Protein AF-0000000082456683 (afdb_homodimer)

Foldseek 3Di:
DDPPPPPPPPPPPPPPPPPPPPPPPDPPDDPPPDCPPPDPFDVVVVPCPVPDVPDPPPDPDDLVNVLVVVLVVLVVSLVVLCVRCVCLVPQPPDDPPQAWDWDDDAPDQWIWTWHDDPQKIKIKIKGAKDFPPPPPDPPPPPPPPCPVPRPFIKIWMKMWMDGPQQKIKIWTKIFGQQDIATFFIAIDHRVPPPPPPDDGDDGLVPDDPVVRVVVRVVVCVVRPGNVNRNSVNVSSVSSVSNSVSVVSVVVSVVSVD/DPPCPPDDPPPLPLPPPPPPPPPPPPCPDDDDDPDDPPDDDDVVPPPPPVPPPPDDDPDDDDLVRVLVVVLVVLVVVLVVLCVRCVCLVPQPPDDPPQAWDWDDDAPDQWIWTWHDDPQKIKIKIKGAWDFPPPPPDDPPPPDDDCPVPRVFTKIWMWMWMDGPQQKIKIWTKIFGQQDIATFFIAIDHRVPPPNSPDDRDDTLVPDDPVVRVVVRVVVVVVRPGNVNRNSVNVSSNSSVSNNVSVVSVVVSVVSVD

pLDDT: mean 71.71, std 28.27, range [19.2, 98.56]

Structure (mmCIF, N/CA/C/O backbone):
data_AF-0000000082456683-model_v1
#
loop_
_entity.id
_entity.type
_entity.pdbx_description
1 polymer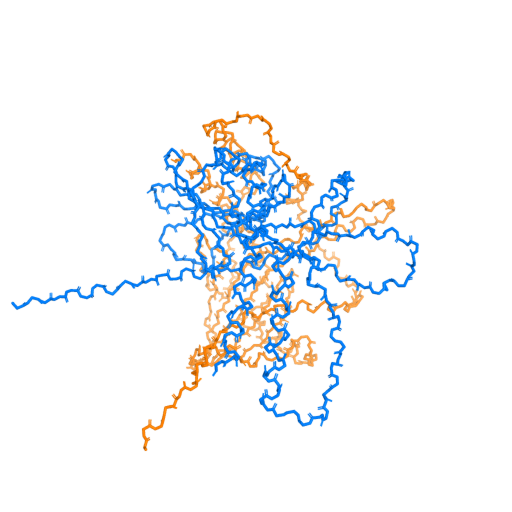 'Mitochondrial glycoprotein'
#
loop_
_atom_site.group_PDB
_atom_site.id
_atom_site.type_symbol
_atom_site.label_atom_id
_atom_site.label_alt_id
_atom_site.label_comp_id
_atom_site.label_asym_id
_atom_site.label_entity_id
_atom_site.label_seq_id
_atom_site.pdbx_PDB_ins_code
_atom_site.Cartn_x
_atom_site.Cartn_y
_atom_site.Cartn_z
_atom_site.occupancy
_atom_site.B_iso_or_equiv
_atom_site.auth_seq_id
_atom_site.auth_comp_id
_atom_site.auth_asym_id
_atom_site.auth_atom_id
_atom_site.pdbx_PDB_model_num
ATOM 1 N N . MET A 1 1 ? 13.609 -9.766 50.75 1 22.34 1 MET A N 1
ATOM 2 C CA . MET A 1 1 ? 14.609 -9.883 49.688 1 22.34 1 MET A CA 1
ATOM 3 C C . MET A 1 1 ? 13.953 -9.781 48.312 1 22.34 1 MET A C 1
ATOM 5 O O . MET A 1 1 ? 13.328 -10.727 47.844 1 22.34 1 MET A O 1
ATOM 9 N N . ALA A 1 2 ? 13.5 -8.555 47.844 1 24.88 2 ALA A N 1
ATOM 10 C CA . ALA A 1 2 ? 12.359 -8.055 47.094 1 24.88 2 ALA A CA 1
ATOM 11 C C . ALA A 1 2 ? 12.656 -8.07 45.594 1 24.88 2 ALA A C 1
ATOM 13 O O . ALA A 1 2 ? 13.539 -7.355 45.094 1 24.88 2 ALA A O 1
ATOM 14 N N . PHE A 1 3 ? 12.727 -9.305 44.875 1 25.16 3 PHE A N 1
ATOM 15 C CA . PHE A 1 3 ? 13.062 -9.688 43.5 1 25.16 3 PHE A CA 1
ATOM 16 C C . PHE A 1 3 ? 12.234 -8.898 42.5 1 25.16 3 PHE A C 1
ATOM 18 O O . PHE A 1 3 ? 11.016 -9.078 42.406 1 25.16 3 PHE A O 1
ATOM 25 N N . ASN A 1 4 ? 12.539 -7.551 42.25 1 23 4 ASN A N 1
ATOM 26 C CA . ASN A 1 4 ? 11.938 -6.508 41.406 1 23 4 ASN A CA 1
ATOM 27 C C . ASN A 1 4 ? 11.852 -6.934 39.938 1 23 4 ASN A C 1
ATOM 29 O O . ASN A 1 4 ? 12.859 -7.297 39.344 1 23 4 ASN A O 1
ATOM 33 N N . SER A 1 5 ? 10.711 -7.559 39.469 1 24.17 5 SER A N 1
ATOM 34 C CA . SER A 1 5 ? 10.211 -8.117 38.219 1 24.17 5 SER A CA 1
ATOM 35 C C . SER A 1 5 ? 10.305 -7.098 37.062 1 24.17 5 SER A C 1
ATOM 37 O O . SER A 1 5 ? 9.641 -6.055 37.125 1 24.17 5 SER A O 1
ATOM 39 N N . LEU A 1 6 ? 11.516 -6.719 36.531 1 22.33 6 LEU A N 1
ATOM 40 C CA . LEU A 1 6 ? 11.883 -5.773 35.469 1 22.33 6 LEU A CA 1
ATOM 41 C C . LEU A 1 6 ? 11.164 -6.102 34.156 1 22.33 6 LEU A C 1
ATOM 43 O O . LEU A 1 6 ? 11.445 -7.129 33.531 1 22.33 6 LEU A O 1
ATOM 47 N N . LEU A 1 7 ? 9.773 -6.043 34.094 1 21.98 7 LEU A N 1
ATOM 48 C CA . LEU A 1 7 ? 8.898 -6.348 32.969 1 21.98 7 LEU A CA 1
ATOM 49 C C . LEU A 1 7 ? 9.234 -5.465 31.766 1 21.98 7 LEU A C 1
ATOM 51 O O . LEU A 1 7 ? 9.172 -4.238 31.859 1 21.98 7 LEU A O 1
ATOM 55 N N . ARG A 1 8 ? 10.234 -5.809 30.938 1 22.23 8 ARG A N 1
ATOM 56 C CA . ARG A 1 8 ? 10.773 -5.258 29.703 1 22.23 8 ARG A CA 1
ATOM 57 C C . ARG A 1 8 ? 9.664 -5.027 28.672 1 22.23 8 ARG A C 1
ATOM 59 O O . ARG A 1 8 ? 8.961 -5.965 28.297 1 22.23 8 ARG A O 1
ATOM 66 N N . ARG A 1 9 ? 9.031 -3.805 28.531 1 23.23 9 ARG A N 1
ATOM 67 C CA . ARG A 1 9 ? 8.023 -3.229 27.641 1 23.23 9 ARG A CA 1
ATOM 68 C C . ARG A 1 9 ? 8.445 -3.355 26.172 1 23.23 9 ARG A C 1
ATOM 70 O O . ARG A 1 9 ? 9.43 -2.748 25.75 1 23.23 9 ARG A O 1
ATOM 77 N N . ALA A 1 10 ? 8.406 -4.496 25.453 1 24.02 10 ALA A N 1
ATOM 78 C CA . ALA A 1 10 ? 8.578 -4.773 24.031 1 24.02 10 ALA A CA 1
ATOM 79 C C . ALA A 1 10 ? 7.75 -3.814 23.188 1 24.02 10 ALA A C 1
ATOM 81 O O . ALA A 1 10 ? 6.516 -3.867 23.203 1 24.02 10 ALA A O 1
ATOM 82 N N . SER A 1 11 ? 8.039 -2.506 23.094 1 22.86 11 SER A N 1
ATOM 83 C CA . SER A 1 11 ? 7.402 -1.5 22.25 1 22.86 11 SER A CA 1
ATOM 84 C C . SER A 1 11 ? 7.406 -1.926 20.781 1 22.86 11 SER A C 1
ATOM 86 O O . SER A 1 11 ? 8.469 -2.164 20.203 1 22.86 11 SER A O 1
ATOM 88 N N . SER A 1 12 ? 6.469 -2.779 20.344 1 24.47 12 SER A N 1
ATOM 89 C CA . SER A 1 12 ? 6.113 -3.23 19 1 24.47 12 SER A CA 1
ATOM 90 C C . SER A 1 12 ? 5.98 -2.057 18.047 1 24.47 12 SER A C 1
ATOM 92 O O . SER A 1 12 ? 5.051 -1.258 18.156 1 24.47 12 SER A O 1
ATOM 94 N N . THR A 1 13 ? 7.105 -1.295 17.766 1 26.5 13 THR A N 1
ATOM 95 C CA . THR A 1 13 ? 7.102 -0.209 16.797 1 26.5 13 THR A CA 1
ATOM 96 C C . THR A 1 13 ? 6.59 -0.695 15.445 1 26.5 13 THR A C 1
ATOM 98 O O . THR A 1 13 ? 7.188 -1.577 14.828 1 26.5 13 THR A O 1
ATOM 101 N N . VAL A 1 14 ? 5.293 -0.804 15.234 1 27.7 14 VAL A N 1
ATOM 102 C CA . VAL A 1 14 ? 4.551 -1.049 14 1 27.7 14 VAL A CA 1
ATOM 103 C C . VAL A 1 14 ? 5.062 -0.126 12.898 1 27.7 14 VAL A C 1
ATOM 105 O O . VAL A 1 14 ? 5.023 1.099 13.031 1 27.7 14 VAL A O 1
ATOM 108 N N . LEU A 1 15 ? 6.234 -0.466 12.297 1 26.38 15 LEU A N 1
ATOM 109 C CA . LEU A 1 15 ? 6.703 0.282 11.141 1 26.38 15 LEU A CA 1
ATOM 110 C C . LEU A 1 15 ? 5.617 0.371 10.07 1 26.38 15 LEU A C 1
ATOM 112 O O . LEU A 1 15 ? 5.059 -0.649 9.664 1 26.38 15 LEU A O 1
ATOM 116 N N . PRO A 1 16 ? 4.879 1.464 9.984 1 27.16 16 PRO A N 1
ATOM 117 C CA . PRO A 1 16 ? 3.859 1.685 8.961 1 27.16 16 PRO A CA 1
ATOM 118 C C . PRO A 1 16 ? 4.383 1.439 7.547 1 27.16 16 PRO A C 1
ATOM 120 O O . PRO A 1 16 ? 5.508 1.835 7.223 1 27.16 16 PRO A O 1
ATOM 123 N N . LEU A 1 17 ? 4.246 0.228 7.066 1 26.17 17 LEU A N 1
ATOM 124 C CA . LEU A 1 17 ? 4.508 -0.107 5.672 1 26.17 17 LEU A CA 1
ATOM 125 C C . LEU A 1 17 ? 3.957 0.967 4.738 1 26.17 17 LEU A C 1
ATOM 127 O O . LEU A 1 17 ? 2.76 1.263 4.77 1 26.17 17 LEU A O 1
ATOM 131 N N . ALA A 1 18 ? 4.723 2.004 4.418 1 24.48 18 ALA A N 1
ATOM 132 C CA . ALA A 1 18 ? 4.477 3.062 3.443 1 24.48 18 ALA A CA 1
ATOM 133 C C . ALA A 1 18 ? 4.039 2.479 2.102 1 24.48 18 ALA A C 1
ATOM 135 O O . ALA A 1 18 ? 4.75 1.661 1.512 1 24.48 18 ALA A O 1
ATOM 136 N N . ILE A 1 19 ? 2.752 2.168 2 1 22.7 19 ILE A N 1
ATOM 137 C CA . ILE A 1 19 ? 2.086 1.756 0.769 1 22.7 19 ILE A CA 1
ATOM 138 C C . ILE A 1 19 ? 2.475 2.699 -0.367 1 22.7 19 ILE A C 1
ATOM 140 O O . ILE A 1 19 ? 2.291 3.914 -0.263 1 22.7 19 ILE A O 1
ATOM 144 N N . ARG A 1 20 ? 3.447 2.316 -1.194 1 25.17 20 ARG A N 1
ATOM 145 C CA . ARG A 1 20 ? 3.842 2.955 -2.447 1 25.17 20 ARG A CA 1
ATOM 146 C C . ARG A 1 20 ? 2.631 3.191 -3.344 1 25.17 20 ARG A C 1
ATOM 148 O O . ARG A 1 20 ? 1.979 2.24 -3.779 1 25.17 20 ARG A O 1
ATOM 155 N N . THR A 1 21 ? 1.828 4.219 -3.064 1 24.23 21 THR A N 1
ATOM 156 C CA . THR A 1 21 ? 0.727 4.707 -3.887 1 24.23 21 THR A CA 1
ATOM 157 C C . THR A 1 21 ? 1.187 4.938 -5.324 1 24.23 21 THR A C 1
ATOM 159 O O . THR A 1 21 ? 2.209 5.586 -5.559 1 24.23 21 THR A O 1
ATOM 162 N N . VAL A 1 22 ? 1.186 3.889 -6.109 1 25.47 22 VAL A N 1
ATOM 163 C CA . VAL A 1 22 ? 1.357 4.066 -7.547 1 25.47 22 VAL A CA 1
ATOM 164 C C . VAL A 1 22 ? 0.367 5.109 -8.062 1 25.47 22 VAL A C 1
ATOM 166 O O . VAL A 1 22 ? -0.845 4.957 -7.895 1 25.47 22 VAL A O 1
ATOM 169 N N . GLY A 1 23 ? 0.738 6.379 -8.172 1 23.23 23 GLY A N 1
ATOM 170 C CA . GLY A 1 23 ? 0.115 7.598 -8.656 1 23.23 23 GLY A CA 1
ATOM 171 C C . GLY A 1 23 ? -0.421 7.477 -10.07 1 23.23 23 GLY A C 1
ATOM 172 O O . GLY A 1 23 ? 0.35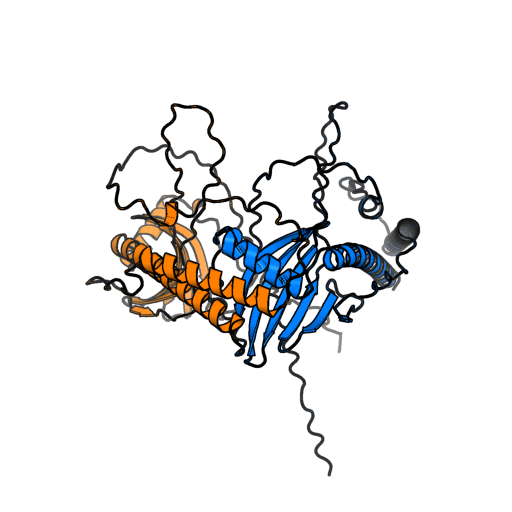 7.332 -11.023 1 23.23 23 GLY A O 1
ATOM 173 N N . SER A 1 24 ? -1.369 6.539 -10.375 1 23.77 24 SER A N 1
ATOM 174 C CA . SER A 1 24 ? -1.889 6.746 -11.727 1 23.77 24 SER A CA 1
ATOM 175 C C . SER A 1 24 ? -2.467 8.148 -11.883 1 23.77 24 SER A C 1
ATOM 177 O O . SER A 1 24 ? -3.189 8.633 -11.008 1 23.77 24 SER A O 1
ATOM 179 N N . SER A 1 25 ? -1.835 8.992 -12.648 1 22.78 25 SER A N 1
ATOM 180 C CA . SER A 1 25 ? -2.082 10.375 -13.039 1 22.78 25 SER A CA 1
ATOM 181 C C . SER A 1 25 ? -3.395 10.516 -13.797 1 22.78 25 SER A C 1
ATOM 183 O O . SER A 1 25 ? -3.6 11.484 -14.523 1 22.78 25 SER A O 1
ATOM 185 N N . LYS A 1 26 ? -4.488 9.844 -13.547 1 25.22 26 LYS A N 1
ATOM 186 C CA . LYS A 1 26 ? -5.539 10.219 -14.484 1 25.22 26 LYS A CA 1
ATOM 187 C C . LYS A 1 26 ? -5.871 11.703 -14.367 1 25.22 26 LYS A C 1
ATOM 189 O O . LYS A 1 26 ? -5.984 12.234 -13.258 1 25.22 26 LYS A O 1
ATOM 194 N N . ALA A 1 27 ? -5.789 12.43 -15.523 1 23.72 27 ALA A N 1
ATOM 195 C CA . ALA A 1 27 ? -6.09 13.82 -15.859 1 23.72 27 ALA A CA 1
ATOM 196 C C . ALA A 1 27 ? -7.566 14.133 -15.633 1 23.72 27 ALA A C 1
ATOM 198 O O . ALA A 1 27 ? -8.43 13.609 -16.344 1 23.72 27 ALA A O 1
ATOM 199 N N . PHE A 1 28 ? -8.086 13.977 -14.367 1 22.48 28 PHE A N 1
ATOM 200 C CA . PHE A 1 28 ? -9.43 14.5 -14.156 1 22.48 28 PHE A CA 1
ATOM 201 C C . PHE A 1 28 ? -9.555 15.922 -14.695 1 22.48 28 PHE A C 1
ATOM 203 O O . PHE A 1 28 ? -8.633 16.719 -14.555 1 22.48 28 PHE A O 1
ATOM 210 N N . HIS A 1 29 ? -10.367 16.016 -15.727 1 23.33 29 HIS A N 1
ATOM 211 C CA . HIS A 1 29 ? -10.812 17.281 -16.297 1 23.33 29 HIS A CA 1
ATOM 212 C C . HIS A 1 29 ? -11.383 18.203 -15.219 1 23.33 29 HIS A C 1
ATOM 214 O O . HIS A 1 29 ? -12.062 17.734 -14.297 1 23.33 29 HIS A O 1
ATOM 220 N N . GLY A 1 30 ? -10.781 19.359 -15 1 23.62 30 GLY A N 1
ATOM 221 C CA . GLY A 1 30 ? -10.75 20.516 -14.133 1 23.62 30 GLY A CA 1
ATOM 222 C C . GLY A 1 30 ? -12.078 21.25 -14.047 1 23.62 30 GLY A C 1
ATOM 223 O O . GLY A 1 30 ? -12.578 21.75 -15.055 1 23.62 30 GLY A O 1
ATOM 224 N N . VAL A 1 31 ? -13.188 20.594 -13.508 1 25.59 31 VAL A N 1
ATOM 225 C CA . VAL A 1 31 ? -14.25 21.562 -13.266 1 25.59 31 VAL A CA 1
ATOM 226 C C . VAL A 1 31 ? -13.68 22.781 -12.547 1 25.59 31 VAL A C 1
ATOM 228 O O . VAL A 1 31 ? -12.945 22.641 -11.562 1 25.59 31 VAL A O 1
ATOM 231 N N . ALA A 1 32 ? -13.867 24.016 -13.086 1 25.12 32 ALA A N 1
ATOM 232 C CA . ALA A 1 32 ? -13.422 25.359 -12.742 1 25.12 32 ALA A CA 1
ATOM 233 C C . ALA A 1 32 ? -13.961 25.797 -11.383 1 25.12 32 ALA A C 1
ATOM 235 O O . ALA A 1 32 ? -15.156 26.062 -11.234 1 25.12 32 ALA A O 1
ATOM 236 N N . VAL A 1 33 ? -13.766 25.047 -10.258 1 26.03 33 VAL A N 1
ATOM 237 C CA . VAL A 1 33 ? -14.125 25.672 -8.984 1 26.03 33 VAL A CA 1
ATOM 238 C C . VAL A 1 33 ? -13.461 27.047 -8.883 1 26.03 33 VAL A C 1
ATOM 240 O O . VAL A 1 33 ? -12.266 27.188 -9.133 1 26.03 33 VAL A O 1
ATOM 243 N N . SER A 1 34 ? -14.289 28.109 -8.82 1 27.91 34 SER A N 1
ATOM 244 C CA . SER A 1 34 ? -13.961 29.5 -8.547 1 27.91 34 SER A CA 1
ATOM 245 C C . SER A 1 34 ? -12.984 29.625 -7.379 1 27.91 34 SER A C 1
ATOM 247 O O . SER A 1 34 ? -12.914 28.75 -6.523 1 27.91 34 SER A O 1
ATOM 249 N N . THR A 1 35 ? -12.031 30.656 -7.457 1 27 35 THR A N 1
ATOM 250 C CA . THR A 1 35 ? -10.766 31.203 -6.961 1 27 35 THR A CA 1
ATOM 251 C C . THR A 1 35 ? -10.898 31.625 -5.5 1 27 35 THR A C 1
ATOM 253 O O . THR A 1 35 ? -11.5 32.656 -5.203 1 27 35 THR A O 1
ATOM 256 N N . VAL A 1 36 ? -11.602 30.922 -4.473 1 27.64 36 VAL A N 1
ATOM 257 C CA . VAL A 1 36 ? -11.297 31.609 -3.225 1 27.64 36 VAL A CA 1
ATOM 258 C C . VAL A 1 36 ? -9.781 31.734 -3.066 1 27.64 36 VAL A C 1
ATOM 260 O O . VAL A 1 36 ? -9.07 30.719 -3.008 1 27.64 36 VAL A O 1
ATOM 263 N N . GLN A 1 37 ? -9.133 32.906 -3.412 1 29.36 37 GLN A N 1
ATOM 264 C CA . GLN A 1 37 ? -7.758 33.375 -3.359 1 29.36 37 GLN A CA 1
ATOM 265 C C . GLN A 1 37 ? -7.207 33.344 -1.938 1 29.36 37 GLN A C 1
ATOM 267 O O . GLN A 1 37 ? -6.43 34.188 -1.531 1 29.36 37 GLN A O 1
ATOM 272 N N . LYS A 1 38 ? -7.809 32.75 -0.883 1 31.66 38 LYS A N 1
ATOM 273 C CA . LYS A 1 38 ? -7.129 33.188 0.33 1 31.66 38 LYS A CA 1
ATOM 274 C C . LYS A 1 38 ? -5.633 32.906 0.257 1 31.66 38 LYS A C 1
ATOM 276 O O . LYS A 1 38 ? -4.812 33.812 0.244 1 31.66 38 LYS A O 1
ATOM 281 N N . GLY A 1 39 ? -5.164 32.219 1.449 1 29.72 39 GLY A N 1
ATOM 282 C CA . GLY A 1 39 ? -3.936 32.188 2.23 1 29.72 39 GLY A CA 1
ATOM 283 C C . GLY A 1 39 ? -2.842 31.344 1.599 1 29.72 39 GLY A C 1
ATOM 284 O O . GLY A 1 39 ? -2.873 30.109 1.676 1 29.72 39 GLY A O 1
ATOM 285 N N . ASN A 1 40 ? -2.447 31.656 0.385 1 33.84 40 ASN A N 1
ATOM 286 C CA . ASN A 1 40 ? -1.339 31.156 -0.418 1 33.84 40 ASN A CA 1
ATOM 287 C C . ASN A 1 40 ? -0.02 31.219 0.347 1 33.84 40 ASN A C 1
ATOM 289 O O . ASN A 1 40 ? 1.055 31.219 -0.257 1 33.84 40 ASN A O 1
ATOM 293 N N . LEU A 1 41 ? 0.008 31.766 1.6 1 32.59 41 LEU A N 1
ATOM 294 C CA . LEU A 1 41 ? 1.223 32.406 2.076 1 32.59 41 LEU A CA 1
ATOM 295 C C . LEU A 1 41 ? 2.346 31.406 2.262 1 32.59 41 LEU A C 1
ATOM 297 O O . LEU A 1 41 ? 3.5 31.672 1.928 1 32.59 41 LEU A O 1
ATOM 301 N N . SER A 1 42 ? 2.125 30.422 3.176 1 35.22 42 SER A N 1
ATOM 302 C CA . SER A 1 42 ? 3.344 29.969 3.834 1 35.22 42 SER A CA 1
ATOM 303 C C . SER A 1 42 ? 4.207 29.141 2.889 1 35.22 42 SER A C 1
ATOM 305 O O . SER A 1 42 ? 5.355 28.828 3.205 1 35.22 42 SER A O 1
ATOM 307 N N . ARG A 1 43 ? 3.625 28.375 2.041 1 38.47 43 ARG A N 1
ATOM 308 C CA . ARG A 1 43 ? 4.488 27.5 1.243 1 38.47 43 ARG A CA 1
ATOM 309 C C . ARG A 1 43 ? 5.285 28.312 0.227 1 38.47 43 ARG A C 1
ATOM 311 O O . ARG A 1 43 ? 6.047 27.75 -0.563 1 38.47 43 ARG A O 1
ATOM 318 N N . ASP A 1 44 ? 4.883 29.516 -0.016 1 38.91 44 ASP A N 1
ATOM 319 C CA . ASP A 1 44 ? 5.672 30.469 -0.797 1 38.91 44 ASP A CA 1
ATOM 320 C C . ASP A 1 44 ? 7.07 30.641 -0.204 1 38.91 44 ASP A C 1
ATOM 322 O O . ASP A 1 44 ? 7.93 31.297 -0.797 1 38.91 44 ASP A O 1
ATOM 326 N N . LEU A 1 45 ? 7.207 30.328 1.091 1 37.38 45 LEU A N 1
ATOM 327 C CA . LEU A 1 45 ? 8.508 30.609 1.682 1 37.38 45 LEU A CA 1
ATOM 328 C C . LEU A 1 45 ? 9.586 29.703 1.086 1 37.38 45 LEU A C 1
ATOM 330 O O . LEU A 1 45 ? 10.773 29.906 1.347 1 37.38 45 LEU A O 1
ATOM 334 N N . ILE A 1 46 ? 9.211 28.438 0.833 1 39.66 46 ILE A N 1
ATOM 335 C CA . ILE A 1 46 ? 10.391 27.766 0.309 1 39.66 46 ILE A CA 1
ATOM 336 C C . ILE A 1 46 ? 10.75 28.328 -1.063 1 39.66 46 ILE A C 1
ATOM 338 O O . ILE A 1 46 ? 10.102 28.016 -2.061 1 39.66 46 ILE A O 1
ATOM 342 N N . ARG A 1 47 ? 10.781 29.625 -1.231 1 39.34 47 ARG A N 1
ATOM 343 C CA . ARG A 1 47 ? 11.492 30.234 -2.352 1 39.34 47 ARG A CA 1
ATOM 344 C C . ARG A 1 47 ? 12.664 29.359 -2.791 1 39.34 47 ARG A C 1
ATOM 346 O O . ARG A 1 47 ? 13.555 29.047 -1.993 1 39.34 47 ARG A O 1
ATOM 353 N N . ARG A 1 48 ? 12.383 28.375 -3.539 1 40.66 48 ARG A N 1
ATOM 354 C CA . ARG A 1 48 ? 13.469 27.719 -4.254 1 40.66 48 ARG A CA 1
ATOM 355 C C . ARG A 1 48 ? 14.531 28.719 -4.68 1 40.66 48 ARG A C 1
ATOM 357 O O . ARG A 1 48 ? 14.367 29.422 -5.68 1 40.66 48 ARG A O 1
ATOM 364 N N . SER A 1 49 ? 15.008 29.547 -3.859 1 43.22 49 SER A N 1
ATOM 365 C CA . SER A 1 49 ? 16.234 30.141 -4.363 1 43.22 49 SER A CA 1
ATOM 366 C C . SER A 1 49 ? 17.109 29.109 -5.062 1 43.22 49 SER A C 1
ATOM 368 O O . SER A 1 49 ? 17.438 28.062 -4.477 1 43.22 49 SER A O 1
ATOM 370 N N . PHE A 1 50 ? 16.734 28.891 -6.344 1 42.72 50 PHE A N 1
ATOM 371 C CA . PHE A 1 50 ? 17.766 28.219 -7.141 1 42.72 50 PHE A CA 1
ATOM 372 C C . PHE A 1 50 ? 19.141 28.453 -6.551 1 42.72 50 PHE A C 1
ATOM 374 O O . PHE A 1 50 ? 19.625 29.594 -6.531 1 42.72 50 PHE A O 1
ATOM 381 N N . VAL A 1 51 ? 19.5 27.781 -5.559 1 51 51 VAL A N 1
ATOM 382 C CA . VAL A 1 51 ? 20.922 27.828 -5.23 1 51 51 VAL A CA 1
ATOM 383 C C . VAL A 1 51 ? 21.75 27.516 -6.473 1 51 51 VAL A C 1
ATOM 385 O O . VAL A 1 51 ? 21.656 26.406 -7.02 1 51 51 VAL A O 1
ATOM 388 N N . PRO A 1 52 ? 22.016 28.453 -7.238 1 50.31 52 PRO A N 1
ATOM 389 C CA . PRO A 1 52 ? 22.969 28.156 -8.297 1 50.31 52 PRO A CA 1
ATOM 390 C C . PRO A 1 52 ? 24 27.109 -7.887 1 50.31 52 PRO A C 1
ATOM 392 O O . PRO A 1 52 ? 24.219 26.891 -6.691 1 50.31 52 PRO A O 1
ATOM 395 N N . PHE A 1 53 ? 24.219 26.125 -8.766 1 55.22 53 PHE A N 1
ATOM 396 C CA . PHE A 1 53 ? 25.438 25.344 -8.57 1 55.22 53 PHE A CA 1
ATOM 397 C C . PHE A 1 53 ? 26.5 26.172 -7.867 1 55.22 53 PHE A C 1
ATOM 399 O O . PHE A 1 53 ? 26.844 27.266 -8.32 1 55.22 53 PHE A O 1
ATOM 406 N N . LEU A 1 54 ? 26.359 26.172 -6.645 1 59.03 54 LEU A N 1
ATOM 407 C CA . LEU A 1 54 ? 27.375 26.891 -5.887 1 59.03 54 LEU A CA 1
ATOM 408 C C . LEU A 1 54 ? 28.781 26.453 -6.297 1 59.03 54 LEU A C 1
ATOM 410 O O . LEU A 1 54 ? 29.094 25.266 -6.297 1 59.03 54 LEU A O 1
ATOM 414 N N . ARG A 1 55 ? 29.219 27.094 -7.191 1 61.69 55 ARG A N 1
ATOM 415 C CA . ARG A 1 55 ? 30.625 26.859 -7.438 1 61.69 55 ARG A CA 1
ATOM 416 C C . ARG A 1 55 ? 31.406 26.812 -6.129 1 61.69 55 ARG A C 1
ATOM 418 O O . ARG A 1 55 ? 31.109 27.547 -5.188 1 61.69 55 ARG A O 1
ATOM 425 N N . PHE A 1 56 ? 32.031 25.656 -5.934 1 68.44 56 PHE A N 1
ATOM 426 C CA . PHE A 1 56 ? 32.938 25.547 -4.793 1 68.44 56 PHE A CA 1
ATOM 427 C C . PHE A 1 56 ? 33.781 26.812 -4.621 1 68.44 56 PHE A C 1
ATOM 429 O O . PHE A 1 56 ? 34.281 27.359 -5.598 1 68.44 56 PHE A O 1
ATOM 436 N N . SER A 1 57 ? 33.469 27.547 -3.764 1 61.5 57 SER A N 1
ATOM 437 C CA . SER A 1 57 ? 34.25 28.719 -3.469 1 61.5 57 SER A CA 1
ATOM 438 C C . SER A 1 57 ? 35.688 28.344 -3.07 1 61.5 57 SER A C 1
ATOM 440 O O . SER A 1 57 ? 35.906 27.375 -2.34 1 61.5 57 SER A O 1
ATOM 442 N N . THR A 1 58 ? 36.531 28.578 -3.828 1 63.25 58 THR A N 1
ATOM 443 C CA . THR A 1 58 ? 37.938 28.438 -3.545 1 63.25 58 THR A CA 1
ATOM 444 C C . THR A 1 58 ? 38.312 29.203 -2.283 1 63.25 58 THR A C 1
ATOM 446 O O . THR A 1 58 ? 39.5 29.172 -1.859 1 63.25 58 THR A O 1
ATOM 449 N N . GLU A 1 59 ? 37.375 29.844 -1.782 1 62.28 59 GLU A N 1
ATOM 450 C CA . GLU A 1 59 ? 37.844 30.641 -0.647 1 62.28 59 GLU A CA 1
ATOM 451 C C . GLU A 1 59 ? 38 29.781 0.602 1 62.28 59 GLU A C 1
ATOM 453 O O . GLU A 1 59 ? 37.125 28.953 0.9 1 62.28 59 GLU A O 1
ATOM 458 N N . SER A 1 60 ? 39.062 29.578 1.055 1 65.94 60 SER A N 1
ATOM 459 C CA . SER A 1 60 ? 39.438 28.875 2.271 1 65.94 60 SER A CA 1
ATOM 460 C C . SER A 1 60 ? 38.656 29.375 3.473 1 65.94 60 SER A C 1
ATOM 462 O O . SER A 1 60 ? 38.844 30.516 3.9 1 65.94 60 SER A O 1
ATOM 464 N N . SER A 1 61 ? 37.469 29 3.51 1 74.12 61 SER A N 1
ATOM 465 C CA . SER A 1 61 ? 36.75 29.391 4.715 1 74.12 61 SER A CA 1
ATOM 466 C C . SER A 1 61 ? 37.031 28.438 5.871 1 74.12 61 SER A C 1
ATOM 468 O O . SER A 1 61 ? 37.219 27.234 5.664 1 74.12 61 SER A O 1
ATOM 470 N N . SER A 1 62 ? 37.469 29.109 6.977 1 85 62 SER A N 1
ATOM 471 C CA . SER A 1 62 ? 37.688 28.312 8.188 1 85 62 SER A CA 1
ATOM 472 C C . SER A 1 62 ? 36.375 27.703 8.664 1 85 62 SER A C 1
ATOM 474 O O . SER A 1 62 ? 35.281 28.172 8.297 1 85 62 SER A O 1
ATOM 476 N N . LYS A 1 63 ? 36.5 26.609 9.305 1 88.62 63 LYS A N 1
ATOM 477 C CA . LYS A 1 63 ? 35.312 25.969 9.906 1 88.62 63 LYS A CA 1
ATOM 478 C C . LYS A 1 63 ? 34.469 26.984 10.688 1 88.62 63 LYS A C 1
ATOM 480 O O . LYS A 1 63 ? 33.25 27.016 10.555 1 88.62 63 LYS A O 1
ATOM 485 N N . ARG A 1 64 ? 35.281 27.797 11.367 1 87.38 64 ARG A N 1
ATOM 486 C CA . ARG A 1 64 ? 34.594 28.75 12.234 1 87.38 64 ARG A CA 1
ATOM 487 C C . ARG A 1 64 ? 33.812 29.766 11.406 1 87.38 64 ARG A C 1
ATOM 489 O O . ARG A 1 64 ? 32.656 30.047 11.719 1 87.38 64 ARG A O 1
ATOM 496 N N . SER A 1 65 ? 34.438 30.234 10.469 1 88.75 65 SER A N 1
ATOM 497 C CA . SER A 1 65 ? 33.781 31.234 9.633 1 88.75 65 SER A CA 1
ATOM 498 C C . SER A 1 65 ? 32.594 30.641 8.898 1 88.75 65 SER A C 1
ATOM 500 O O . SER A 1 65 ? 31.562 31.297 8.758 1 88.75 65 SER A O 1
ATOM 502 N N . ALA A 1 66 ? 32.719 29.406 8.547 1 90.31 66 ALA A N 1
ATOM 503 C CA . ALA A 1 66 ? 31.641 28.734 7.848 1 90.31 66 ALA A CA 1
ATOM 504 C C . ALA A 1 66 ? 30.453 28.484 8.773 1 90.31 66 ALA A C 1
ATOM 506 O O . ALA A 1 66 ? 29.297 28.688 8.391 1 90.31 66 ALA A O 1
ATOM 507 N N . ASP A 1 67 ? 30.781 28.094 9.93 1 93.75 67 ASP A N 1
ATOM 508 C CA . ASP A 1 67 ? 29.734 27.812 10.906 1 93.75 67 ASP A CA 1
ATOM 509 C C . ASP A 1 67 ? 28.984 29.094 11.273 1 93.75 67 ASP A C 1
ATOM 511 O O . ASP A 1 67 ? 27.75 29.094 11.383 1 93.75 67 ASP A O 1
ATOM 515 N N . GLU A 1 68 ? 29.781 30.078 11.477 1 93.69 68 GLU A N 1
ATOM 516 C CA . GLU A 1 68 ? 29.188 31.359 11.844 1 93.69 68 GLU A CA 1
ATOM 517 C C . GLU A 1 68 ? 28.234 31.875 10.758 1 93.69 68 GLU A C 1
ATOM 519 O O . GLU A 1 68 ? 27.172 32.375 11.047 1 93.69 68 GLU A O 1
ATOM 524 N N . LYS A 1 69 ? 28.656 31.703 9.656 1 93.12 69 LYS A N 1
ATOM 525 C CA . LYS A 1 69 ? 27.828 32.125 8.539 1 93.12 69 LYS A CA 1
ATOM 526 C C . LYS A 1 69 ? 26.531 31.312 8.469 1 93.12 69 LYS A C 1
ATOM 528 O O . LYS A 1 69 ? 25.453 31.859 8.219 1 93.12 69 LYS A O 1
ATOM 533 N N . LEU A 1 70 ? 26.656 30.016 8.672 1 94.81 70 LEU A N 1
ATOM 534 C CA . LEU A 1 70 ? 25.484 29.141 8.656 1 94.81 70 LEU A CA 1
ATOM 535 C C . LEU A 1 70 ? 24.5 29.547 9.742 1 94.81 70 LEU A C 1
ATOM 537 O O . LEU A 1 70 ? 23.297 29.594 9.508 1 94.81 70 LEU A O 1
ATOM 541 N N . VAL A 1 71 ? 25.062 29.766 10.828 1 96.19 71 VAL A N 1
ATOM 542 C CA . VAL A 1 71 ? 24.219 30.172 11.945 1 96.19 71 VAL A CA 1
ATOM 543 C C . VAL A 1 71 ? 23.469 31.453 11.594 1 96.19 71 VAL A C 1
ATOM 545 O O . VAL A 1 71 ? 22.266 31.578 11.875 1 96.19 71 VAL A O 1
ATOM 548 N N . GLN A 1 72 ? 24.141 32.344 11.016 1 95.94 72 GLN A N 1
ATOM 549 C CA . GLN A 1 72 ? 23.531 33.625 10.633 1 95.94 72 GLN A CA 1
ATOM 550 C C . GLN A 1 72 ? 22.391 33.406 9.641 1 95.94 72 GLN A C 1
ATOM 552 O O . GLN A 1 72 ? 21.328 34.031 9.758 1 95.94 72 GLN A O 1
ATOM 557 N N . VAL A 1 73 ? 22.641 32.562 8.766 1 95 73 VAL A N 1
ATOM 558 C CA . VAL A 1 73 ? 21.641 32.281 7.746 1 95 73 VAL A CA 1
ATOM 559 C C . VAL A 1 73 ? 20.438 31.578 8.383 1 95 73 VAL A C 1
ATOM 561 O O . VAL A 1 73 ? 19.297 31.875 8.047 1 95 73 VAL A O 1
ATOM 564 N N . LEU A 1 74 ? 20.734 30.75 9.266 1 96.44 74 LEU A N 1
ATOM 565 C CA . LEU A 1 74 ? 19.672 30.031 9.961 1 96.44 74 LEU A CA 1
ATOM 566 C C . LEU A 1 74 ? 18.828 31 10.789 1 96.44 74 LEU A C 1
ATOM 568 O O . LEU A 1 74 ? 17.594 30.875 10.836 1 96.44 74 LEU A O 1
ATOM 572 N N . GLU A 1 75 ? 19.484 31.828 11.375 1 95.75 75 GLU A N 1
ATOM 573 C CA . GLU A 1 75 ? 18.766 32.844 12.164 1 95.75 75 GLU A CA 1
ATOM 574 C C . GLU A 1 75 ? 17.859 33.688 11.281 1 95.75 75 GLU A C 1
ATOM 576 O O . GLU A 1 75 ? 16.734 34 11.664 1 95.75 75 GLU A O 1
ATOM 581 N N . SER A 1 76 ? 18.375 34 10.18 1 94.69 76 SER A N 1
ATOM 582 C CA . SER A 1 76 ? 17.578 34.781 9.227 1 94.69 76 SER A CA 1
ATOM 583 C C . SER A 1 76 ? 16.359 33.969 8.758 1 94.69 76 SER A C 1
ATOM 585 O O . SER A 1 76 ? 15.266 34.531 8.641 1 94.69 76 SER A O 1
ATOM 587 N N . GLU A 1 77 ? 16.578 32.719 8.477 1 93.5 77 GLU A N 1
ATOM 588 C CA . GLU A 1 77 ? 15.477 31.859 8.055 1 93.5 77 GLU A CA 1
ATOM 589 C C . GLU A 1 77 ? 14.422 31.734 9.156 1 93.5 77 GLU A C 1
ATOM 591 O O . GLU A 1 77 ? 13.227 31.766 8.883 1 93.5 77 GLU A O 1
ATOM 596 N N . LEU A 1 78 ? 14.859 31.594 10.328 1 93 78 LEU A N 1
ATOM 597 C CA . LEU A 1 78 ? 13.953 31.5 11.469 1 93 78 LEU A CA 1
ATOM 598 C C . LEU A 1 78 ? 13.109 32.75 11.609 1 93 78 LEU A C 1
ATOM 600 O O . LEU A 1 78 ? 11.906 32.688 11.867 1 93 78 LEU A O 1
ATOM 604 N N . GLN A 1 79 ? 13.719 33.844 11.445 1 91.69 79 GLN A N 1
ATOM 605 C CA . GLN A 1 79 ? 13.016 35.125 11.531 1 91.69 79 GLN A CA 1
ATOM 606 C C . GLN A 1 79 ? 11.969 35.25 10.43 1 91.69 79 GLN A C 1
ATOM 608 O O . GLN A 1 79 ? 10.852 35.688 10.672 1 91.69 79 GLN A O 1
ATOM 613 N N . CYS A 1 80 ? 12.344 34.875 9.344 1 87.94 80 CYS A N 1
ATOM 614 C CA . CYS A 1 80 ? 11.422 34.938 8.211 1 87.94 80 CYS A CA 1
ATOM 615 C C . CYS A 1 80 ? 10.219 34.031 8.438 1 87.94 80 CYS A C 1
ATOM 617 O O . CYS A 1 80 ? 9.086 34.406 8.172 1 87.94 80 CYS A O 1
ATOM 619 N N . ALA A 1 81 ? 10.445 32.844 8.906 1 85.25 81 ALA A N 1
ATOM 620 C CA . ALA A 1 81 ? 9.391 31.891 9.164 1 85.25 81 ALA A CA 1
ATOM 621 C C . ALA A 1 81 ? 8.438 32.375 10.242 1 85.25 81 ALA A C 1
ATOM 623 O O . ALA A 1 81 ? 7.223 32.188 10.164 1 85.25 81 ALA A O 1
ATOM 624 N N . GLU A 1 82 ? 8.969 33 11.172 1 83.81 82 GLU A N 1
ATOM 625 C CA . GLU A 1 82 ? 8.156 33.531 12.25 1 83.81 82 GLU A CA 1
ATOM 626 C C . GLU A 1 82 ? 7.258 34.656 11.75 1 83.81 82 GLU A C 1
ATOM 628 O O . GLU A 1 82 ? 6.117 34.812 12.195 1 83.81 82 GLU A O 1
ATOM 633 N N . GLU A 1 83 ? 7.781 35.406 10.828 1 81.5 83 GLU A N 1
ATOM 634 C CA . GLU A 1 83 ? 7.043 36.531 10.289 1 81.5 83 GLU A CA 1
ATOM 635 C C . GLU A 1 83 ? 5.953 36.094 9.32 1 81.5 83 GLU A C 1
ATOM 637 O O . GLU A 1 83 ? 4.902 36.719 9.219 1 81.5 83 GLU A O 1
ATOM 642 N N . THR A 1 84 ? 6.223 35.125 8.57 1 74.69 84 THR A N 1
ATOM 643 C CA . THR A 1 84 ? 5.285 34.656 7.559 1 74.69 84 THR A CA 1
ATOM 644 C C . THR A 1 84 ? 4.133 33.906 8.195 1 74.69 84 THR A C 1
ATOM 646 O O . THR A 1 84 ? 3.012 33.906 7.684 1 74.69 84 THR A O 1
ATOM 649 N N . GLU A 1 85 ? 4.359 33.25 9.164 1 67.06 85 GLU A N 1
ATOM 650 C CA . GLU A 1 85 ? 3.311 32.469 9.82 1 67.06 85 GLU A CA 1
ATOM 651 C C . GLU A 1 85 ? 3.213 32.812 11.305 1 67.06 85 GLU A C 1
ATOM 653 O O . GLU A 1 85 ? 3.527 31.969 12.156 1 67.06 85 GLU A O 1
ATOM 658 N N . PRO A 1 86 ? 2.924 34.094 11.531 1 56.81 86 PRO A N 1
ATOM 659 C CA . PRO A 1 86 ? 2.92 34.5 12.938 1 56.81 86 PRO A CA 1
ATOM 660 C C . PRO A 1 86 ? 2.084 33.562 13.82 1 56.81 86 PRO A C 1
ATOM 662 O O . PRO A 1 86 ? 2.301 33.5 15.031 1 56.81 86 PRO A O 1
ATOM 665 N N . GLY A 1 87 ? 1.053 33.156 13.359 1 53.06 87 GLY A N 1
ATOM 666 C CA . GLY A 1 87 ? 0.093 32.375 14.148 1 53.06 87 GLY A CA 1
ATOM 667 C C . GLY A 1 87 ? 0.51 30.953 14.375 1 53.06 87 GLY A C 1
ATOM 668 O O . GLY A 1 87 ? -0.336 30.078 14.594 1 53.06 87 GLY A O 1
ATOM 669 N N . HIS A 1 88 ? 1.741 30.688 14.109 1 53.84 88 HIS A N 1
ATOM 670 C CA . HIS A 1 88 ? 2.25 29.344 14.359 1 53.84 88 HIS A CA 1
ATOM 671 C C . HIS A 1 88 ? 1.835 28.844 15.734 1 53.84 88 HIS A C 1
ATOM 673 O O . HIS A 1 88 ? 1.664 27.641 15.938 1 53.84 88 HIS A O 1
ATOM 679 N N . ASP A 1 89 ? 1.862 29.812 16.641 1 50.38 89 ASP A N 1
ATOM 680 C CA . ASP A 1 89 ? 1.513 29.422 18.016 1 50.38 89 ASP A CA 1
ATOM 681 C C . ASP A 1 89 ? 0.024 29.109 18.125 1 50.38 89 ASP A C 1
ATOM 683 O O . ASP A 1 89 ? -0.443 28.672 19.188 1 50.38 89 ASP A O 1
ATOM 687 N N . GLY A 1 90 ? -0.668 29.469 17.234 1 49.16 90 GLY A N 1
ATOM 688 C CA . GLY A 1 90 ? -2.094 29.344 17.5 1 49.16 90 GLY A CA 1
ATOM 689 C C . GLY A 1 90 ? -2.65 27.984 17.109 1 49.16 90 GLY A C 1
ATOM 690 O O . GLY A 1 90 ? -2.689 27.641 15.93 1 49.16 90 GLY A O 1
ATOM 691 N N . VAL A 1 91 ? -2.357 27.047 17.953 1 53.53 91 VAL A N 1
ATOM 692 C CA . VAL A 1 91 ? -3.127 25.812 17.812 1 53.53 91 VAL A CA 1
ATOM 693 C C . VAL A 1 91 ? -4.57 26.141 17.438 1 53.53 91 VAL A C 1
ATOM 695 O O . VAL A 1 91 ? -5.219 26.953 18.094 1 53.53 91 VAL A O 1
ATOM 698 N N . GLU A 1 92 ? -4.887 26.016 16.188 1 62.62 92 GLU A N 1
ATOM 699 C CA . GLU A 1 92 ? -6.281 26.25 15.82 1 62.62 92 GLU A CA 1
ATOM 700 C C . GLU A 1 92 ? -7.23 25.656 16.859 1 62.62 92 GLU A C 1
ATOM 702 O O . GLU A 1 92 ? -6.988 24.562 17.375 1 62.62 92 GLU A O 1
ATOM 707 N N . GLU A 1 93 ? -7.953 26.469 17.484 1 77.56 93 GLU A N 1
ATOM 708 C CA . GLU A 1 93 ? -9.008 26.031 18.391 1 77.56 93 GLU A CA 1
ATOM 709 C C . GLU A 1 93 ? -9.836 24.906 17.781 1 77.56 93 GLU A C 1
ATOM 711 O O . GLU A 1 93 ? -10.258 24.984 16.625 1 77.56 93 GLU A O 1
ATOM 716 N N . ILE A 1 94 ? -9.727 23.797 18.469 1 86.5 94 ILE A N 1
ATOM 717 C CA . ILE A 1 94 ? -10.555 22.672 18.047 1 86.5 94 ILE A CA 1
ATOM 718 C C . ILE A 1 94 ? -12.016 23.109 18 1 86.5 94 ILE A C 1
ATOM 720 O O . ILE A 1 94 ? -12.555 23.609 18.984 1 86.5 94 ILE A O 1
ATOM 724 N N . PRO A 1 95 ? -12.531 23.016 16.844 1 88.56 95 PRO A N 1
ATOM 725 C CA . PRO A 1 95 ? -13.93 23.438 16.734 1 88.56 95 PRO A CA 1
ATOM 726 C C . PRO A 1 95 ? -14.844 22.688 17.703 1 88.56 95 PRO A C 1
ATOM 728 O O . PRO A 1 95 ? -14.57 21.531 18.062 1 88.56 95 PRO A O 1
ATOM 731 N N . ALA A 1 96 ? -15.883 23.422 17.984 1 86.81 96 ALA A N 1
ATOM 732 C CA . ALA A 1 96 ? -16.906 22.766 18.797 1 86.81 96 ALA A CA 1
ATOM 733 C C . ALA A 1 96 ? -17.531 21.609 18.047 1 86.81 96 ALA A C 1
ATOM 735 O O . ALA A 1 96 ? -17.812 21.703 16.859 1 86.81 96 ALA A O 1
ATOM 736 N N . GLY A 1 97 ? -17.594 20.469 18.594 1 88.56 97 GLY A N 1
ATOM 737 C CA . GLY A 1 97 ? -18.25 19.328 17.969 1 88.56 97 GLY A CA 1
ATOM 738 C C . GLY A 1 97 ? -17.297 18.406 17.25 1 88.56 97 GLY A C 1
ATOM 739 O O . GLY A 1 97 ? -17.719 17.453 16.594 1 88.56 97 GLY A O 1
ATOM 740 N N . PHE A 1 98 ? -16.078 18.844 17.266 1 93.81 98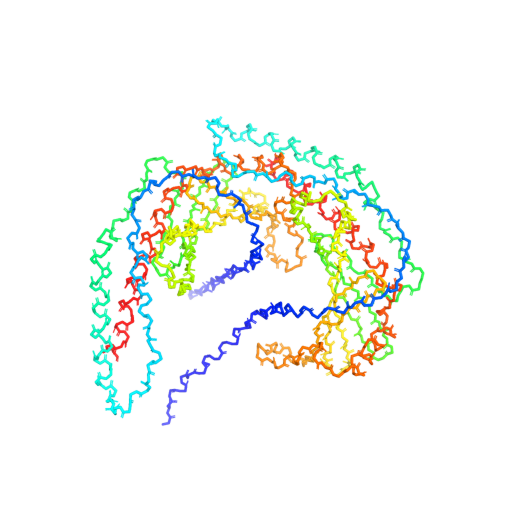 PHE A N 1
ATOM 741 C CA . PHE A 1 98 ? -15.102 17.938 16.672 1 93.81 98 PHE A CA 1
ATOM 742 C C . PHE A 1 98 ? -15.133 16.578 17.359 1 93.81 98 PHE A C 1
ATOM 744 O O . PHE A 1 98 ? -14.992 16.484 18.578 1 93.81 98 PHE A O 1
ATOM 751 N N . PRO A 1 99 ? -15.258 15.555 16.625 1 95.19 99 PRO A N 1
ATOM 752 C CA . PRO A 1 99 ? -15.633 14.281 17.234 1 95.19 99 PRO A CA 1
ATOM 753 C C . PRO A 1 99 ? -14.43 13.492 17.75 1 95.19 99 PRO A C 1
ATOM 755 O O . PRO A 1 99 ? -14.594 12.453 18.391 1 95.19 99 PRO A O 1
ATOM 758 N N . PHE A 1 100 ? -13.219 13.969 17.547 1 97.62 100 PHE A N 1
ATOM 759 C CA . PHE A 1 100 ? -12.039 13.172 17.875 1 97.62 100 PHE A CA 1
ATOM 760 C C . PHE A 1 100 ? -11.219 13.844 18.969 1 97.62 100 PHE A C 1
ATOM 762 O O . PHE A 1 100 ? -11.227 15.07 19.094 1 97.62 100 PHE A O 1
ATOM 769 N N . LYS A 1 101 ? -10.586 12.977 19.719 1 96.69 101 LYS A N 1
ATOM 770 C CA . LYS A 1 101 ? -9.477 13.43 20.547 1 96.69 101 LYS A CA 1
ATOM 771 C C . LYS A 1 101 ? -8.172 13.492 19.75 1 96.69 101 LYS A C 1
ATOM 773 O O . LYS A 1 101 ? -7.863 12.57 18.984 1 96.69 101 LYS A O 1
ATOM 778 N N . ILE A 1 102 ? -7.441 14.555 20.031 1 96.44 102 ILE A N 1
ATOM 779 C CA . ILE A 1 102 ? -6.242 14.766 19.234 1 96.44 102 ILE A CA 1
ATOM 780 C C . ILE A 1 102 ? -5 14.523 20.078 1 96.44 102 ILE A C 1
ATOM 782 O O . ILE A 1 102 ? -4.879 15.07 21.188 1 96.44 102 ILE A O 1
ATOM 786 N N . GLN A 1 103 ? -4.16 13.703 19.625 1 96.81 103 GLN A N 1
ATOM 787 C CA . GLN A 1 103 ? -2.824 13.523 20.188 1 96.81 103 GLN A CA 1
ATOM 788 C C . GLN A 1 103 ? -1.75 14.016 19.219 1 96.81 103 GLN A C 1
ATOM 790 O O . GLN A 1 103 ? -1.491 13.383 18.188 1 96.81 103 GLN A O 1
ATOM 795 N N . ASP A 1 104 ? -1.155 15.102 19.547 1 95.12 104 ASP A N 1
ATOM 796 C CA . ASP A 1 104 ? -0.133 15.742 18.734 1 95.12 104 ASP A CA 1
ATOM 797 C C . ASP A 1 104 ? 1.197 15.828 19.469 1 95.12 104 ASP A C 1
ATOM 799 O O . ASP A 1 104 ? 1.354 16.641 20.391 1 95.12 104 ASP A O 1
ATOM 803 N N . ASN A 1 105 ? 2.115 15.023 19.062 1 94.81 105 ASN A N 1
ATOM 804 C CA . ASN A 1 105 ? 3.422 15.031 19.719 1 94.81 105 ASN A CA 1
ATOM 805 C C . ASN A 1 105 ? 4.441 15.836 18.922 1 94.81 105 ASN A C 1
ATOM 807 O O . ASN A 1 105 ? 4.66 15.578 17.734 1 94.81 105 ASN A O 1
ATOM 811 N N . PRO A 1 106 ? 5.043 16.766 19.625 1 91.94 106 PRO A N 1
ATOM 812 C CA . PRO A 1 106 ? 6.086 17.516 18.922 1 91.94 106 PRO A CA 1
ATOM 813 C C . PRO A 1 106 ? 7.188 16.625 18.359 1 91.94 106 PRO A C 1
ATOM 815 O O . PRO A 1 106 ? 7.582 15.641 19 1 91.94 106 PRO A O 1
ATOM 818 N N . GLY A 1 107 ? 7.629 16.906 17.172 1 93.38 107 GLY A N 1
ATOM 819 C CA . GLY A 1 107 ? 8.695 16.141 16.547 1 93.38 107 GLY A CA 1
ATOM 820 C C . GLY A 1 107 ? 8.195 15.039 15.641 1 93.38 107 GLY A C 1
ATOM 821 O O . GLY A 1 107 ? 8.961 14.461 14.867 1 93.38 107 GLY A O 1
ATOM 822 N N . GLU A 1 108 ? 6.98 14.805 15.789 1 94.31 108 GLU A N 1
ATOM 823 C CA . GLU A 1 108 ? 6.383 13.789 14.93 1 94.31 108 GLU A CA 1
ATOM 824 C C . GLU A 1 108 ? 5.637 14.422 13.758 1 94.31 108 GLU A C 1
ATOM 826 O O . GLU A 1 108 ? 4.984 15.453 13.914 1 94.31 108 GLU A O 1
ATOM 831 N N . ARG A 1 109 ? 5.754 13.75 12.617 1 94.5 109 ARG A N 1
ATOM 832 C CA . ARG A 1 109 ? 5.109 14.281 11.414 1 94.5 109 ARG A CA 1
ATOM 833 C C . ARG A 1 109 ? 3.607 14.023 11.445 1 94.5 109 ARG A C 1
ATOM 835 O O . ARG A 1 109 ? 2.844 14.695 10.742 1 94.5 109 ARG A O 1
ATOM 842 N N . THR A 1 110 ? 3.24 13.031 12.25 1 97 110 THR A N 1
ATOM 843 C CA . THR A 1 110 ? 1.844 12.617 12.203 1 97 110 THR A CA 1
ATOM 844 C C . THR A 1 110 ? 1.121 13.008 13.492 1 97 110 THR A C 1
ATOM 846 O O . THR A 1 110 ? 1.758 13.25 14.516 1 97 110 THR A O 1
ATOM 849 N N . VAL A 1 111 ? -0.282 13.148 13.383 1 96.88 111 VAL A N 1
ATOM 850 C CA . VAL A 1 111 ? -1.181 13.305 14.516 1 96.88 111 VAL A CA 1
ATOM 851 C C . VAL A 1 111 ? -2.121 12.102 14.602 1 96.88 111 VAL A C 1
ATOM 853 O O . VAL A 1 111 ? -2.543 11.562 13.578 1 96.88 111 VAL A O 1
ATOM 856 N N . LEU A 1 112 ? -2.383 11.727 15.805 1 98.31 112 LEU A N 1
ATOM 857 C CA . LEU A 1 112 ? -3.312 10.617 16.016 1 98.31 112 LEU A CA 1
ATOM 858 C C . LEU A 1 112 ? -4.645 11.125 16.562 1 98.31 112 LEU A C 1
ATOM 860 O O . LEU A 1 112 ? -4.676 11.859 17.547 1 98.31 112 LEU A O 1
ATOM 864 N N . LEU A 1 113 ? -5.707 10.758 15.867 1 98.25 113 LEU A N 1
ATOM 865 C CA . LEU A 1 113 ? -7.062 11.023 16.328 1 98.25 113 LEU A CA 1
ATOM 866 C C . LEU A 1 113 ? -7.734 9.75 16.828 1 98.25 113 LEU A C 1
ATOM 868 O O . LEU A 1 113 ? -7.613 8.695 16.188 1 98.25 113 LEU A O 1
ATOM 872 N N . THR A 1 114 ? -8.43 9.859 17.953 1 98.12 114 THR A N 1
ATOM 873 C CA . THR A 1 114 ? -9.141 8.703 18.469 1 98.12 114 THR A CA 1
ATOM 874 C C . THR A 1 114 ? -10.586 9.07 18.812 1 98.12 114 THR A C 1
ATOM 876 O O . THR A 1 114 ? -10.852 10.164 19.312 1 98.12 114 THR A O 1
ATOM 879 N N . ARG A 1 115 ? -11.508 8.141 18.594 1 97.62 115 ARG A N 1
ATOM 880 C CA . ARG A 1 115 ? -12.922 8.32 18.875 1 97.62 115 ARG A CA 1
ATOM 881 C C . ARG A 1 115 ? -13.586 6.988 19.219 1 97.62 115 ARG A C 1
ATOM 883 O O . ARG A 1 115 ? -13.32 5.973 18.578 1 97.62 115 ARG A O 1
ATOM 890 N N . GLU A 1 116 ? -14.312 7 20.328 1 95.94 116 GLU A N 1
ATOM 891 C CA . GLU A 1 116 ? -15.227 5.895 20.609 1 95.94 116 GLU A CA 1
ATOM 892 C C . GLU A 1 116 ? -16.609 6.156 20.016 1 95.94 116 GLU A C 1
ATOM 894 O O . GLU A 1 116 ? -17.25 7.168 20.312 1 95.94 116 GLU A O 1
ATOM 899 N N . PHE A 1 117 ? -17.062 5.32 19.172 1 95 117 PHE A N 1
ATOM 900 C CA . PHE A 1 117 ? -18.328 5.465 18.469 1 95 117 PHE A CA 1
ATOM 901 C C . PHE A 1 117 ? -19.188 4.215 18.625 1 95 117 PHE A C 1
ATOM 903 O O . PHE A 1 117 ? -19.016 3.248 17.875 1 95 117 PHE A O 1
ATOM 910 N N . GLU A 1 118 ? -20.094 4.262 19.562 1 92 118 GLU A N 1
ATOM 911 C CA . GLU A 1 118 ? -20.922 3.123 19.938 1 92 118 GLU A CA 1
ATOM 912 C C . GLU A 1 118 ? -20.062 1.905 20.281 1 92 118 GLU A C 1
ATOM 914 O O . GLU A 1 118 ? -19.297 1.938 21.25 1 92 118 GLU A O 1
ATOM 919 N N . ASP A 1 119 ? -20 0.869 19.5 1 91.5 119 ASP A N 1
ATOM 920 C CA . ASP A 1 119 ? -19.266 -0.353 19.797 1 91.5 119 ASP A CA 1
ATOM 921 C C . ASP A 1 119 ? -17.922 -0.384 19.062 1 91.5 119 ASP A C 1
ATOM 923 O O . ASP A 1 119 ? -17.266 -1.42 19.016 1 91.5 119 ASP A O 1
ATOM 927 N N . GLU A 1 120 ? -17.578 0.823 18.484 1 95.31 120 GLU A N 1
ATOM 928 C CA . GLU A 1 120 ? -16.375 0.869 17.656 1 95.31 120 GLU A CA 1
ATOM 929 C C . GLU A 1 120 ? -15.352 1.853 18.234 1 95.31 120 GLU A C 1
ATOM 931 O O . GLU A 1 120 ? -15.719 2.826 18.891 1 95.31 120 GLU A O 1
ATOM 936 N N . THR A 1 121 ? -14.109 1.476 18.031 1 95.75 121 THR A N 1
ATOM 937 C CA . THR A 1 121 ? -13.008 2.414 18.25 1 95.75 121 THR A CA 1
ATOM 938 C C . THR A 1 121 ? -12.406 2.861 16.922 1 95.75 121 THR A C 1
ATOM 940 O O . THR A 1 121 ? -11.977 2.033 16.109 1 95.75 121 THR A O 1
ATOM 943 N N . ILE A 1 122 ? -12.398 4.156 16.719 1 97.62 122 ILE A N 1
ATOM 944 C CA . ILE A 1 122 ? -11.906 4.711 15.469 1 97.62 122 ILE A CA 1
ATOM 945 C C . ILE A 1 122 ? -10.586 5.445 15.719 1 97.62 122 ILE A C 1
ATOM 947 O O . ILE A 1 122 ? -10.508 6.312 16.594 1 97.62 122 ILE A O 1
ATOM 951 N N . LYS A 1 123 ? -9.562 5.078 15.016 1 97.56 123 LYS A N 1
ATOM 952 C CA . LYS A 1 123 ? -8.266 5.742 15.047 1 97.56 123 LYS A CA 1
ATOM 953 C C . LYS A 1 123 ? -7.91 6.32 13.672 1 97.56 123 LYS A C 1
ATOM 955 O O . LYS A 1 123 ? -8.039 5.637 12.656 1 97.56 123 LYS A O 1
ATOM 960 N N . VAL A 1 124 ? -7.5 7.551 13.648 1 98.56 124 VAL A N 1
ATOM 961 C CA . VAL A 1 124 ? -7.105 8.203 12.406 1 98.56 124 VAL A CA 1
ATOM 962 C C . VAL A 1 124 ? -5.688 8.75 12.539 1 98.56 124 VAL A C 1
ATOM 964 O O . VAL A 1 124 ? -5.414 9.578 13.406 1 98.56 124 VAL A O 1
ATOM 967 N N . GLU A 1 125 ? -4.859 8.273 11.688 1 98.44 125 GLU A N 1
ATOM 968 C CA . GLU A 1 125 ? -3.523 8.852 11.578 1 98.44 125 GLU A CA 1
ATOM 969 C C . GLU A 1 125 ? -3.443 9.844 10.422 1 98.44 125 GLU A C 1
ATOM 971 O O . GLU A 1 125 ? -3.707 9.484 9.266 1 98.44 125 GLU A O 1
ATOM 976 N N . VAL A 1 126 ? -3.094 11 10.734 1 97.75 126 VAL A N 1
ATOM 977 C CA . VAL A 1 126 ? -3.031 12.055 9.727 1 97.75 126 VAL A CA 1
ATOM 978 C C . VAL A 1 126 ? -1.581 12.477 9.508 1 97.75 126 VAL A C 1
ATOM 980 O O . VAL A 1 126 ? -0.855 12.75 10.469 1 97.75 126 VAL A O 1
ATOM 983 N N . ASP A 1 127 ? -1.191 12.547 8.242 1 96.31 127 ASP A N 1
ATOM 984 C CA . ASP A 1 127 ? 0.183 12.914 7.914 1 96.31 127 ASP A CA 1
ATOM 985 C C . ASP A 1 127 ? 0.258 14.344 7.391 1 96.31 127 ASP A C 1
ATOM 987 O O . ASP A 1 127 ? -0.765 14.938 7.043 1 96.31 127 ASP A O 1
ATOM 991 N N . ILE A 1 128 ? 1.394 14.867 7.352 1 91.62 128 ILE A N 1
ATOM 992 C CA . ILE A 1 128 ? 1.604 16.234 6.887 1 91.62 128 ILE A CA 1
ATOM 993 C C . ILE A 1 128 ? 1.215 16.344 5.414 1 91.62 128 ILE A C 1
ATOM 995 O O . ILE A 1 128 ? 1.271 15.359 4.676 1 91.62 128 ILE A O 1
ATOM 999 N N . PRO A 1 129 ? 0.882 17.5 4.969 1 86.44 129 PRO A N 1
ATOM 1000 C CA . PRO A 1 129 ? 0.423 17.703 3.592 1 86.44 129 PRO A CA 1
ATOM 1001 C C . PRO A 1 129 ? 1.53 17.484 2.562 1 86.44 129 PRO A C 1
ATOM 1003 O O . PRO A 1 129 ? 2.705 17.719 2.852 1 86.44 129 PRO A O 1
ATOM 1006 N N . HIS A 1 130 ? 1.097 16.844 1.401 1 74.88 130 HIS A N 1
ATOM 1007 C CA . HIS A 1 130 ? 1.958 16.781 0.226 1 74.88 130 HIS A CA 1
ATOM 1008 C C . HIS A 1 130 ? 1.829 18.031 -0.63 1 74.88 130 HIS A C 1
ATOM 1010 O O . HIS A 1 130 ? 0.719 18.438 -0.984 1 74.88 130 HIS A O 1
ATOM 1016 N N . VAL A 1 131 ? 2.889 18.812 -0.64 1 61.28 131 VAL A N 1
ATOM 1017 C CA . VAL A 1 131 ? 2.867 20.016 -1.465 1 61.28 131 VAL A CA 1
ATOM 1018 C C . VAL A 1 131 ? 3.4 19.703 -2.859 1 61.28 131 VAL A C 1
ATOM 1020 O O . VAL A 1 131 ? 4.461 19.094 -3.002 1 61.28 131 VAL A O 1
ATOM 1023 N N . SER A 1 132 ? 2.58 19.5 -3.875 1 51.75 132 SER A N 1
ATOM 1024 C CA . SER A 1 132 ? 3.074 19.312 -5.234 1 51.75 132 SER A CA 1
ATOM 1025 C C . SER A 1 132 ? 3.92 20.5 -5.676 1 51.75 132 SER A C 1
ATOM 1027 O O . SER A 1 132 ? 3.514 21.656 -5.512 1 51.75 132 SER A O 1
ATOM 1029 N N . MET A 1 133 ? 5.188 20.453 -5.547 1 42.25 133 MET A N 1
ATOM 1030 C CA . MET A 1 133 ? 5.996 21.5 -6.156 1 42.25 133 MET A CA 1
ATOM 1031 C C . MET A 1 133 ? 5.793 21.547 -7.668 1 42.25 133 MET A C 1
ATOM 1033 O O . MET A 1 133 ? 5.82 20.5 -8.328 1 42.25 133 MET A O 1
ATOM 1037 N N . ASP A 1 134 ? 4.949 22.359 -8.156 1 40.78 134 ASP A N 1
ATOM 1038 C CA . ASP A 1 134 ? 5 22.609 -9.594 1 40.78 134 ASP A CA 1
ATOM 1039 C C . ASP A 1 134 ? 6.441 22.781 -10.07 1 40.78 134 ASP A C 1
ATOM 1041 O O . ASP A 1 134 ? 7.211 23.531 -9.484 1 40.78 134 ASP A O 1
ATOM 1045 N N . ASP A 1 135 ? 7.004 21.797 -10.539 1 38.75 135 ASP A N 1
ATOM 1046 C CA . ASP A 1 135 ? 8.188 22.141 -11.32 1 38.75 135 ASP A CA 1
ATOM 1047 C C . ASP A 1 135 ? 7.938 23.391 -12.164 1 38.75 135 ASP A C 1
ATOM 1049 O O . ASP A 1 135 ? 7.074 23.391 -13.047 1 38.75 135 ASP A O 1
ATOM 1053 N N . GLU A 1 136 ? 8.07 24.594 -11.664 1 37.25 136 GLU A N 1
ATOM 1054 C CA . GLU A 1 136 ? 8.227 25.766 -12.547 1 37.25 136 GLU A CA 1
ATOM 1055 C C . GLU A 1 136 ? 9.141 25.438 -13.727 1 37.25 136 GLU A C 1
ATOM 1057 O O . GLU A 1 136 ? 10.359 25.391 -13.57 1 37.25 136 GLU A O 1
ATOM 1062 N N . GLU A 1 137 ? 8.914 24.578 -14.555 1 36.38 137 GLU A N 1
ATOM 1063 C CA . GLU A 1 137 ? 9.625 24.781 -15.812 1 36.38 137 GLU A CA 1
ATOM 1064 C C . GLU A 1 137 ? 9.578 26.25 -16.25 1 36.38 137 GLU A C 1
ATOM 1066 O O . GLU A 1 137 ? 8.633 26.953 -15.914 1 36.38 137 GLU A O 1
ATOM 1071 N N . ASP A 1 138 ? 10.766 26.781 -16.656 1 34.47 138 ASP A N 1
ATOM 1072 C CA . ASP A 1 138 ? 11.109 28.031 -17.344 1 34.47 138 ASP A CA 1
ATOM 1073 C C . ASP A 1 138 ? 10.086 28.359 -18.422 1 34.47 138 ASP A C 1
ATOM 1075 O O . ASP A 1 138 ? 10.18 27.859 -19.547 1 34.47 138 ASP A O 1
ATOM 1079 N N . ASP A 1 139 ? 8.859 28.297 -18.406 1 34.41 139 ASP A N 1
ATOM 1080 C CA . ASP A 1 139 ? 8.188 28.922 -19.531 1 34.41 139 ASP A CA 1
ATOM 1081 C C . ASP A 1 139 ? 8.508 30.422 -19.594 1 34.41 139 ASP A C 1
ATOM 1083 O O . ASP A 1 139 ? 8.234 31.156 -18.656 1 34.41 139 ASP A O 1
ATOM 1087 N N . ASN A 1 140 ? 9.547 30.891 -20.375 1 33.97 140 ASN A N 1
ATOM 1088 C CA . ASN A 1 140 ? 9.664 32.188 -21 1 33.97 140 ASN A CA 1
ATOM 1089 C C . ASN A 1 140 ? 8.289 32.781 -21.359 1 33.97 140 ASN A C 1
ATOM 1091 O O . ASN A 1 140 ? 8.188 33.938 -21.766 1 33.97 140 ASN A O 1
ATOM 1095 N N . ASP A 1 141 ? 7.488 32.188 -22.281 1 35.12 141 ASP A N 1
ATOM 1096 C CA . ASP A 1 141 ? 6.523 33.094 -22.906 1 35.12 141 ASP A CA 1
ATOM 1097 C C . ASP A 1 141 ? 5.555 33.656 -21.859 1 35.12 141 ASP A C 1
ATOM 1099 O O . ASP A 1 141 ? 5.008 32.938 -21.047 1 35.12 141 ASP A O 1
ATOM 1103 N N . ALA A 1 142 ? 5.516 35 -21.578 1 34.28 142 ALA A N 1
ATOM 1104 C CA . ALA A 1 142 ? 4.816 36.031 -20.797 1 34.28 142 ALA A CA 1
ATOM 1105 C C . ALA A 1 142 ? 3.326 35.719 -20.688 1 34.28 142 ALA A C 1
ATOM 1107 O O . ALA A 1 142 ? 2.65 36.156 -19.766 1 34.28 142 ALA A O 1
ATOM 1108 N N . ASN A 1 143 ? 2.66 35.625 -21.844 1 33.75 143 ASN A N 1
ATOM 1109 C CA . ASN A 1 143 ? 1.222 35.875 -21.781 1 33.75 143 ASN A CA 1
ATOM 1110 C C . ASN A 1 143 ? 0.512 34.781 -20.969 1 33.75 143 ASN A C 1
ATOM 1112 O O . ASN A 1 143 ? -0.708 34.625 -21.047 1 33.75 143 ASN A O 1
ATOM 1116 N N . ASP A 1 144 ? 1.064 33.562 -21 1 35.25 144 ASP A N 1
ATOM 1117 C CA . ASP A 1 144 ? 0.138 32.5 -20.625 1 35.25 144 ASP A CA 1
ATOM 1118 C C . ASP A 1 144 ? -0.269 32.625 -19.156 1 35.25 144 ASP A C 1
ATOM 1120 O O . ASP A 1 144 ? 0.546 33.031 -18.312 1 35.25 144 ASP A O 1
ATOM 1124 N N . GLU A 1 145 ? -1.566 32.781 -18.875 1 35.81 145 GLU A N 1
ATOM 1125 C CA . GLU A 1 145 ? -2.328 32.688 -17.641 1 35.81 145 GLU A CA 1
ATOM 1126 C C . GLU A 1 145 ? -1.712 31.641 -16.703 1 35.81 145 GLU A C 1
ATOM 1128 O O . GLU A 1 145 ? -1.58 30.469 -17.062 1 35.81 145 GLU A O 1
ATOM 1133 N N . ASN A 1 146 ? -0.604 31.969 -16.031 1 36.28 146 ASN A N 1
ATOM 1134 C CA . ASN A 1 146 ? -0.007 31.266 -14.898 1 36.28 146 ASN A CA 1
ATOM 1135 C C . ASN A 1 146 ? -1.06 30.516 -14.078 1 36.28 146 ASN A C 1
ATOM 1137 O O . ASN A 1 146 ? -1.658 31.094 -13.164 1 36.28 146 ASN A O 1
ATOM 1141 N N . GLU A 1 147 ? -2.051 30 -14.773 1 36.88 147 GLU A N 1
ATOM 1142 C CA . GLU A 1 147 ? -2.785 29.016 -13.984 1 36.88 147 GLU A CA 1
ATOM 1143 C C . GLU A 1 147 ? -1.844 28.203 -13.109 1 36.88 147 GLU A C 1
ATOM 1145 O O . GLU A 1 147 ? -1.078 27.375 -13.609 1 36.88 147 GLU A O 1
ATOM 1150 N N . SER A 1 148 ? -1.093 28.812 -12.219 1 39.78 148 SER A N 1
ATOM 1151 C CA . SER A 1 148 ? -0.435 28.094 -11.133 1 39.78 148 SER A CA 1
ATOM 1152 C C . SER A 1 148 ? -1.097 26.75 -10.883 1 39.78 148 SER A C 1
ATOM 1154 O O . SER A 1 148 ? -2.277 26.688 -10.531 1 39.78 148 SER A O 1
ATOM 1156 N N . ASN A 1 149 ? -1.087 25.844 -11.734 1 42.72 149 ASN A N 1
ATOM 1157 C CA . ASN A 1 149 ? -1.518 24.469 -11.508 1 42.72 149 ASN A CA 1
ATOM 1158 C C . ASN A 1 149 ? -1.263 24.031 -10.062 1 42.72 149 ASN A C 1
ATOM 1160 O O . ASN A 1 149 ? -0.214 23.469 -9.758 1 42.72 149 ASN A O 1
ATOM 1164 N N . ASP A 1 150 ? -1.499 24.844 -9.047 1 46.44 150 ASP A N 1
ATOM 1165 C CA . ASP A 1 150 ? -1.469 24.547 -7.621 1 46.44 150 ASP A CA 1
ATOM 1166 C C . ASP A 1 150 ? -2.119 23.188 -7.332 1 46.44 150 ASP A C 1
ATOM 1168 O O . ASP A 1 150 ? -3.33 23.031 -7.496 1 46.44 150 ASP A O 1
ATOM 1172 N N . GLU A 1 151 ? -1.432 22.141 -7.645 1 57.09 151 GLU A N 1
ATOM 1173 C CA . GLU A 1 151 ? -2.008 20.891 -7.152 1 57.09 151 GLU A CA 1
ATOM 1174 C C . GLU A 1 151 ? -2.57 21.062 -5.742 1 57.09 151 GLU A C 1
ATOM 1176 O O . GLU A 1 151 ? -1.933 21.672 -4.883 1 57.09 151 GLU A O 1
ATOM 1181 N N . PRO A 1 152 ? -3.895 20.828 -5.57 1 64.06 152 PRO A N 1
ATOM 1182 C CA . PRO A 1 152 ? -4.535 21.031 -4.27 1 64.06 152 PRO A CA 1
ATOM 1183 C C . PRO A 1 152 ? -3.807 20.312 -3.137 1 64.06 152 PRO A C 1
ATOM 1185 O O . PRO A 1 152 ? -3.242 19.234 -3.35 1 64.06 152 PRO A O 1
ATOM 1188 N N . ASN A 1 153 ? -3.502 21.047 -2.152 1 81.88 153 ASN A N 1
ATOM 1189 C CA . ASN A 1 153 ? -2.955 20.484 -0.924 1 81.88 153 ASN A CA 1
ATOM 1190 C C . ASN A 1 153 ? -3.789 19.312 -0.427 1 81.88 153 ASN A C 1
ATOM 1192 O O . ASN A 1 153 ? -5.02 19.344 -0.476 1 81.88 153 ASN A O 1
ATOM 1196 N N . SER A 1 154 ? -3.152 18.219 -0.32 1 92.94 154 SER A N 1
ATOM 1197 C CA . SER A 1 154 ? -3.848 17.047 0.202 1 92.94 154 SER A CA 1
ATOM 1198 C C . SER A 1 154 ? -3.158 16.5 1.45 1 92.94 154 SER A C 1
ATOM 1200 O O . SER A 1 154 ? -1.968 16.75 1.662 1 92.94 154 SER A O 1
ATOM 1202 N N . ILE A 1 155 ? -3.963 15.906 2.279 1 94.88 155 ILE A N 1
ATOM 1203 C CA . ILE A 1 155 ? -3.432 15.273 3.482 1 94.88 155 ILE A CA 1
ATOM 1204 C C . ILE A 1 155 ? -3.764 13.789 3.469 1 94.88 155 ILE A C 1
ATOM 1206 O O . ILE A 1 155 ? -4.918 13.398 3.262 1 94.88 155 ILE A O 1
ATOM 1210 N N . PRO A 1 156 ? -2.783 12.984 3.623 1 96.69 156 PRO A N 1
ATOM 1211 C CA . PRO A 1 156 ? -3.033 11.539 3.729 1 96.69 156 PRO A CA 1
ATOM 1212 C C . PRO A 1 156 ? -3.549 11.133 5.105 1 96.69 156 PRO A C 1
ATOM 1214 O O . PRO A 1 156 ? -3.049 11.617 6.125 1 96.69 156 PRO A O 1
ATOM 1217 N N . LEU A 1 157 ? -4.52 10.289 5.117 1 97.94 157 LEU A N 1
ATOM 1218 C CA . LEU A 1 157 ? -5.07 9.727 6.348 1 97.94 157 LEU A CA 1
ATOM 1219 C C . LEU A 1 157 ? -5.09 8.203 6.289 1 97.94 157 LEU A C 1
ATOM 1221 O O . LEU A 1 157 ? -5.328 7.621 5.23 1 97.94 157 LEU A O 1
ATOM 1225 N N . VAL A 1 158 ? -4.863 7.605 7.387 1 98 158 VAL A N 1
ATOM 1226 C CA . VAL A 1 158 ? -5.164 6.191 7.586 1 98 158 VAL A CA 1
ATOM 1227 C C . VAL A 1 158 ? -6.223 6.035 8.672 1 98 158 VAL A C 1
ATOM 1229 O O . VAL A 1 158 ? -6.004 6.426 9.82 1 98 158 VAL A O 1
ATOM 1232 N N . VAL A 1 159 ? -7.34 5.48 8.328 1 98.38 159 VAL A N 1
ATOM 1233 C CA . VAL A 1 159 ? -8.461 5.324 9.25 1 98.38 159 VAL A CA 1
ATOM 1234 C C . VAL A 1 159 ? -8.609 3.854 9.641 1 98.38 159 VAL A C 1
ATOM 1236 O O . VAL A 1 159 ? -8.789 2.992 8.773 1 98.38 159 VAL A O 1
ATOM 1239 N N . SER A 1 160 ? -8.57 3.59 10.867 1 96.69 160 SER A N 1
ATOM 1240 C CA . SER A 1 160 ? -8.719 2.232 11.383 1 96.69 160 SER A CA 1
ATOM 1241 C C . SER A 1 160 ? -9.945 2.115 12.289 1 96.69 160 SER A C 1
ATOM 1243 O O . SER A 1 160 ? -10.086 2.871 13.25 1 96.69 160 SER A O 1
ATOM 1245 N N . ILE A 1 161 ? -10.773 1.187 11.953 1 96.62 161 ILE A N 1
ATOM 1246 C CA . ILE A 1 161 ? -11.977 0.944 12.742 1 96.62 161 ILE A CA 1
ATOM 1247 C C . ILE A 1 161 ? -11.922 -0.456 13.352 1 96.62 161 ILE A C 1
ATOM 1249 O O . ILE A 1 161 ? -11.773 -1.445 12.633 1 96.62 161 ILE A O 1
ATOM 1253 N N . SER A 1 162 ? -11.992 -0.529 14.562 1 93.88 162 SER A N 1
ATOM 1254 C CA . SER A 1 162 ? -11.961 -1.817 15.25 1 93.88 162 SER A CA 1
ATOM 1255 C C . SER A 1 162 ? -13.219 -2.031 16.078 1 93.88 162 SER A C 1
ATOM 1257 O O . SER A 1 162 ? -13.828 -1.07 16.562 1 93.88 162 SER A O 1
ATOM 1259 N N . LYS A 1 163 ? -13.523 -3.342 16.062 1 88.88 163 LYS A N 1
ATOM 1260 C CA . LYS A 1 163 ? -14.609 -3.777 16.922 1 88.88 163 LYS A CA 1
ATOM 1261 C C . LYS A 1 163 ? -14.109 -4.715 18.016 1 88.88 163 LYS A C 1
ATOM 1263 O O . LYS A 1 163 ? -12.938 -5.105 18.016 1 88.88 163 LYS A O 1
ATOM 1268 N N . GLY A 1 164 ? -14.625 -4.992 19.062 1 78.94 164 GLY A N 1
ATOM 1269 C CA . GLY A 1 164 ? -14.234 -5.844 20.172 1 78.94 164 GLY A CA 1
ATOM 1270 C C . GLY A 1 164 ? -13.711 -7.199 19.734 1 78.94 164 GLY A C 1
ATOM 1271 O O . GLY A 1 164 ? -12.992 -7.863 20.484 1 78.94 164 GLY A O 1
ATOM 1272 N N . SER A 1 165 ? -13.922 -7.723 18.516 1 72.06 165 SER A N 1
ATOM 1273 C CA . SER A 1 165 ? -13.523 -9.031 18.016 1 72.06 165 SER A CA 1
ATOM 1274 C C . SER A 1 165 ? -12.047 -9.062 17.641 1 72.06 165 SER A C 1
ATOM 1276 O O . SER A 1 165 ? -11.477 -10.133 17.406 1 72.06 165 SER A O 1
ATOM 1278 N N . GLY A 1 166 ? -11.398 -7.953 17.625 1 77.62 166 GLY A N 1
ATOM 1279 C CA . GLY A 1 166 ? -9.992 -7.898 17.25 1 77.62 166 GLY A CA 1
ATOM 1280 C C . GLY A 1 166 ? -9.766 -7.633 15.773 1 77.62 166 GLY A C 1
ATOM 1281 O O . GLY A 1 166 ? -8.648 -7.324 15.359 1 77.62 166 GLY A O 1
ATOM 1282 N N . GLN A 1 167 ? -10.805 -7.738 14.914 1 84.25 167 GLN A N 1
ATOM 1283 C CA . GLN A 1 167 ? -10.664 -7.43 13.492 1 84.25 167 GLN A CA 1
ATOM 1284 C C . GLN A 1 167 ? -10.602 -5.922 13.266 1 84.25 167 GLN A C 1
ATOM 1286 O O . GLN A 1 167 ? -11.258 -5.152 13.969 1 84.25 167 GLN A O 1
ATOM 1291 N N . LEU A 1 168 ? -9.758 -5.617 12.336 1 90.88 168 LEU A N 1
ATOM 1292 C CA . LEU A 1 168 ? -9.555 -4.203 12.039 1 90.88 168 LEU A CA 1
ATOM 1293 C C . LEU A 1 168 ? -9.82 -3.916 10.562 1 90.88 168 LEU A C 1
ATOM 1295 O O . LEU A 1 168 ? -9.328 -4.637 9.688 1 90.88 168 LEU A O 1
ATOM 1299 N N . MET A 1 169 ? -10.695 -2.943 10.328 1 94.06 169 MET A N 1
ATOM 1300 C CA . MET A 1 169 ? -10.867 -2.416 8.977 1 94.06 169 MET A CA 1
ATOM 1301 C C . MET A 1 169 ? -10.07 -1.131 8.781 1 94.06 169 MET A C 1
ATOM 1303 O O . MET A 1 169 ? -10.211 -0.187 9.562 1 94.06 169 MET A O 1
ATOM 1307 N N . GLU A 1 170 ? -9.312 -1.114 7.738 1 95.31 170 GLU A N 1
ATOM 1308 C CA . GLU A 1 170 ? -8.414 0.023 7.562 1 95.31 170 GLU A CA 1
ATOM 1309 C C . GLU A 1 170 ? -8.602 0.663 6.188 1 95.31 170 GLU A C 1
ATOM 1311 O O . GLU A 1 170 ? -8.617 -0.033 5.172 1 95.31 170 GLU A O 1
ATOM 1316 N N . PHE A 1 171 ? -8.688 1.991 6.176 1 97.44 171 PHE A N 1
ATOM 1317 C CA . PHE A 1 171 ? -8.836 2.781 4.961 1 97.44 171 PHE A CA 1
ATOM 1318 C C . PHE A 1 171 ? -7.617 3.664 4.73 1 97.44 171 PHE A C 1
ATOM 1320 O O . PHE A 1 171 ? -7.148 4.336 5.648 1 97.44 171 PHE A O 1
ATOM 1327 N N . GLY A 1 172 ? -7.062 3.654 3.496 1 96.69 172 GLY A N 1
ATOM 1328 C CA . GLY A 1 172 ? -6.223 4.742 3.021 1 96.69 172 GLY A CA 1
ATOM 1329 C C . GLY A 1 172 ? -7.012 5.863 2.371 1 96.69 172 GLY A C 1
ATOM 1330 O O . GLY A 1 172 ? -7.773 5.629 1.429 1 96.69 172 GLY A O 1
ATOM 1331 N N . VAL A 1 173 ? -6.758 7.055 2.887 1 97.06 173 VAL A N 1
ATOM 1332 C CA . VAL A 1 173 ? -7.598 8.164 2.453 1 97.06 173 VAL A CA 1
ATOM 1333 C C . VAL A 1 173 ? -6.727 9.359 2.086 1 97.06 173 VAL A C 1
ATOM 1335 O O . VAL A 1 173 ? -5.738 9.648 2.764 1 97.06 173 VAL A O 1
ATOM 1338 N N . THR A 1 174 ? -7.121 10.055 1.026 1 95.5 174 THR A N 1
ATOM 1339 C CA . THR A 1 174 ? -6.547 11.352 0.682 1 95.5 174 THR A CA 1
ATOM 1340 C C . THR A 1 174 ? -7.594 12.453 0.807 1 95.5 174 THR A C 1
ATOM 1342 O O . THR A 1 174 ? -8.609 12.438 0.105 1 95.5 174 THR A O 1
ATOM 1345 N N . ALA A 1 175 ? -7.258 13.352 1.676 1 95.25 175 ALA A N 1
ATOM 1346 C CA . ALA A 1 175 ? -8.219 14.422 1.937 1 95.25 175 ALA A CA 1
ATOM 1347 C C . ALA A 1 175 ? -7.816 15.711 1.226 1 95.25 175 ALA A C 1
ATOM 1349 O O . ALA A 1 175 ? -6.652 16.109 1.279 1 95.25 175 ALA A O 1
ATOM 1350 N N . PHE A 1 176 ? -8.828 16.281 0.6 1 92.31 176 PHE A N 1
ATOM 1351 C CA . PHE A 1 176 ? -8.711 17.594 -0.037 1 92.31 176 PHE A CA 1
ATOM 1352 C C . PHE A 1 176 ? -9.633 18.609 0.637 1 92.31 176 PHE A C 1
ATOM 1354 O O . PHE A 1 176 ? -10.25 18.297 1.658 1 92.31 176 PHE A O 1
ATOM 1361 N N . ALA A 1 177 ? -9.531 19.781 0.056 1 86.94 177 ALA A N 1
ATOM 1362 C CA . ALA A 1 177 ? -10.492 20.75 0.572 1 86.94 177 ALA A CA 1
ATOM 1363 C C . ALA A 1 177 ? -11.922 20.297 0.302 1 86.94 177 ALA A C 1
ATOM 1365 O O . ALA A 1 177 ? -12.281 19.984 -0.838 1 86.94 177 ALA A O 1
ATOM 1366 N N . ASP A 1 178 ? -12.68 20.047 1.225 1 91.81 178 ASP A N 1
ATOM 1367 C CA . ASP A 1 178 ? -14.117 19.797 1.226 1 91.81 178 ASP A CA 1
ATOM 1368 C C . ASP A 1 178 ? -14.445 18.391 0.762 1 91.81 178 ASP A C 1
ATOM 1370 O O . ASP A 1 178 ? -15.609 18.016 0.629 1 91.81 178 ASP A O 1
ATOM 1374 N N . GLU A 1 179 ? -13.383 17.703 0.448 1 92.62 179 GLU A N 1
ATOM 1375 C CA . GLU A 1 179 ? -13.68 16.359 -0.031 1 92.62 179 GLU A CA 1
ATOM 1376 C C . GLU A 1 179 ? -12.539 15.391 0.292 1 92.62 179 GLU A C 1
ATOM 1378 O O . GLU A 1 179 ? -11.445 15.82 0.672 1 92.62 179 GLU A O 1
ATOM 1383 N N . PHE A 1 180 ? -12.891 14.125 0.231 1 95.31 180 PHE A N 1
ATOM 1384 C CA . PHE A 1 180 ? -11.844 13.117 0.395 1 95.31 180 PHE A CA 1
ATOM 1385 C C . PHE A 1 180 ? -12.07 11.945 -0.551 1 95.31 180 PHE A C 1
ATOM 1387 O O . PHE A 1 180 ? -13.18 11.734 -1.039 1 95.31 180 PHE A O 1
ATOM 1394 N N . THR A 1 181 ? -10.977 11.266 -0.834 1 94.88 181 THR A N 1
ATOM 1395 C CA . THR A 1 181 ? -11.008 10.039 -1.63 1 94.88 181 THR A CA 1
ATOM 1396 C C . THR A 1 181 ? -10.492 8.852 -0.817 1 94.88 181 THR A C 1
ATOM 1398 O O . THR A 1 181 ? -9.609 9.008 0.025 1 94.88 181 THR A O 1
ATOM 1401 N N . ILE A 1 182 ? -11.148 7.723 -1.081 1 97 182 ILE A N 1
ATOM 1402 C CA . ILE A 1 182 ? -10.656 6.488 -0.48 1 97 182 ILE A CA 1
ATOM 1403 C C . ILE A 1 182 ? -9.719 5.777 -1.452 1 97 182 ILE A C 1
ATOM 1405 O O . ILE A 1 182 ? -10.102 5.469 -2.584 1 97 182 ILE A O 1
ATOM 1409 N N . ASP A 1 183 ? -8.547 5.547 -0.994 1 93.81 183 ASP A N 1
ATOM 1410 C CA . ASP A 1 183 ? -7.512 4.98 -1.854 1 93.81 183 ASP A CA 1
ATOM 1411 C C . ASP A 1 183 ? -7.43 3.463 -1.688 1 93.81 183 ASP A C 1
ATOM 1413 O O . ASP A 1 183 ? -7.148 2.744 -2.648 1 93.81 183 ASP A O 1
ATOM 1417 N N . SER A 1 184 ? -7.645 3.027 -0.513 1 93.62 184 SER A N 1
ATOM 1418 C CA . SER A 1 184 ? -7.488 1.604 -0.231 1 93.62 184 SER A CA 1
ATOM 1419 C C . SER A 1 184 ? -8.375 1.171 0.93 1 93.62 184 SER A C 1
ATOM 1421 O O . SER A 1 184 ? -8.805 2 1.737 1 93.62 184 SER A O 1
ATOM 1423 N N . LEU A 1 185 ? -8.711 -0.085 0.919 1 95.81 185 LEU A N 1
ATOM 1424 C CA . LEU A 1 185 ? -9.516 -0.721 1.957 1 95.81 185 LEU A CA 1
ATOM 1425 C C . LEU A 1 185 ? -9.016 -2.133 2.244 1 95.81 185 LEU A C 1
ATOM 1427 O O . LEU A 1 185 ? -8.797 -2.918 1.318 1 95.81 185 LEU A O 1
ATOM 1431 N N . SER A 1 186 ? -8.773 -2.395 3.498 1 91.06 186 SER A N 1
ATOM 1432 C CA . SER A 1 186 ? -8.305 -3.729 3.863 1 91.06 186 SER A CA 1
ATOM 1433 C C . SER A 1 186 ? -8.883 -4.168 5.207 1 91.06 186 SER A C 1
ATOM 1435 O O . SER A 1 186 ? -9.305 -3.334 6.008 1 91.06 186 SER A O 1
ATOM 1437 N N . ILE A 1 187 ? -8.922 -5.438 5.379 1 88 187 ILE A N 1
ATOM 1438 C CA . ILE A 1 187 ? -9.312 -6.031 6.652 1 88 187 ILE A CA 1
ATOM 1439 C C . ILE A 1 187 ? -8.125 -6.785 7.254 1 88 187 ILE A C 1
ATOM 1441 O O . ILE A 1 187 ? -7.461 -7.562 6.566 1 88 187 ILE A O 1
ATOM 1445 N N . LYS A 1 188 ? -7.84 -6.465 8.406 1 82.81 188 LYS A N 1
ATOM 1446 C CA . LYS A 1 188 ? -6.73 -7.121 9.094 1 82.81 188 LYS A CA 1
ATOM 1447 C C . LYS A 1 188 ? -7.227 -7.93 10.289 1 82.81 188 LYS A C 1
ATOM 1449 O O . LYS A 1 188 ? -8.148 -7.508 10.992 1 82.81 188 LYS A O 1
ATOM 1454 N N . GLN A 1 189 ? -6.648 -9.078 10.367 1 76 189 GLN A N 1
ATOM 1455 C CA . GLN A 1 189 ? -6.973 -9.914 11.508 1 76 189 GLN A CA 1
ATOM 1456 C C . GLN A 1 189 ? -6.074 -9.594 12.703 1 76 189 GLN A C 1
ATOM 1458 O O . GLN A 1 189 ? -4.98 -9.055 12.531 1 76 189 GLN A O 1
ATOM 1463 N N . PRO A 1 190 ? -6.617 -9.805 13.969 1 67.31 190 PRO A N 1
ATOM 1464 C CA . PRO A 1 190 ? -5.891 -9.445 15.188 1 67.31 190 PRO A CA 1
ATOM 1465 C C . PRO A 1 190 ? -4.496 -10.062 15.25 1 67.31 190 PRO A C 1
ATOM 1467 O O . PRO A 1 190 ? -3.586 -9.484 15.852 1 67.31 190 PRO A O 1
ATOM 1470 N N . ASP A 1 191 ? -4.383 -11.227 14.945 1 60.09 191 ASP A N 1
ATOM 1471 C CA . ASP A 1 191 ? -3.139 -11.93 15.25 1 60.09 191 ASP A CA 1
ATOM 1472 C C . ASP A 1 191 ? -1.961 -11.305 14.5 1 60.09 191 ASP A C 1
ATOM 1474 O O . ASP A 1 191 ? -0.807 -11.664 14.75 1 60.09 191 ASP A O 1
ATOM 1478 N N . GLY A 1 192 ? -2.047 -9.992 14.156 1 54.19 192 GLY A N 1
ATOM 1479 C CA . GLY A 1 192 ? -0.971 -9.062 13.852 1 54.19 192 GLY A CA 1
ATOM 1480 C C . GLY A 1 192 ? -0.192 -9.445 12.602 1 54.19 192 GLY A C 1
ATOM 1481 O O . GLY A 1 192 ? 0.782 -8.773 12.25 1 54.19 192 GLY A O 1
ATOM 1482 N N . THR A 1 193 ? -0.087 -10.742 12.289 1 52.62 193 THR A N 1
ATOM 1483 C CA . THR A 1 193 ? 1.079 -10.945 11.438 1 52.62 193 THR A CA 1
ATOM 1484 C C . THR A 1 193 ? 0.907 -10.227 10.102 1 52.62 193 THR A C 1
ATOM 1486 O O . THR A 1 193 ? -0.035 -10.508 9.359 1 52.62 193 THR A O 1
ATOM 1489 N N . GLU A 1 194 ? 1.144 -8.984 10.258 1 55.34 194 GLU A N 1
ATOM 1490 C CA . GLU A 1 194 ? 1.233 -8.297 8.969 1 55.34 194 GLU A CA 1
ATOM 1491 C C . GLU A 1 194 ? 1.783 -9.227 7.891 1 55.34 194 GLU A C 1
ATOM 1493 O O . GLU A 1 194 ? 2.982 -9.516 7.867 1 55.34 194 GLU A O 1
ATOM 1498 N N . GLU A 1 195 ? 0.868 -10.023 7.441 1 61.03 195 GLU A N 1
ATOM 1499 C CA . GLU A 1 195 ? 1.35 -11 6.461 1 61.03 195 GLU A CA 1
ATOM 1500 C C . GLU A 1 195 ? 1.618 -10.336 5.113 1 61.03 195 GLU A C 1
ATOM 1502 O O . GLU A 1 195 ? 0.714 -9.75 4.512 1 61.03 195 GLU A O 1
ATOM 1507 N N . GLN A 1 196 ? 2.902 -9.992 4.836 1 63.72 196 GLN A N 1
ATOM 1508 C CA . GLN A 1 196 ? 3.41 -9.391 3.607 1 63.72 196 GLN A CA 1
ATOM 1509 C C . GLN A 1 196 ? 2.709 -9.969 2.383 1 63.72 196 GLN A C 1
ATOM 1511 O O . GLN A 1 196 ? 2.637 -9.32 1.337 1 63.72 196 GLN A O 1
ATOM 1516 N N . LEU A 1 197 ? 1.986 -11.055 2.594 1 78.31 197 LEU A N 1
ATOM 1517 C CA . LEU A 1 197 ? 1.423 -11.719 1.423 1 78.31 197 LEU A CA 1
ATOM 1518 C C . LEU A 1 197 ? -0.101 -11.703 1.471 1 78.31 197 LEU A C 1
ATOM 1520 O O . LEU A 1 197 ? -0.758 -12.344 0.648 1 78.31 197 LEU A O 1
ATOM 1524 N N . ALA A 1 198 ? -0.589 -10.805 2.324 1 83.31 198 ALA A N 1
ATOM 1525 C CA . ALA A 1 198 ? -2.039 -10.812 2.5 1 83.31 198 ALA A CA 1
ATOM 1526 C C . ALA A 1 198 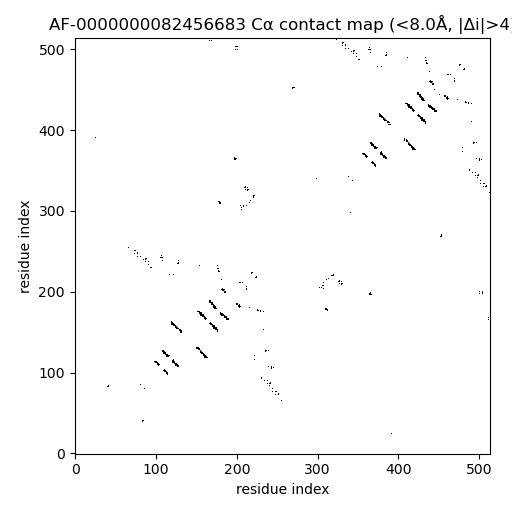? -2.742 -10.211 1.284 1 83.31 198 ALA A C 1
ATOM 1528 O O . ALA A 1 198 ? -2.229 -9.281 0.66 1 83.31 198 ALA A O 1
ATOM 1529 N N . TYR A 1 199 ? -3.85 -10.82 0.978 1 89.19 199 TYR A N 1
ATOM 1530 C CA . TYR A 1 199 ? -4.723 -10.211 -0.015 1 89.19 199 TYR A CA 1
ATOM 1531 C C . TYR A 1 199 ? -5.398 -8.961 0.548 1 89.19 199 TYR A C 1
ATOM 1533 O O . TYR A 1 199 ? -6.215 -9.055 1.469 1 89.19 199 TYR A O 1
ATOM 1541 N N . GLU A 1 200 ? -5.125 -7.852 -0.048 1 86.06 200 GLU A N 1
ATOM 1542 C CA . GLU A 1 200 ? -5.59 -6.586 0.51 1 86.06 200 GLU A CA 1
ATOM 1543 C C . GLU A 1 200 ? -6.836 -6.086 -0.212 1 86.06 200 GLU A C 1
ATOM 1545 O O . GLU A 1 200 ? -7.426 -5.074 0.179 1 86.06 200 GLU A O 1
ATOM 1550 N N . GLY A 1 201 ? -7.324 -6.781 -1.104 1 87.31 201 GLY A N 1
ATOM 1551 C CA . GLY A 1 201 ? -8.453 -6.332 -1.904 1 87.31 201 GLY A CA 1
ATOM 1552 C C . GLY A 1 201 ? -8.039 -5.598 -3.164 1 87.31 201 GLY A C 1
ATOM 1553 O O . GLY A 1 201 ? -6.852 -5.336 -3.373 1 87.31 201 GLY A O 1
ATOM 1554 N N . PRO A 1 202 ? -9 -5.324 -4.004 1 87.25 202 PRO A N 1
ATOM 1555 C CA . PRO A 1 202 ? -8.727 -4.562 -5.227 1 87.25 202 PRO A CA 1
ATOM 1556 C C . PRO A 1 202 ? -8.492 -3.078 -4.953 1 87.25 202 PRO A C 1
ATOM 1558 O O . PRO A 1 202 ? -8.633 -2.623 -3.816 1 87.25 202 PRO A O 1
ATOM 1561 N N . ASP A 1 203 ? -8.031 -2.459 -6.074 1 87.12 203 ASP A N 1
ATOM 1562 C CA . ASP A 1 203 ? -8.031 -1.003 -5.977 1 87.12 203 ASP A CA 1
ATOM 1563 C C . ASP A 1 203 ? -9.43 -0.474 -5.664 1 87.12 203 ASP A C 1
ATOM 1565 O O . ASP A 1 203 ? -10.414 -0.912 -6.266 1 87.12 203 ASP A O 1
ATOM 1569 N N . PHE A 1 204 ? -9.453 0.428 -4.824 1 94.19 204 PHE A N 1
ATOM 1570 C CA . PHE A 1 204 ? -10.758 0.922 -4.391 1 94.19 204 PHE A CA 1
ATOM 1571 C C . PHE A 1 204 ? -11.547 1.483 -5.566 1 94.19 204 PHE A C 1
ATOM 1573 O O . PHE A 1 204 ? -12.758 1.306 -5.648 1 94.19 204 PHE A O 1
ATOM 1580 N N . SER A 1 205 ? -10.844 2.139 -6.445 1 89 205 SER A N 1
ATOM 1581 C CA . SER A 1 205 ? -11.484 2.777 -7.594 1 89 205 SER A CA 1
ATOM 1582 C C . SER A 1 205 ? -12.07 1.743 -8.547 1 89 205 SER A C 1
ATOM 1584 O O . SER A 1 205 ? -12.883 2.078 -9.414 1 89 205 SER A O 1
ATOM 1586 N N . ASP A 1 206 ? -11.688 0.519 -8.391 1 86.69 206 ASP A N 1
ATOM 1587 C CA . ASP A 1 206 ? -12.172 -0.544 -9.266 1 86.69 206 ASP A CA 1
ATOM 1588 C C . ASP A 1 206 ? -13.469 -1.146 -8.734 1 86.69 206 ASP A C 1
ATOM 1590 O O . ASP A 1 206 ? -14.148 -1.894 -9.438 1 86.69 206 ASP A O 1
ATOM 1594 N N . LEU A 1 207 ? -13.742 -0.798 -7.527 1 92.38 207 LEU A N 1
ATOM 1595 C CA . LEU A 1 207 ? -14.969 -1.318 -6.93 1 92.38 207 LEU A CA 1
ATOM 1596 C C . LEU A 1 207 ? -16.203 -0.693 -7.582 1 92.38 207 LEU A C 1
ATOM 1598 O O . LEU A 1 207 ? -16.109 0.383 -8.18 1 92.38 207 LEU A O 1
ATOM 1602 N N . ASP A 1 208 ? -17.281 -1.365 -7.496 1 92.69 208 ASP A N 1
ATOM 1603 C CA . ASP A 1 208 ? -18.562 -0.844 -7.961 1 92.69 208 ASP A CA 1
ATOM 1604 C C . ASP A 1 208 ? -18.859 0.523 -7.344 1 92.69 208 ASP A C 1
ATOM 1606 O O . ASP A 1 208 ? -18.594 0.746 -6.16 1 92.69 208 ASP A O 1
ATOM 1610 N N . GLU A 1 209 ? -19.469 1.333 -8.133 1 93.62 209 GLU A N 1
ATOM 1611 C CA . GLU A 1 209 ? -19.734 2.707 -7.715 1 93.62 209 GLU A CA 1
ATOM 1612 C C . GLU A 1 209 ? -20.609 2.75 -6.465 1 93.62 209 GLU A C 1
ATOM 1614 O O . GLU A 1 209 ? -20.406 3.594 -5.59 1 93.62 209 GLU A O 1
ATOM 1619 N N . ASN A 1 210 ? -21.594 1.922 -6.449 1 94.88 210 ASN A N 1
ATOM 1620 C CA . ASN A 1 210 ? -22.469 1.913 -5.285 1 94.88 210 ASN A CA 1
ATOM 1621 C C . ASN A 1 210 ? -21.719 1.512 -4.02 1 94.88 210 ASN A C 1
ATOM 1623 O O . ASN A 1 210 ? -22 2.031 -2.936 1 94.88 210 ASN A O 1
ATOM 1627 N N . LEU A 1 211 ? -20.844 0.614 -4.184 1 95.38 211 LEU A N 1
ATOM 1628 C CA . LEU A 1 211 ? -20.016 0.205 -3.059 1 95.38 211 LEU A CA 1
ATOM 1629 C C . LEU A 1 211 ? -19.094 1.342 -2.615 1 95.38 211 LEU A C 1
ATOM 1631 O O . LEU A 1 211 ? -18.953 1.596 -1.417 1 95.38 211 LEU A O 1
ATOM 1635 N N . GLN A 1 212 ? -18.5 2.078 -3.537 1 95.62 212 GLN A N 1
ATOM 1636 C CA . GLN A 1 212 ? -17.656 3.229 -3.227 1 95.62 212 GLN A CA 1
ATOM 1637 C C . GLN A 1 212 ? -18.438 4.289 -2.455 1 95.62 212 GLN A C 1
ATOM 1639 O O . GLN A 1 212 ? -17.984 4.762 -1.41 1 95.62 212 GLN A O 1
ATOM 1644 N N . LYS A 1 213 ? -19.609 4.578 -2.92 1 95.56 213 LYS A N 1
ATOM 1645 C CA . LYS A 1 213 ? -20.469 5.582 -2.289 1 95.56 213 LYS A CA 1
ATOM 1646 C C . LYS A 1 213 ? -20.859 5.16 -0.877 1 95.56 213 LYS A C 1
ATOM 1648 O O . LYS A 1 213 ? -20.875 5.984 0.041 1 95.56 213 LYS A O 1
ATOM 1653 N N . ALA A 1 214 ? -21.188 3.938 -0.768 1 96.19 214 ALA A N 1
ATOM 1654 C CA . ALA A 1 214 ? -21.594 3.432 0.54 1 96.19 214 ALA A CA 1
ATOM 1655 C C . ALA A 1 214 ? -20.453 3.547 1.553 1 96.19 214 ALA A C 1
ATOM 1657 O O . ALA A 1 214 ? -20.688 3.9 2.713 1 96.19 214 ALA A O 1
ATOM 1658 N N . PHE A 1 215 ? -19.25 3.277 1.105 1 97.25 215 PHE A N 1
ATOM 1659 C CA . PHE A 1 215 ? -18.125 3.379 2.01 1 97.25 215 PHE A CA 1
ATOM 1660 C C . PHE A 1 215 ? -17.812 4.836 2.338 1 97.25 215 PHE A C 1
ATOM 1662 O O . PHE A 1 215 ? -17.375 5.152 3.447 1 97.25 215 PHE A O 1
ATOM 1669 N N . HIS A 1 216 ? -18 5.711 1.396 1 96.5 216 HIS A N 1
ATOM 1670 C CA . HIS A 1 216 ? -17.844 7.133 1.685 1 96.5 216 HIS A CA 1
ATOM 1671 C C . HIS A 1 216 ? -18.797 7.57 2.799 1 96.5 216 HIS A C 1
ATOM 1673 O O . HIS A 1 216 ? -18.375 8.227 3.756 1 96.5 216 HIS A O 1
ATOM 1679 N N . LYS A 1 217 ? -20.016 7.168 2.629 1 96.44 217 LYS A N 1
ATOM 1680 C CA . LYS A 1 217 ? -21.016 7.496 3.641 1 96.44 217 LYS A CA 1
ATOM 1681 C C . LYS A 1 217 ? -20.672 6.852 4.98 1 96.44 217 LYS A C 1
ATOM 1683 O O . LYS A 1 217 ? -20.875 7.457 6.035 1 96.44 217 LYS A O 1
ATOM 1688 N N . TYR A 1 218 ? -20.203 5.668 4.926 1 96.88 218 TYR A N 1
ATOM 1689 C CA . TYR A 1 218 ? -19.766 4.93 6.105 1 96.88 218 TYR A CA 1
ATOM 1690 C C . TYR A 1 218 ? -18.75 5.723 6.902 1 96.88 218 TYR A C 1
ATOM 1692 O O . TYR A 1 218 ? -18.859 5.848 8.125 1 96.88 218 TYR A O 1
ATOM 1700 N N . LEU A 1 219 ? -17.766 6.328 6.25 1 97.44 219 LEU A N 1
ATOM 1701 C CA . LEU A 1 219 ? -16.719 7.105 6.902 1 97.44 219 LEU A CA 1
ATOM 1702 C C . LEU A 1 219 ? -17.266 8.453 7.379 1 97.44 219 LEU A C 1
ATOM 1704 O O . LEU A 1 219 ? -16.906 8.914 8.461 1 97.44 219 LEU A O 1
ATOM 1708 N N . GLU A 1 220 ? -18.141 9.023 6.652 1 96.31 220 GLU A N 1
ATOM 1709 C CA . GLU A 1 220 ? -18.719 10.312 7.023 1 96.31 220 GLU A CA 1
ATOM 1710 C C . GLU A 1 220 ? -19.438 10.234 8.359 1 96.31 220 GLU A C 1
ATOM 1712 O O . GLU A 1 220 ? -19.266 11.094 9.227 1 96.31 220 GLU A O 1
ATOM 1717 N N . VAL A 1 221 ? -20.234 9.234 8.469 1 96 221 VAL A N 1
ATOM 1718 C CA . VAL A 1 221 ? -21.047 9.039 9.672 1 96 221 VAL A CA 1
ATOM 1719 C C . VAL A 1 221 ? -20.125 8.82 10.875 1 96 221 VAL A C 1
ATOM 1721 O O . VAL A 1 221 ? -20.469 9.18 12 1 96 221 VAL A O 1
ATOM 1724 N N . ARG A 1 222 ? -18.938 8.367 10.602 1 96.5 222 ARG A N 1
ATOM 1725 C CA . ARG A 1 222 ? -18.016 8.031 11.688 1 96.5 222 ARG A CA 1
ATOM 1726 C C . ARG A 1 222 ? -17.047 9.188 11.969 1 96.5 222 ARG A C 1
ATOM 1728 O O . ARG A 1 222 ? -16.125 9.055 12.766 1 96.5 222 ARG A O 1
ATOM 1735 N N . GLY A 1 223 ? -17.25 10.281 11.336 1 96.06 223 GLY A N 1
ATOM 1736 C CA . GLY A 1 223 ? -16.562 11.5 11.734 1 96.06 223 GLY A CA 1
ATOM 1737 C C . GLY A 1 223 ? -15.641 12.039 10.656 1 96.06 223 GLY A C 1
ATOM 1738 O O . GLY A 1 223 ? -15.086 13.133 10.805 1 96.06 223 GLY A O 1
ATOM 1739 N N . ILE A 1 224 ? -15.461 11.234 9.609 1 96.88 224 ILE A N 1
ATOM 1740 C CA . ILE A 1 224 ? -14.664 11.734 8.5 1 96.88 224 ILE A CA 1
ATOM 1741 C C . ILE A 1 224 ? -15.555 12.516 7.531 1 96.88 224 ILE A C 1
ATOM 1743 O O . ILE A 1 224 ? -15.883 12.023 6.453 1 96.88 224 ILE A O 1
ATOM 1747 N N . ASN A 1 225 ? -15.945 13.664 7.945 1 94.06 225 ASN A N 1
ATOM 1748 C CA . ASN A 1 225 ? -16.844 14.508 7.156 1 94.06 225 ASN A CA 1
ATOM 1749 C C . ASN A 1 225 ? -16.172 15.805 6.723 1 94.06 225 ASN A C 1
ATOM 1751 O O . ASN A 1 225 ? -14.984 16.016 7.016 1 94.06 225 ASN A O 1
ATOM 1755 N N . ARG A 1 226 ? -16.891 16.641 6.098 1 92.88 226 ARG A N 1
ATOM 1756 C CA . ARG A 1 226 ? -16.359 17.859 5.496 1 92.88 226 ARG A CA 1
ATOM 1757 C C . ARG A 1 226 ? -15.742 18.766 6.555 1 92.88 226 ARG A C 1
ATOM 1759 O O . ARG A 1 226 ? -14.633 19.266 6.375 1 92.88 226 ARG A O 1
ATOM 1766 N N . SER A 1 227 ? -16.438 18.969 7.645 1 93.25 227 SER A N 1
ATOM 1767 C CA . SER A 1 227 ? -15.961 19.844 8.711 1 93.25 227 SER A CA 1
ATOM 1768 C C . SER A 1 227 ? -14.664 19.328 9.312 1 93.25 227 SER A C 1
ATOM 1770 O O . SER A 1 227 ? -13.711 20.078 9.516 1 93.25 227 SER A O 1
ATOM 1772 N N . THR A 1 228 ? -14.664 18.047 9.539 1 95.25 228 THR A N 1
ATOM 1773 C CA . THR A 1 228 ? -13.477 17.438 10.117 1 95.25 228 THR A CA 1
ATOM 1774 C C . THR A 1 228 ? -12.281 17.578 9.18 1 95.25 228 THR A C 1
ATOM 1776 O O . THR A 1 228 ? -11.188 17.969 9.602 1 95.25 228 THR A O 1
ATOM 1779 N N . ILE A 1 229 ? -12.469 17.312 7.914 1 94.5 229 ILE A N 1
ATOM 1780 C CA . ILE A 1 229 ? -11.391 17.328 6.926 1 94.5 229 ILE A CA 1
ATOM 1781 C C . ILE A 1 229 ? -10.852 18.75 6.793 1 94.5 229 ILE A C 1
ATOM 1783 O O . ILE A 1 229 ? -9.633 18.953 6.754 1 94.5 229 ILE A O 1
ATOM 1787 N N . ASN A 1 230 ? -11.688 19.688 6.773 1 92.12 230 ASN A N 1
ATOM 1788 C CA . ASN A 1 230 ? -11.266 21.078 6.641 1 92.12 230 ASN A CA 1
ATOM 1789 C C . ASN A 1 230 ? -10.484 21.547 7.863 1 92.12 230 ASN A C 1
ATOM 1791 O O . ASN A 1 230 ? -9.469 22.234 7.73 1 92.12 230 ASN A O 1
ATOM 1795 N N . PHE A 1 231 ? -11.008 21.203 8.984 1 93.94 231 PHE A N 1
ATOM 1796 C CA . PHE A 1 231 ? -10.281 21.531 10.203 1 93.94 231 PHE A CA 1
ATOM 1797 C C . PHE A 1 231 ? -8.883 20.922 10.18 1 93.94 231 PHE A C 1
ATOM 1799 O O . PHE A 1 231 ? -7.898 21.578 10.5 1 93.94 231 PHE A O 1
ATOM 1806 N N . LEU A 1 232 ? -8.836 19.625 9.789 1 94.56 232 LEU A N 1
ATOM 1807 C CA . LEU A 1 232 ? -7.566 18.906 9.789 1 94.56 232 LEU A CA 1
ATOM 1808 C C . LEU A 1 232 ? -6.598 19.531 8.789 1 94.56 232 LEU A C 1
ATOM 1810 O O . LEU A 1 232 ? -5.387 19.547 9.023 1 94.56 232 LEU A O 1
ATOM 1814 N N . GLN A 1 233 ? -7.078 19.969 7.688 1 91.12 233 GLN A N 1
ATOM 1815 C CA . GLN A 1 233 ? -6.23 20.625 6.703 1 91.12 233 GLN A CA 1
ATOM 1816 C C . GLN A 1 233 ? -5.492 21.812 7.32 1 91.12 233 GLN A C 1
ATOM 1818 O O . GLN A 1 233 ? -4.27 21.922 7.199 1 91.12 233 GLN A O 1
ATOM 1823 N N . GLU A 1 234 ? -6.234 22.594 7.969 1 88.88 234 GLU A N 1
ATOM 1824 C CA . GLU A 1 234 ? -5.652 23.766 8.602 1 88.88 234 GLU A CA 1
ATOM 1825 C C . GLU A 1 234 ? -4.707 23.375 9.734 1 88.88 234 GLU A C 1
ATOM 1827 O O . GLU A 1 234 ? -3.615 23.938 9.859 1 88.88 234 GLU A O 1
ATOM 1832 N N . TYR A 1 235 ? -5.203 22.484 10.484 1 92.56 235 TYR A N 1
ATOM 1833 C CA . TYR A 1 235 ? -4.422 22.031 11.625 1 92.56 235 TYR A CA 1
ATOM 1834 C C . TYR A 1 235 ? -3.066 21.5 11.18 1 92.56 235 TYR A C 1
ATOM 1836 O O . TYR A 1 235 ? -2.039 21.812 11.789 1 92.56 235 TYR A O 1
ATOM 1844 N N . MET A 1 236 ? -3.078 20.766 10.133 1 92.56 236 MET A N 1
ATOM 1845 C CA . MET A 1 236 ? -1.849 20.094 9.703 1 92.56 236 MET A CA 1
ATOM 1846 C C . MET A 1 236 ? -0.912 21.094 9.016 1 92.56 236 MET A C 1
ATOM 1848 O O . MET A 1 236 ? 0.309 20.922 9.055 1 92.56 236 MET A O 1
ATOM 1852 N N . ILE A 1 237 ? -1.457 22.031 8.391 1 88 237 ILE A N 1
ATOM 1853 C CA . ILE A 1 237 ? -0.626 23.094 7.832 1 88 237 ILE A CA 1
ATOM 1854 C C . ILE A 1 237 ? 0.124 23.812 8.953 1 88 237 ILE A C 1
ATOM 1856 O O . ILE A 1 237 ? 1.33 24.047 8.852 1 88 237 ILE A O 1
ATOM 1860 N N . ALA A 1 238 ? -0.629 24.156 9.953 1 88.06 238 ALA A N 1
ATOM 1861 C CA . ALA A 1 238 ? -0.028 24.812 11.109 1 88.06 238 ALA A CA 1
ATOM 1862 C C . ALA A 1 238 ? 1.04 23.938 11.75 1 88.06 238 ALA A C 1
ATOM 1864 O O . ALA A 1 238 ? 2.115 24.422 12.109 1 88.06 238 ALA A O 1
ATOM 1865 N N . LYS A 1 239 ? 0.694 22.672 11.891 1 91.88 239 LYS A N 1
ATOM 1866 C CA . LYS A 1 239 ? 1.666 21.766 12.484 1 91.88 239 LYS A CA 1
ATOM 1867 C C . LYS A 1 239 ? 2.938 21.688 11.648 1 91.88 239 LYS A C 1
ATOM 1869 O O . LYS A 1 239 ? 4.047 21.688 12.188 1 91.88 239 LYS A O 1
ATOM 1874 N N . ASP A 1 240 ? 2.742 21.547 10.375 1 90.56 240 ASP A N 1
ATOM 1875 C CA . ASP A 1 240 ? 3.891 21.484 9.477 1 90.56 240 ASP A CA 1
ATOM 1876 C C . ASP A 1 240 ? 4.805 22.703 9.672 1 90.56 240 ASP A C 1
ATOM 1878 O O . ASP A 1 240 ? 6.023 22.547 9.758 1 90.56 240 ASP A O 1
ATOM 1882 N N . SER A 1 241 ? 4.254 23.812 9.758 1 87.75 241 SER A N 1
ATOM 1883 C CA . SER A 1 241 ? 5.008 25.047 9.969 1 87.75 241 SER A CA 1
ATOM 1884 C C . SER A 1 241 ? 5.734 25.031 11.312 1 87.75 241 SER A C 1
ATOM 1886 O O . SER A 1 241 ? 6.906 25.406 11.391 1 87.75 241 SER A O 1
ATOM 1888 N N . LYS A 1 242 ? 5.023 24.625 12.258 1 89.94 242 LYS A N 1
ATOM 1889 C CA . LYS A 1 242 ? 5.609 24.547 13.594 1 89.94 242 LYS A CA 1
ATOM 1890 C C . LYS A 1 242 ? 6.789 23.578 13.625 1 89.94 242 LYS A C 1
ATOM 1892 O O . LYS A 1 242 ? 7.832 23.891 14.211 1 89.94 242 LYS A O 1
ATOM 1897 N N . GLU A 1 243 ? 6.57 22.469 13.016 1 92.69 243 GLU A N 1
ATOM 1898 C CA . GLU A 1 243 ? 7.641 21.469 12.977 1 92.69 243 GLU A CA 1
ATOM 1899 C C . GLU A 1 243 ? 8.836 21.984 12.172 1 92.69 243 GLU A C 1
ATOM 1901 O O . GLU A 1 243 ? 9.984 21.672 12.5 1 92.69 243 GLU A O 1
ATOM 1906 N N . TYR A 1 244 ? 8.547 22.75 11.148 1 91.62 244 TYR A N 1
ATOM 1907 C CA . TYR A 1 244 ? 9.617 23.359 10.375 1 91.62 244 TYR A CA 1
ATOM 1908 C C . TYR A 1 244 ? 10.453 24.297 11.234 1 91.62 244 TYR A C 1
ATOM 1910 O O . TYR A 1 244 ? 11.688 24.234 11.234 1 91.62 244 TYR A O 1
ATOM 1918 N N . MET A 1 245 ? 9.82 25.062 11.969 1 92 245 MET A N 1
ATOM 1919 C CA . MET A 1 245 ? 10.516 25.984 12.859 1 92 245 MET A CA 1
ATOM 1920 C C . MET A 1 245 ? 11.344 25.219 13.891 1 92 245 MET A C 1
ATOM 1922 O O . MET A 1 245 ? 12.5 25.578 14.148 1 92 245 MET A O 1
ATOM 1926 N N . ASN A 1 246 ? 10.703 24.219 14.422 1 93.5 246 ASN A N 1
ATOM 1927 C CA . ASN A 1 246 ? 11.43 23.406 15.391 1 93.5 246 ASN A CA 1
ATOM 1928 C C . ASN A 1 246 ? 12.656 22.75 14.766 1 93.5 246 ASN A C 1
ATOM 1930 O O . ASN A 1 246 ? 13.703 22.641 15.406 1 93.5 246 ASN A O 1
ATOM 1934 N N . TRP A 1 247 ? 12.484 22.375 13.586 1 94.81 247 TRP A N 1
ATOM 1935 C CA . TRP A 1 247 ? 13.586 21.75 12.852 1 94.81 247 TRP A CA 1
ATOM 1936 C C . TRP A 1 247 ? 14.734 22.734 12.656 1 94.81 247 TRP A C 1
ATOM 1938 O O . TRP A 1 247 ? 15.891 22.422 12.914 1 94.81 247 TRP A O 1
ATOM 1948 N N . LEU A 1 248 ? 14.445 23.969 12.312 1 95.06 248 LEU A N 1
ATOM 1949 C CA . LEU A 1 248 ? 15.438 25.016 12.133 1 95.06 248 LEU A CA 1
ATOM 1950 C C . LEU A 1 248 ? 16.141 25.328 13.453 1 95.06 248 LEU A C 1
ATOM 1952 O O . LEU A 1 248 ? 17.375 25.5 13.477 1 95.06 248 LEU A O 1
ATOM 1956 N N . LYS A 1 249 ? 15.43 25.391 14.438 1 95.12 249 LYS A N 1
ATOM 1957 C CA . LYS A 1 249 ? 15.992 25.672 15.758 1 95.12 249 LYS A CA 1
ATOM 1958 C C . LYS A 1 249 ? 16.969 24.562 16.172 1 95.12 249 LYS A C 1
ATOM 1960 O O . LYS A 1 249 ? 18.031 24.859 16.719 1 95.12 249 LYS A O 1
ATOM 1965 N N . ASN A 1 250 ? 16.562 23.375 15.938 1 95.69 250 ASN A N 1
ATOM 1966 C CA . ASN A 1 250 ? 17.422 22.25 16.266 1 95.69 250 ASN A CA 1
ATOM 1967 C C . ASN A 1 250 ? 18.703 22.25 15.453 1 95.69 250 ASN A C 1
ATOM 1969 O O . ASN A 1 250 ? 19.781 21.953 15.977 1 95.69 250 ASN A O 1
ATOM 1973 N N . LEU A 1 251 ? 18.594 22.656 14.234 1 96.25 251 LEU A N 1
ATOM 1974 C CA . LEU A 1 251 ? 19.781 22.781 13.383 1 96.25 251 LEU A CA 1
ATOM 1975 C C . LEU A 1 251 ? 20.719 23.844 13.922 1 96.25 251 LEU A C 1
ATOM 1977 O O . LEU A 1 251 ? 21.938 23.625 14.008 1 96.25 251 LEU A O 1
ATOM 1981 N N . LYS A 1 252 ? 20.203 24.938 14.188 1 96.38 252 LYS A N 1
ATOM 1982 C CA . LYS A 1 252 ? 21 26.031 14.719 1 96.38 252 LYS A CA 1
ATOM 1983 C C . LYS A 1 252 ? 21.719 25.609 16 1 96.38 252 LYS A C 1
ATOM 1985 O O . LYS A 1 252 ? 22.922 25.859 16.156 1 96.38 252 LYS A O 1
ATOM 1990 N N . LYS A 1 253 ? 21.016 24.984 16.828 1 96.19 253 LYS A N 1
ATOM 1991 C CA . LYS A 1 253 ? 21.594 24.531 18.094 1 96.19 253 LYS A CA 1
ATOM 1992 C C . LYS A 1 253 ? 22.734 23.562 17.859 1 96.19 253 LYS A C 1
ATOM 1994 O O . LYS A 1 253 ? 23.75 23.609 18.547 1 96.19 253 LYS A O 1
ATOM 1999 N N . PHE A 1 254 ? 22.562 22.719 16.953 1 96.69 254 PHE A N 1
ATOM 2000 C CA . PHE A 1 254 ? 23.594 21.75 16.625 1 96.69 254 PHE A CA 1
ATOM 2001 C C . PHE A 1 254 ? 24.859 22.422 16.141 1 96.69 254 PHE A C 1
ATOM 2003 O O . PHE A 1 254 ? 25.953 22.078 16.578 1 96.69 254 PHE A O 1
ATOM 2010 N N . VAL A 1 255 ? 24.703 23.406 15.234 1 95.81 255 VAL A N 1
ATOM 2011 C CA . VAL A 1 255 ? 25.844 24.078 14.625 1 95.81 255 VAL A CA 1
ATOM 2012 C C . VAL A 1 255 ? 26.531 24.969 15.664 1 95.81 255 VAL A C 1
ATOM 2014 O O . VAL A 1 255 ? 27.766 25.094 15.648 1 95.81 255 VAL A O 1
ATOM 2017 N N . GLU A 1 256 ? 25.859 25.484 16.453 1 93 256 GLU A N 1
ATOM 2018 C CA . GLU A 1 256 ? 26.406 26.375 17.469 1 93 256 GLU A CA 1
ATOM 2019 C C . GLU A 1 256 ? 27.219 25.609 18.516 1 93 256 GLU A C 1
ATOM 2021 O O . GLU A 1 256 ? 28.078 26.188 19.188 1 93 256 GLU A O 1
ATOM 2026 N N . HIS A 1 257 ? 26.906 24.328 18.656 1 86 257 HIS A N 1
ATOM 2027 C CA . HIS A 1 257 ? 27.625 23.547 19.641 1 86 257 HIS A CA 1
ATOM 2028 C C . HIS A 1 257 ? 28.641 22.609 18.984 1 86 257 HIS A C 1
ATOM 2030 O O . HIS A 1 257 ? 29.672 22.281 19.578 1 86 257 HIS A O 1
ATOM 2036 N N . MET B 1 1 ? 44.312 4.77 25.984 1 20.06 1 MET B N 1
ATOM 2037 C CA . MET B 1 1 ? 43.844 3.443 25.609 1 20.06 1 MET B CA 1
ATOM 2038 C C . MET B 1 1 ? 42.375 3.492 25.188 1 20.06 1 MET B C 1
ATOM 2040 O O . MET B 1 1 ? 41.969 2.805 24.25 1 20.06 1 MET B O 1
ATOM 2044 N N . ALA B 1 2 ? 41.5 3.98 26.062 1 21.78 2 ALA B N 1
ATOM 2045 C CA . ALA B 1 2 ? 40.094 3.646 26.062 1 21.78 2 ALA B CA 1
ATOM 2046 C C . ALA B 1 2 ? 39.344 4.363 24.938 1 21.78 2 ALA B C 1
ATOM 2048 O O . ALA B 1 2 ? 38.125 4.527 24.984 1 21.78 2 ALA B O 1
ATOM 2049 N N . PHE B 1 3 ? 40 4.82 23.859 1 24.2 3 PHE B N 1
ATOM 2050 C CA . PHE B 1 3 ? 39.438 5.785 22.906 1 24.2 3 PHE B CA 1
ATOM 2051 C C . PHE B 1 3 ? 38.156 5.254 22.281 1 24.2 3 PHE B C 1
ATOM 2053 O O . PHE B 1 3 ? 38.062 4.059 22.016 1 24.2 3 PHE B O 1
ATOM 2060 N N . ASN B 1 4 ? 37 6.027 22.391 1 22.05 4 ASN B N 1
ATOM 2061 C CA . ASN B 1 4 ? 35.562 6.09 22.141 1 22.05 4 ASN B CA 1
ATOM 2062 C C . ASN B 1 4 ? 35.219 5.746 20.688 1 22.05 4 ASN B C 1
ATOM 2064 O O . ASN B 1 4 ? 35.594 6.484 19.781 1 22.05 4 ASN B O 1
ATOM 2068 N N . SER B 1 5 ? 35.281 4.402 20.297 1 24.47 5 SER B N 1
ATOM 2069 C CA . SER B 1 5 ? 35 3.785 19.016 1 24.47 5 SER B CA 1
ATOM 2070 C C . SER B 1 5 ? 33.562 4.055 18.594 1 24.47 5 SER B C 1
ATOM 2072 O O . SER B 1 5 ? 32.625 3.447 19.125 1 24.47 5 SER B O 1
ATOM 2074 N N . LEU B 1 6 ? 33.094 5.32 18.547 1 20.89 6 LEU B N 1
ATOM 2075 C CA . LEU B 1 6 ? 31.734 5.84 18.391 1 20.89 6 LEU B CA 1
ATOM 2076 C C . LEU B 1 6 ? 31.062 5.227 17.172 1 20.89 6 LEU B C 1
ATOM 2078 O O . LEU B 1 6 ? 29.875 4.855 17.219 1 20.89 6 LEU B O 1
ATOM 2082 N N . LEU B 1 7 ? 31.531 5.355 15.898 1 22.03 7 LEU B N 1
ATOM 2083 C CA . LEU B 1 7 ? 30.734 5.891 14.789 1 22.03 7 LEU B CA 1
ATOM 2084 C C . LEU B 1 7 ? 29.906 4.797 14.141 1 22.03 7 LEU B C 1
ATOM 2086 O O . LEU B 1 7 ? 29.062 5.078 13.289 1 22.03 7 LEU B O 1
ATOM 2090 N N . ARG B 1 8 ? 30.047 3.463 14.367 1 23.19 8 ARG B N 1
ATOM 2091 C CA . ARG B 1 8 ? 29.75 2.699 13.156 1 23.19 8 ARG B CA 1
ATOM 2092 C C . ARG B 1 8 ? 28.25 2.514 12.984 1 23.19 8 ARG B C 1
ATOM 2094 O O . ARG B 1 8 ? 27.656 1.6 13.562 1 23.19 8 ARG B O 1
ATOM 2101 N N . ARG B 1 9 ? 27.344 3.408 13.312 1 23.91 9 ARG B N 1
ATOM 2102 C CA . ARG B 1 9 ? 25.922 3.062 13.281 1 23.91 9 ARG B CA 1
ATOM 2103 C C . ARG B 1 9 ? 25.5 2.625 11.883 1 23.91 9 ARG B C 1
ATOM 2105 O O . ARG B 1 9 ? 25.234 3.461 11.016 1 23.91 9 ARG B O 1
ATOM 2112 N N . ALA B 1 10 ? 26.062 1.678 11.148 1 22.84 10 ALA B N 1
ATOM 2113 C CA . ALA B 1 10 ? 25.766 1.259 9.781 1 22.84 10 ALA B CA 1
ATOM 2114 C C . ALA B 1 10 ? 24.344 0.7 9.664 1 22.84 10 ALA B C 1
ATOM 2116 O O . ALA B 1 10 ? 24.109 -0.47 9.977 1 22.84 10 ALA B O 1
ATOM 2117 N N . SER B 1 11 ? 23.344 1.312 10.352 1 22 11 SER B N 1
ATOM 2118 C CA . SER B 1 11 ? 22.031 0.686 10.211 1 22 11 SER B CA 1
ATOM 2119 C C . SER B 1 11 ? 21.656 0.529 8.742 1 22 11 SER B C 1
ATOM 2121 O O . SER B 1 11 ? 21.766 1.478 7.961 1 22 11 SER B O 1
ATOM 2123 N N . SER B 1 12 ? 21.859 -0.646 8.164 1 23.09 12 SER B N 1
ATOM 2124 C CA . SER B 1 12 ? 21.609 -1.19 6.832 1 23.09 12 SER B CA 1
ATOM 2125 C C . SER B 1 12 ? 20.156 -1.009 6.426 1 23.09 12 SER B C 1
ATOM 2127 O O . SER B 1 12 ? 19.266 -1.698 6.941 1 23.09 12 SER B O 1
ATOM 2129 N N . THR B 1 13 ? 19.594 0.239 6.602 1 24.47 13 THR B N 1
ATOM 2130 C CA . THR B 1 13 ? 18.219 0.45 6.141 1 24.47 13 THR B CA 1
ATOM 2131 C C . THR B 1 13 ? 18.062 -0.024 4.699 1 24.47 13 THR B C 1
ATOM 2133 O O . THR B 1 13 ? 18.781 0.436 3.803 1 24.47 13 THR B O 1
ATOM 2136 N N . VAL B 1 14 ? 17.625 -1.297 4.48 1 26.17 14 VAL B N 1
ATOM 2137 C CA . VAL B 1 14 ? 17.266 -1.957 3.229 1 26.17 14 VAL B CA 1
ATOM 2138 C C . VAL B 1 14 ? 16.344 -1.057 2.414 1 26.17 14 VAL B C 1
ATOM 2140 O O . VAL B 1 14 ? 15.273 -0.659 2.891 1 26.17 14 VAL B O 1
ATOM 2143 N N . LEU B 1 15 ? 16.938 -0.042 1.786 1 24.62 15 LEU B N 1
ATOM 2144 C CA . LEU B 1 15 ? 16.203 0.843 0.89 1 24.62 15 LEU B CA 1
ATOM 2145 C C . LEU B 1 15 ? 15.352 0.04 -0.095 1 24.62 15 LEU B C 1
ATOM 2147 O O . LEU B 1 15 ? 15.828 -0.935 -0.678 1 24.62 15 LEU B O 1
ATOM 2151 N N . PRO B 1 16 ? 14 0.018 0.059 1 24.27 16 PRO B N 1
ATOM 2152 C CA . PRO B 1 16 ? 13.117 -0.601 -0.931 1 24.27 16 PRO B CA 1
ATOM 2153 C C . PRO B 1 16 ? 13.484 -0.232 -2.365 1 24.27 16 PRO B C 1
ATOM 2155 O O . PRO B 1 16 ? 13.992 0.864 -2.613 1 24.27 16 PRO B O 1
ATOM 2158 N N . LEU B 1 17 ? 14.016 -1.209 -3.053 1 24.25 17 LEU B N 1
ATOM 2159 C CA . LEU B 1 17 ? 14.336 -1.23 -4.477 1 24.25 17 LEU B CA 1
ATOM 2160 C C . LEU B 1 17 ? 13.273 -0.501 -5.285 1 24.25 17 LEU B C 1
ATOM 2162 O O . LEU B 1 17 ? 12.094 -0.854 -5.23 1 24.25 17 LEU B O 1
ATOM 2166 N N . ALA B 1 18 ? 13.305 0.788 -5.289 1 22.66 18 ALA B N 1
ATOM 2167 C CA . ALA B 1 18 ? 12.531 1.583 -6.234 1 22.66 18 ALA B CA 1
ATOM 2168 C C . ALA B 1 18 ? 12.602 0.989 -7.641 1 22.66 18 ALA B C 1
ATOM 2170 O O . ALA B 1 18 ? 13.695 0.761 -8.164 1 22.66 18 ALA B O 1
ATOM 2171 N N . ILE B 1 19 ? 11.586 0.149 -7.953 1 20.27 19 ILE B N 1
ATOM 2172 C CA . ILE B 1 19 ? 11.336 -0.401 -9.281 1 20.27 19 ILE B CA 1
ATOM 2173 C C . ILE B 1 19 ? 11.375 0.718 -10.32 1 20.27 19 ILE B C 1
ATOM 2175 O O . ILE B 1 19 ? 10.562 1.642 -10.281 1 20.27 19 ILE B O 1
ATOM 2179 N N . ARG B 1 20 ? 12.57 1.173 -10.555 1 24.22 20 ARG B N 1
ATOM 2180 C CA . ARG B 1 20 ? 12.773 2.078 -11.68 1 24.22 20 ARG B CA 1
ATOM 2181 C C . ARG B 1 20 ? 12.086 1.561 -12.93 1 24.22 20 ARG B C 1
ATOM 2183 O O . ARG B 1 20 ? 12.383 0.464 -13.406 1 24.22 20 ARG B O 1
ATOM 2190 N N . THR B 1 21 ? 10.82 1.904 -13.164 1 21.67 21 THR B N 1
ATOM 2191 C CA . THR B 1 21 ? 10.086 1.669 -14.398 1 21.67 21 THR B CA 1
ATOM 2192 C C . THR B 1 21 ? 10.836 2.236 -15.594 1 21.67 21 THR B C 1
ATOM 2194 O O . THR B 1 21 ? 11.078 3.443 -15.672 1 21.67 21 THR B O 1
ATOM 2197 N N . VAL B 1 22 ? 11.969 1.714 -15.883 1 24.69 22 VAL B N 1
ATOM 2198 C CA . VAL B 1 22 ? 12.625 2.088 -17.141 1 24.69 22 VAL B CA 1
ATOM 2199 C C . VAL B 1 22 ? 11.648 1.911 -18.297 1 24.69 22 VAL B C 1
ATOM 2201 O O . VAL B 1 22 ? 11.18 0.801 -18.562 1 24.69 22 VAL B O 1
ATOM 2204 N N . GLY B 1 23 ? 10.867 2.908 -18.609 1 21.61 23 GLY B N 1
ATOM 2205 C CA . GLY B 1 23 ? 10.016 3.01 -19.781 1 21.61 23 GLY B CA 1
ATOM 2206 C C . GLY B 1 23 ? 10.781 2.859 -21.078 1 21.61 23 GLY B C 1
ATOM 2207 O O . GLY B 1 23 ? 11.469 3.785 -21.516 1 21.61 23 GLY B O 1
ATOM 2208 N N . SER B 1 24 ? 11.703 1.931 -21.203 1 22.19 24 SER B N 1
ATOM 2209 C CA . SER B 1 24 ? 12.25 1.884 -22.547 1 22.19 24 SER B CA 1
ATOM 2210 C C . SER B 1 24 ? 11.164 1.608 -23.578 1 22.19 24 SER B C 1
ATOM 2212 O O . SER B 1 24 ? 10.359 0.691 -23.406 1 22.19 24 SER B O 1
ATOM 2214 N N . SER B 1 25 ? 10.789 2.623 -24.375 1 22.56 25 SER B N 1
ATOM 2215 C CA . SER B 1 25 ? 9.875 2.602 -25.516 1 22.56 25 SER B CA 1
ATOM 2216 C C . SER B 1 25 ? 10.406 1.71 -26.641 1 22.56 25 SER B C 1
ATOM 2218 O O . SER B 1 25 ? 9.945 1.794 -27.781 1 22.56 25 SER B O 1
ATOM 2220 N N . LYS B 1 26 ? 11.234 0.79 -26.484 1 22.47 26 LYS B N 1
ATOM 2221 C CA . LYS B 1 26 ? 11.641 0.236 -27.766 1 22.47 26 LYS B CA 1
ATOM 2222 C C . LYS B 1 26 ? 10.422 -0.199 -28.578 1 22.47 26 LYS B C 1
ATOM 2224 O O . LYS B 1 26 ? 9.539 -0.887 -28.078 1 22.47 26 LYS B O 1
ATOM 2229 N N . ALA B 1 27 ? 10.203 0.363 -29.844 1 23.39 27 ALA B N 1
ATOM 2230 C CA . ALA B 1 27 ? 9.203 0.158 -30.875 1 23.39 27 ALA B CA 1
ATOM 2231 C C . ALA B 1 27 ? 9.289 -1.252 -31.453 1 23.39 27 ALA B C 1
ATOM 2233 O O . ALA B 1 27 ? 8.57 -1.592 -32.406 1 23.39 27 ALA B O 1
ATOM 2234 N N . PHE B 1 28 ? 9.625 -2.381 -30.719 1 19.2 28 PHE B N 1
ATOM 2235 C CA . PHE B 1 28 ? 9.75 -3.543 -31.594 1 19.2 28 PHE B CA 1
ATOM 2236 C C . PHE B 1 28 ? 8.43 -3.852 -32.281 1 19.2 28 PHE B C 1
ATOM 2238 O O . PHE B 1 28 ? 7.383 -3.916 -31.625 1 19.2 28 PHE B O 1
ATOM 2245 N N . HIS B 1 29 ? 8.359 -3.734 -33.688 1 23.19 29 HIS B N 1
ATOM 2246 C CA . HIS B 1 29 ? 7.285 -3.848 -34.688 1 23.19 29 HIS B CA 1
ATOM 2247 C C . HIS B 1 29 ? 6.754 -5.273 -34.75 1 23.19 29 HIS B C 1
ATOM 2249 O O . HIS B 1 29 ? 5.664 -5.512 -35.281 1 23.19 29 HIS B O 1
ATOM 2255 N N . GLY B 1 30 ? 7.551 -6.383 -34.5 1 20.8 30 GLY B N 1
ATOM 2256 C CA . GLY B 1 30 ? 7.254 -7.484 -35.406 1 20.8 30 GLY B CA 1
ATOM 2257 C C . GLY B 1 30 ? 5.809 -7.941 -35.312 1 20.8 30 GLY B C 1
ATOM 2258 O O . GLY B 1 30 ? 5.09 -7.594 -34.375 1 20.8 30 GLY B O 1
ATOM 2259 N N . VAL B 1 31 ? 5.391 -8.969 -36.344 1 23.83 31 VAL B N 1
ATOM 2260 C CA . VAL B 1 31 ? 4.273 -9.414 -37.188 1 23.83 31 VAL B CA 1
ATOM 2261 C C . VAL B 1 31 ? 3.371 -10.344 -36.375 1 23.83 31 VAL B C 1
ATOM 2263 O O . VAL B 1 31 ? 2.145 -10.289 -36.5 1 23.83 31 VAL B O 1
ATOM 2266 N N . ALA B 1 32 ? 3.902 -11.484 -35.688 1 23.62 32 ALA B N 1
ATOM 2267 C CA . ALA B 1 32 ? 3.287 -12.75 -36.062 1 23.62 32 ALA B CA 1
ATOM 2268 C C . ALA B 1 32 ? 1.83 -12.812 -35.625 1 23.62 32 ALA B C 1
ATOM 2270 O O . ALA B 1 32 ? 0.937 -13.102 -36.406 1 23.62 32 ALA B O 1
ATOM 2271 N N . VAL B 1 33 ? 1.617 -13.656 -34.469 1 23.34 33 VAL B N 1
ATOM 2272 C CA . VAL B 1 33 ? 0.775 -14.828 -34.25 1 23.34 33 VAL B CA 1
ATOM 2273 C C . VAL B 1 33 ? -0.645 -14.391 -33.906 1 23.34 33 VAL B C 1
ATOM 2275 O O . VAL B 1 33 ? -0.855 -13.688 -32.906 1 23.34 33 VAL B O 1
ATOM 2278 N N . SER B 1 34 ? -1.576 -14.539 -34.875 1 28.11 34 SER B N 1
ATOM 2279 C CA . SER B 1 34 ? -2.99 -14.195 -34.812 1 28.11 34 SER B CA 1
ATOM 2280 C C . SER B 1 34 ? -3.723 -15.102 -33.812 1 28.11 34 SER B C 1
ATOM 2282 O O . SER B 1 34 ? -4.953 -15.172 -33.812 1 28.11 34 SER B O 1
ATOM 2284 N N . THR B 1 35 ? -2.975 -15.984 -33.031 1 23.75 35 THR B N 1
ATOM 2285 C CA . THR B 1 35 ? -3.826 -17.047 -32.5 1 23.75 35 THR B CA 1
ATOM 2286 C C . THR B 1 35 ? -5.137 -16.484 -31.969 1 23.75 35 THR B C 1
ATOM 2288 O O . THR B 1 35 ? -5.246 -15.289 -31.719 1 23.75 35 THR B O 1
ATOM 2291 N N . VAL B 1 36 ? -5.871 -17.516 -31.297 1 27.39 36 VAL B N 1
ATOM 2292 C CA . VAL B 1 36 ? -7.215 -17.875 -30.875 1 27.39 36 VAL B CA 1
ATOM 2293 C C . VAL B 1 36 ? -7.738 -16.859 -29.859 1 27.39 36 VAL B C 1
ATOM 2295 O O . VAL B 1 36 ? -7.066 -16.562 -28.875 1 27.39 36 VAL B O 1
ATOM 2298 N N . GLN B 1 37 ? -8.789 -16.25 -30.25 1 28.02 37 GLN B N 1
ATOM 2299 C CA . GLN B 1 37 ? -9.695 -15.219 -29.75 1 28.02 37 GLN B CA 1
ATOM 2300 C C . GLN B 1 37 ? -10.312 -15.625 -28.422 1 28.02 37 GLN B C 1
ATOM 2302 O O . GLN B 1 37 ? -11.477 -16.031 -28.375 1 28.02 37 GLN B O 1
ATOM 2307 N N . LYS B 1 38 ? -9.781 -16.656 -27.656 1 28.45 38 LYS B N 1
ATOM 2308 C CA . LYS B 1 38 ? -10.781 -17.078 -26.672 1 28.45 38 LYS B CA 1
ATOM 2309 C C . LYS B 1 38 ? -11.469 -15.875 -26.047 1 28.45 38 LYS B C 1
ATOM 2311 O O . LYS B 1 38 ? -10.953 -14.758 -26.094 1 28.45 38 LYS B O 1
ATOM 2316 N N . GLY B 1 39 ? -12.211 -16.281 -24.844 1 26.84 39 GLY B N 1
ATOM 2317 C CA . GLY B 1 39 ? -13.328 -15.789 -24.047 1 26.84 39 GLY B CA 1
ATOM 2318 C C . GLY B 1 39 ? -13.039 -14.461 -23.375 1 26.84 39 GLY B C 1
ATOM 2319 O O . GLY B 1 39 ? -12 -14.289 -22.75 1 26.84 39 GLY B O 1
ATOM 2320 N N . ASN B 1 40 ? -13.648 -13.438 -23.969 1 27.19 40 ASN B N 1
ATOM 2321 C CA . ASN B 1 40 ? -13.711 -11.977 -23.891 1 27.19 40 ASN B CA 1
ATOM 2322 C C . ASN B 1 40 ? -13.781 -11.5 -22.438 1 27.19 40 ASN B C 1
ATOM 2324 O O . ASN B 1 40 ? -13.234 -10.445 -22.109 1 27.19 40 ASN B O 1
ATOM 2328 N N . LEU B 1 41 ? -14.906 -11.898 -21.719 1 28.69 41 LEU B N 1
ATOM 2329 C CA . LEU B 1 41 ? -16.047 -11.086 -21.328 1 28.69 41 LEU B CA 1
ATOM 2330 C C . LEU B 1 41 ? -15.758 -10.336 -20.031 1 28.69 41 LEU B C 1
ATOM 2332 O O . LEU B 1 41 ? -16.094 -9.156 -19.906 1 28.69 41 LEU B O 1
ATOM 2336 N N . SER B 1 42 ? -15.836 -11.125 -18.844 1 29.25 42 SER B N 1
ATOM 2337 C CA . SER B 1 42 ? -16.656 -10.531 -17.797 1 29.25 42 SER B CA 1
ATOM 2338 C C . SER B 1 42 ? -15.953 -9.359 -17.125 1 29.25 42 SER B C 1
ATOM 2340 O O . SER B 1 42 ? -16.516 -8.695 -16.25 1 29.25 42 SER B O 1
ATOM 2342 N N . ARG B 1 43 ? -14.695 -9.461 -17.062 1 35.28 43 ARG B N 1
ATOM 2343 C CA . ARG B 1 43 ? -14.242 -8.305 -16.297 1 35.28 43 ARG B CA 1
ATOM 2344 C C . ARG B 1 43 ? -14.414 -7.02 -17.094 1 35.28 43 ARG B C 1
ATOM 2346 O O . ARG B 1 43 ? -13.828 -5.984 -16.766 1 35.28 43 ARG B O 1
ATOM 2353 N N . ASP B 1 44 ? -14.758 -7.137 -18.5 1 37.25 44 ASP B N 1
ATOM 2354 C CA . ASP B 1 44 ? -15.125 -5.98 -19.297 1 37.25 44 ASP B CA 1
ATOM 2355 C C . ASP B 1 44 ? -16.156 -5.113 -18.594 1 37.25 44 ASP B C 1
ATOM 2357 O O . ASP B 1 44 ? -16.547 -4.055 -19.094 1 37.25 44 ASP B O 1
ATOM 2361 N N . LEU B 1 45 ? -17.094 -5.797 -17.844 1 31.88 45 LEU B N 1
ATOM 2362 C CA . LEU B 1 45 ? -18.297 -5.059 -17.453 1 31.88 45 LEU B CA 1
ATOM 2363 C C . LEU B 1 45 ? -17.938 -3.879 -16.547 1 31.88 45 LEU B C 1
ATOM 2365 O O . LEU B 1 45 ? -18.812 -3.121 -16.141 1 31.88 45 LEU B O 1
ATOM 2369 N N . ILE B 1 46 ? -17.094 -4.109 -15.633 1 34.41 46 ILE B N 1
ATOM 2370 C CA . ILE B 1 46 ? -17.328 -3.084 -14.625 1 34.41 46 ILE B CA 1
ATOM 2371 C C . ILE B 1 46 ? -16.922 -1.717 -15.164 1 34.41 46 ILE B C 1
ATOM 2373 O O . ILE B 1 46 ? -15.75 -1.486 -15.469 1 34.41 46 ILE B O 1
ATOM 2377 N N . ARG B 1 47 ? -17.891 -1.074 -15.883 1 33.66 47 ARG B N 1
ATOM 2378 C CA . ARG B 1 47 ? -18.016 0.33 -16.266 1 33.66 47 ARG B CA 1
ATOM 2379 C C . ARG B 1 47 ? -17.312 1.232 -15.25 1 33.66 47 ARG B C 1
ATOM 2381 O O . ARG B 1 47 ? -17.578 1.15 -14.047 1 33.66 47 ARG B O 1
ATOM 2388 N N . ARG B 1 48 ? -16.172 1.604 -15.602 1 36.56 48 ARG B N 1
ATOM 2389 C CA . ARG B 1 48 ? -15.453 2.684 -14.945 1 36.56 48 ARG B CA 1
ATOM 2390 C C . ARG B 1 48 ? -16.359 3.885 -14.695 1 36.56 48 ARG B C 1
ATOM 2392 O O . ARG B 1 48 ? -16.547 4.715 -15.594 1 36.56 48 ARG B O 1
ATOM 2399 N N . SER B 1 49 ? -17.5 3.672 -14.117 1 34.72 49 SER B N 1
ATOM 2400 C CA . SER B 1 49 ? -18.047 4.984 -13.789 1 34.72 49 SER B CA 1
ATOM 2401 C C . SER B 1 49 ? -17.078 5.789 -12.93 1 34.72 49 SER B C 1
ATOM 2403 O O . SER B 1 49 ? -16.625 5.312 -11.883 1 34.72 49 SER B O 1
ATOM 2405 N N . PHE B 1 50 ? -16.203 6.559 -13.555 1 35.59 50 PHE B N 1
ATOM 2406 C CA . PHE B 1 50 ? -15.539 7.613 -12.805 1 35.59 50 PHE B CA 1
ATOM 2407 C C . PHE B 1 50 ? -16.422 8.109 -11.664 1 35.59 50 PHE B C 1
ATOM 2409 O O . PHE B 1 50 ? -17.484 8.688 -11.898 1 35.59 50 PHE B O 1
ATOM 2416 N N . VAL B 1 51 ? -16.438 7.445 -10.578 1 41.12 51 VAL B N 1
ATOM 2417 C CA . VAL B 1 51 ? -17.141 8.07 -9.461 1 41.12 51 VAL B CA 1
ATOM 2418 C C . VAL B 1 51 ? -16.562 9.461 -9.203 1 41.12 51 VAL B C 1
ATOM 2420 O O . VAL B 1 51 ? -15.359 9.602 -8.945 1 41.12 51 VAL B O 1
ATOM 2423 N N . PRO B 1 52 ? -17.188 10.516 -9.625 1 44.03 52 PRO B N 1
ATOM 2424 C CA . PRO B 1 52 ? -16.891 11.883 -9.203 1 44.03 52 PRO B CA 1
ATOM 2425 C C . PRO B 1 52 ? -16.516 11.969 -7.723 1 44.03 52 PRO B C 1
ATOM 2427 O O . PRO B 1 52 ? -16.844 11.07 -6.945 1 44.03 52 PRO B O 1
ATOM 2430 N N . PHE B 1 53 ? -15.617 12.93 -7.301 1 49.81 53 PHE B N 1
ATOM 2431 C CA . PHE B 1 53 ? -15.5 13.484 -5.957 1 49.81 53 PHE B CA 1
ATOM 2432 C C . PHE B 1 53 ? -16.828 13.43 -5.227 1 49.81 53 PHE B C 1
ATOM 2434 O O . PHE B 1 53 ? -17.812 14.062 -5.645 1 49.81 53 PHE B O 1
ATOM 2441 N N . LEU B 1 54 ? -17.094 12.234 -4.695 1 52.88 54 LEU B N 1
ATOM 2442 C CA . LEU B 1 54 ? -18.359 12.195 -3.969 1 52.88 54 LEU B CA 1
ATOM 2443 C C . LEU B 1 54 ? -18.406 13.289 -2.912 1 52.88 54 LEU B C 1
ATOM 2445 O O . LEU B 1 54 ? -17.547 13.352 -2.025 1 52.88 54 LEU B O 1
ATOM 2449 N N . ARG B 1 55 ? -19.016 14.398 -3.301 1 58.66 55 ARG B N 1
ATOM 2450 C CA . ARG B 1 55 ? -19.328 15.477 -2.375 1 58.66 55 ARG B CA 1
ATOM 2451 C C . ARG B 1 55 ? -20.078 14.953 -1.149 1 58.66 55 ARG B C 1
ATOM 2453 O O . ARG B 1 55 ? -20.75 13.93 -1.221 1 58.66 55 ARG B O 1
ATOM 2460 N N . PHE B 1 56 ? -19.625 15.383 -0.034 1 65.06 56 PHE B N 1
ATOM 2461 C CA . PHE B 1 56 ? -20.25 15.07 1.244 1 65.06 56 PHE B CA 1
ATOM 2462 C C . PHE B 1 56 ? -21.766 15.094 1.12 1 65.06 56 PHE B C 1
ATOM 2464 O O . PHE B 1 56 ? -22.328 15.992 0.483 1 65.06 56 PHE B O 1
ATOM 2471 N N . SER B 1 57 ? -22.422 13.992 1.239 1 59.25 57 SER B N 1
ATOM 2472 C CA . SER B 1 57 ? -23.875 13.938 1.246 1 59.25 57 SER B CA 1
ATOM 2473 C C . SER B 1 57 ? -24.453 14.727 2.414 1 59.25 57 SER B C 1
ATOM 2475 O O . SER B 1 57 ? -23.922 14.695 3.521 1 59.25 57 SER B O 1
ATOM 2477 N N . THR B 1 58 ? -25.156 15.781 2.186 1 56.62 58 THR B N 1
ATOM 2478 C CA . THR B 1 58 ? -25.828 16.625 3.16 1 56.62 58 THR B CA 1
ATOM 2479 C C . THR B 1 58 ? -26.797 15.805 4.004 1 56.62 58 THR B C 1
ATOM 2481 O O . THR B 1 58 ? -27.406 16.312 4.945 1 56.62 58 THR B O 1
ATOM 2484 N N . GLU B 1 59 ? -27 14.547 3.746 1 54.53 59 GLU B N 1
ATOM 2485 C CA . GLU B 1 59 ? -28.047 13.859 4.492 1 54.53 59 GLU B CA 1
ATOM 2486 C C . GLU B 1 59 ? -27.5 13.242 5.777 1 54.53 59 GLU B C 1
ATOM 2488 O O . GLU B 1 59 ? -26.438 12.602 5.758 1 54.53 59 GLU B O 1
ATOM 2493 N N . SER B 1 60 ? -27.953 13.641 6.926 1 64.31 60 SER B N 1
ATOM 2494 C CA . SER B 1 60 ? -27.656 13.086 8.242 1 64.31 60 SER B CA 1
ATOM 2495 C C . SER B 1 60 ? -27.969 11.594 8.297 1 64.31 60 SER B C 1
ATOM 2497 O O . SER B 1 60 ? -29.094 11.172 8.055 1 64.31 60 SER B O 1
ATOM 2499 N N . SER B 1 61 ? -27.062 10.734 8.055 1 76.75 61 SER B N 1
ATOM 2500 C CA . SER B 1 61 ? -27.281 9.297 8.18 1 76.75 61 SER B CA 1
ATOM 2501 C C . SER B 1 61 ? -26.75 8.766 9.5 1 76.75 61 SER B C 1
ATOM 2503 O O . SER B 1 61 ? -25.734 9.242 10.008 1 76.75 61 SER B O 1
ATOM 2505 N N . SER B 1 62 ? -27.672 7.984 10.203 1 88.06 62 SER B N 1
ATOM 2506 C CA . SER B 1 62 ? -27.266 7.293 11.422 1 88.06 62 SER B CA 1
ATOM 2507 C C . SER B 1 62 ? -26.312 6.137 11.109 1 88.06 62 SER B C 1
ATOM 2509 O O . SER B 1 62 ? -26.203 5.707 9.961 1 88.06 62 SER B O 1
ATOM 2511 N N . LYS B 1 63 ? -25.594 5.77 12.07 1 91.38 63 LYS B N 1
ATOM 2512 C CA . LYS B 1 63 ? -24.719 4.617 11.93 1 91.38 63 LYS B CA 1
ATOM 2513 C C . LYS B 1 63 ? -25.469 3.406 11.391 1 91.38 63 LYS B C 1
ATOM 2515 O O . LYS B 1 63 ? -25 2.754 10.445 1 91.38 63 LYS B O 1
ATOM 2520 N N . ARG B 1 64 ? -26.641 3.189 11.945 1 91.06 64 ARG B N 1
ATOM 2521 C CA . ARG B 1 64 ? -27.422 2.008 11.578 1 91.06 64 ARG B CA 1
ATOM 2522 C C . ARG B 1 64 ? -27.828 2.057 10.109 1 91.06 64 ARG B C 1
ATOM 2524 O O . ARG B 1 64 ? -27.703 1.061 9.391 1 91.06 64 ARG B O 1
ATOM 2531 N N . SER B 1 65 ? -28.312 3.213 9.711 1 92.88 65 SER B N 1
ATOM 2532 C CA . SER B 1 65 ? -28.766 3.35 8.328 1 92.88 65 SER B CA 1
ATOM 2533 C C . SER B 1 65 ? -27.625 3.186 7.348 1 92.88 65 SER B C 1
ATOM 2535 O O . SER B 1 65 ? -27.766 2.529 6.312 1 92.88 65 SER B O 1
ATOM 2537 N N . ALA B 1 66 ? -26.531 3.799 7.672 1 93.62 66 ALA B N 1
ATOM 2538 C CA . ALA B 1 66 ? -25.359 3.707 6.801 1 93.62 66 ALA B CA 1
ATOM 2539 C C . ALA B 1 66 ? -24.844 2.273 6.727 1 93.62 66 ALA B C 1
ATOM 2541 O O . ALA B 1 66 ? -24.5 1.785 5.648 1 93.62 66 ALA B O 1
ATOM 2542 N N . ASP B 1 67 ? -24.828 1.594 7.84 1 95.62 67 ASP B N 1
ATOM 2543 C CA . ASP B 1 67 ? -24.344 0.216 7.887 1 95.62 67 ASP B CA 1
ATOM 2544 C C . ASP B 1 67 ? -25.266 -0.713 7.098 1 95.62 67 ASP B C 1
ATOM 2546 O O . ASP B 1 67 ? -24.797 -1.596 6.379 1 95.62 67 ASP B O 1
ATOM 2550 N N . GLU B 1 68 ? -26.547 -0.511 7.289 1 95.81 68 GLU B N 1
ATOM 2551 C CA . GLU B 1 68 ? -27.516 -1.343 6.586 1 95.81 68 GLU B CA 1
ATOM 2552 C C . GLU B 1 68 ? -27.391 -1.182 5.074 1 95.81 68 GLU B C 1
ATOM 2554 O O . GLU B 1 68 ? -27.453 -2.164 4.328 1 95.81 68 GLU B O 1
ATOM 2559 N N . LYS B 1 69 ? -27.219 0.02 4.695 1 95.69 69 LYS B N 1
ATOM 2560 C CA . LYS B 1 69 ? -27.047 0.275 3.268 1 95.69 69 LYS B CA 1
ATOM 2561 C C . LYS B 1 69 ? -25.781 -0.392 2.744 1 95.69 69 LYS B C 1
ATOM 2563 O O . LYS B 1 69 ? -25.781 -0.977 1.658 1 95.69 69 LYS B O 1
ATOM 2568 N N . LEU B 1 70 ? -24.75 -0.292 3.475 1 97.06 70 LEU B N 1
ATOM 2569 C CA . LEU B 1 70 ? -23.469 -0.884 3.066 1 97.06 70 LEU B CA 1
ATOM 2570 C C . LEU B 1 70 ? -23.594 -2.402 2.963 1 97.06 70 LEU B C 1
ATOM 2572 O O . LEU B 1 70 ? -23.094 -3.002 2.006 1 97.06 70 LEU B O 1
ATOM 2576 N N . VAL B 1 71 ? -24.266 -2.984 3.891 1 97.44 71 VAL B N 1
ATOM 2577 C CA . VAL B 1 71 ? -24.453 -4.43 3.871 1 97.44 71 VAL B CA 1
ATOM 2578 C C . VAL B 1 71 ? -25.25 -4.828 2.627 1 97.44 71 VAL B C 1
ATOM 2580 O O . VAL B 1 71 ? -24.922 -5.812 1.961 1 97.44 71 VAL B O 1
ATOM 2583 N N . GLN B 1 72 ? -26.234 -4.055 2.352 1 97.19 72 GLN B N 1
ATOM 2584 C CA . GLN B 1 72 ? -27.062 -4.344 1.184 1 97.19 72 GLN B CA 1
ATOM 2585 C C . GLN B 1 72 ? -26.234 -4.289 -0.099 1 97.19 72 GLN B C 1
ATOM 2587 O O . GLN B 1 72 ? -26.359 -5.16 -0.962 1 97.19 72 GLN B O 1
ATOM 2592 N N . VAL B 1 73 ? -25.453 -3.318 -0.2 1 97.12 73 VAL B N 1
ATOM 2593 C CA . VAL B 1 73 ? -24.625 -3.148 -1.393 1 97.12 73 VAL B CA 1
ATOM 2594 C C . VAL B 1 73 ? -23.594 -4.273 -1.474 1 97.12 73 VAL B C 1
ATOM 2596 O O . VAL B 1 73 ? -23.328 -4.797 -2.557 1 97.12 73 VAL B O 1
ATOM 2599 N N . LEU B 1 74 ? -23.078 -4.645 -0.351 1 97 74 LEU B N 1
ATOM 2600 C CA . LEU B 1 74 ? -22.109 -5.73 -0.303 1 97 74 LEU B CA 1
ATOM 2601 C C . LEU B 1 74 ? -22.75 -7.051 -0.729 1 97 74 LEU B C 1
ATOM 2603 O O . LEU B 1 74 ? -22.141 -7.84 -1.448 1 97 74 LEU B O 1
ATOM 2607 N N . GLU B 1 75 ? -23.953 -7.242 -0.273 1 96.81 75 GLU B N 1
ATOM 2608 C CA . GLU B 1 75 ? -24.672 -8.445 -0.661 1 96.81 75 GLU B CA 1
ATOM 2609 C C . GLU B 1 75 ? -24.922 -8.484 -2.166 1 96.81 75 GLU B C 1
ATOM 2611 O O . GLU B 1 75 ? -24.797 -9.531 -2.799 1 96.81 75 GLU B O 1
ATOM 2616 N N . SER B 1 76 ? -25.25 -7.355 -2.668 1 95.5 76 SER B N 1
ATOM 2617 C CA . SER B 1 76 ? -25.469 -7.258 -4.109 1 95.5 76 SER B CA 1
ATOM 2618 C C . SER B 1 76 ? -24.172 -7.559 -4.875 1 95.5 76 SER B C 1
ATOM 2620 O O . SER B 1 76 ? -24.203 -8.25 -5.898 1 95.5 76 SER B O 1
ATOM 2622 N N . GLU B 1 77 ? -23.094 -6.988 -4.426 1 93.94 77 GLU B N 1
ATOM 2623 C CA . GLU B 1 77 ? -21.797 -7.223 -5.066 1 93.94 77 GLU B CA 1
ATOM 2624 C C . GLU B 1 77 ? -21.406 -8.695 -4.996 1 93.94 77 GLU B C 1
ATOM 2626 O O . GLU B 1 77 ? -20.906 -9.258 -5.965 1 93.94 77 GLU B O 1
ATOM 2631 N N . LEU B 1 78 ? -21.641 -9.359 -3.885 1 94.31 78 LEU B N 1
ATOM 2632 C CA . LEU B 1 78 ? -21.344 -10.773 -3.709 1 94.31 78 LEU B CA 1
ATOM 2633 C C . LEU B 1 78 ? -22.156 -11.625 -4.68 1 94.31 78 LEU B C 1
ATOM 2635 O O . LEU B 1 78 ? -21.625 -12.562 -5.277 1 94.31 78 LEU B O 1
ATOM 2639 N N . GLN B 1 79 ? -23.375 -11.273 -4.812 1 93.06 79 GLN B N 1
ATOM 2640 C CA . GLN B 1 79 ? -24.234 -11.992 -5.742 1 93.06 79 GLN B CA 1
ATOM 2641 C C . GLN B 1 79 ? -23.75 -11.836 -7.18 1 93.06 79 GLN B C 1
ATOM 2643 O O . GLN B 1 79 ? -23.719 -12.805 -7.938 1 93.06 79 GLN B O 1
ATOM 2648 N N . CYS B 1 80 ? -23.391 -10.672 -7.504 1 89.75 80 CYS B N 1
ATOM 2649 C CA . CYS B 1 80 ? -22.891 -10.398 -8.844 1 89.75 80 CYS B CA 1
ATOM 2650 C C . CYS B 1 80 ? -21.609 -11.18 -9.117 1 89.75 80 CYS B C 1
ATOM 2652 O O . CYS B 1 80 ? -21.453 -11.758 -10.195 1 89.75 80 CYS B O 1
ATOM 2654 N N . ALA B 1 81 ? -20.719 -11.18 -8.172 1 86.44 81 ALA B N 1
ATOM 2655 C CA . ALA B 1 81 ? -19.453 -11.883 -8.32 1 86.44 81 ALA B CA 1
ATOM 2656 C C . ALA B 1 81 ? -19.656 -13.383 -8.453 1 86.44 81 ALA B C 1
ATOM 2658 O O . ALA B 1 81 ? -18.953 -14.055 -9.211 1 86.44 81 ALA B O 1
ATOM 2659 N N . GLU B 1 82 ? -20.562 -13.906 -7.734 1 86.69 82 GLU B N 1
ATOM 2660 C CA . GLU B 1 82 ? -20.875 -15.328 -7.797 1 86.69 82 GLU B CA 1
ATOM 2661 C C . GLU B 1 82 ? -21.438 -15.711 -9.164 1 86.69 82 GLU B C 1
ATOM 2663 O O . GLU B 1 82 ? -21.156 -16.797 -9.68 1 86.69 82 GLU B O 1
ATOM 2668 N N . GLU B 1 83 ? -22.203 -14.82 -9.711 1 84.44 83 GLU B N 1
ATOM 2669 C CA . GLU B 1 83 ? -22.828 -15.078 -11 1 84.44 83 GLU B CA 1
ATOM 2670 C C . GLU B 1 83 ? -21.828 -14.969 -12.141 1 84.44 83 GLU B C 1
ATOM 2672 O O . GLU B 1 83 ? -21.953 -15.648 -13.156 1 84.44 83 GLU B O 1
ATOM 2677 N N . THR B 1 84 ? -20.938 -14.023 -12.109 1 77.81 84 THR B N 1
ATOM 2678 C CA . THR B 1 84 ? -19.969 -13.773 -13.18 1 77.81 84 THR B CA 1
ATOM 2679 C C . THR B 1 84 ? -18.906 -14.859 -13.203 1 77.81 84 THR B C 1
ATOM 2681 O O . THR B 1 84 ? -18.359 -15.18 -14.266 1 77.81 84 THR B O 1
ATOM 2684 N N . GLU B 1 85 ? -18.516 -15.336 -12.117 1 70.38 85 GLU B N 1
ATOM 2685 C CA . GLU B 1 85 ? -17.5 -16.391 -12.07 1 70.38 85 GLU B CA 1
ATOM 2686 C C . GLU B 1 85 ? -18.016 -17.609 -11.305 1 70.38 85 GLU B C 1
ATOM 2688 O O . GLU B 1 85 ? -17.5 -17.906 -10.219 1 70.38 85 GLU B O 1
ATOM 2693 N N . PRO B 1 86 ? -19.031 -18.219 -11.836 1 57.62 86 PRO B N 1
ATOM 2694 C CA . PRO B 1 86 ? -19.625 -19.344 -11.109 1 57.62 86 PRO B CA 1
ATOM 2695 C C . PRO B 1 86 ? -18.594 -20.391 -10.695 1 57.62 86 PRO B C 1
ATOM 2697 O O . PRO B 1 86 ? -18.812 -21.109 -9.727 1 57.62 86 PRO B O 1
ATOM 2700 N N . GLY B 1 87 ? -17.672 -20.578 -11.461 1 54.59 87 GLY B N 1
ATOM 2701 C CA . GLY B 1 87 ? -16.719 -21.656 -11.242 1 54.59 87 GLY B CA 1
ATOM 2702 C C . GLY B 1 87 ? -15.633 -21.312 -10.25 1 54.59 87 GLY B C 1
ATOM 2703 O O . GLY B 1 87 ? -14.555 -21.922 -10.273 1 54.59 87 GLY B O 1
ATOM 2704 N N . HIS B 1 88 ? -15.812 -20.266 -9.477 1 55 88 HIS B N 1
ATOM 2705 C CA . HIS B 1 88 ? -14.836 -19.859 -8.477 1 55 88 HIS B CA 1
ATOM 2706 C C . HIS B 1 88 ? -14.391 -21.047 -7.625 1 55 88 HIS B C 1
ATOM 2708 O O . HIS B 1 88 ? -13.266 -21.078 -7.133 1 55 88 HIS B O 1
ATOM 2714 N N . ASP B 1 89 ? -15.352 -21.906 -7.453 1 52.53 89 ASP B N 1
ATOM 2715 C CA . ASP B 1 89 ? -15.039 -23.062 -6.617 1 52.53 89 ASP B CA 1
ATOM 2716 C C . ASP B 1 89 ? -14.109 -24.031 -7.348 1 52.53 89 ASP B C 1
ATOM 2718 O O . ASP B 1 89 ? -13.656 -25.031 -6.77 1 52.53 89 ASP B O 1
ATOM 2722 N N . GLY B 1 90 ? -13.961 -23.859 -8.523 1 51 90 GLY B N 1
ATOM 2723 C CA . GLY B 1 90 ? -13.289 -24.969 -9.188 1 51 90 GLY B CA 1
ATOM 2724 C C . GLY B 1 90 ? -11.781 -24.781 -9.266 1 51 90 GLY B C 1
ATOM 2725 O O . GLY B 1 90 ? -11.297 -23.828 -9.875 1 51 90 GLY B O 1
ATOM 2726 N N . VAL B 1 91 ? -11.133 -25.141 -8.18 1 54.59 91 VAL B N 1
ATOM 2727 C CA . VAL B 1 91 ? -9.688 -25.312 -8.289 1 54.59 91 VAL B CA 1
ATOM 2728 C C . VAL B 1 91 ? -9.352 -25.953 -9.633 1 54.59 91 VAL B C 1
ATOM 2730 O O . VAL B 1 91 ? -9.914 -27 -9.992 1 54.59 91 VAL B O 1
ATOM 2733 N N . GLU B 1 92 ? -8.852 -25.125 -10.555 1 64 92 GLU B N 1
ATOM 2734 C CA . GLU B 1 92 ? -8.414 -25.734 -11.805 1 64 92 GLU B CA 1
ATOM 2735 C C . GLU B 1 92 ? -7.633 -27.016 -11.547 1 64 92 GLU B C 1
ATOM 2737 O O . GLU B 1 92 ? -6.82 -27.078 -10.625 1 64 92 GLU B O 1
ATOM 2742 N N . GLU B 1 93 ? -8.109 -28.078 -12 1 79 93 GLU B N 1
ATOM 2743 C CA . GLU B 1 93 ? -7.387 -29.344 -11.961 1 79 93 GLU B CA 1
ATOM 2744 C C . GLU B 1 93 ? -5.941 -29.172 -12.422 1 79 93 GLU B C 1
ATOM 2746 O O . GLU B 1 93 ? -5.684 -28.562 -13.461 1 79 93 GLU B O 1
ATOM 2751 N N . ILE B 1 94 ? -5.121 -29.484 -11.484 1 87.62 94 ILE B N 1
ATOM 2752 C CA . ILE B 1 94 ? -3.707 -29.453 -11.836 1 87.62 94 ILE B CA 1
ATOM 2753 C C . ILE B 1 94 ? -3.439 -30.406 -12.992 1 87.62 94 ILE B C 1
ATOM 2755 O O . ILE B 1 94 ? -3.779 -31.594 -12.922 1 87.62 94 ILE B O 1
ATOM 2759 N N . PRO B 1 95 ? -2.967 -29.891 -14.023 1 89.12 95 PRO B N 1
ATOM 2760 C CA . PRO B 1 95 ? -2.705 -30.766 -15.172 1 89.12 95 PRO B CA 1
ATOM 2761 C C . PRO B 1 95 ? -1.744 -31.906 -14.844 1 89.12 95 PRO B C 1
ATOM 2763 O O . PRO B 1 95 ? -0.884 -31.75 -13.969 1 89.12 95 PRO B O 1
ATOM 2766 N N . ALA B 1 96 ? -1.94 -32.875 -15.664 1 87.44 96 ALA B N 1
ATOM 2767 C CA . ALA B 1 96 ? -0.998 -34 -15.539 1 87.44 96 ALA B CA 1
ATOM 2768 C C . ALA B 1 96 ? 0.409 -33.562 -15.945 1 87.44 96 ALA B C 1
ATOM 2770 O O . ALA B 1 96 ? 0.585 -32.875 -16.938 1 87.44 96 ALA B O 1
ATOM 2771 N N . GLY B 1 97 ? 1.37 -33.812 -15.172 1 89.38 97 GLY B N 1
ATOM 2772 C CA . GLY B 1 97 ? 2.748 -33.531 -15.531 1 89.38 97 GLY B CA 1
ATOM 2773 C C . GLY B 1 97 ? 3.236 -32.188 -14.992 1 89.38 97 GLY B C 1
ATOM 2774 O O . GLY B 1 97 ? 4.352 -31.766 -15.289 1 89.38 97 GLY B O 1
ATOM 2775 N N . PHE B 1 98 ? 2.334 -31.562 -14.375 1 94.25 98 PHE B N 1
ATOM 2776 C CA . PHE B 1 98 ? 2.766 -30.328 -13.75 1 94.25 98 PHE B CA 1
ATOM 2777 C C . PHE B 1 98 ? 3.912 -30.578 -12.773 1 94.25 98 PHE B C 1
ATOM 2779 O O . PHE B 1 98 ? 3.789 -31.391 -11.867 1 94.25 98 PHE B O 1
ATOM 2786 N N . PRO B 1 99 ? 4.957 -29.891 -12.93 1 95.69 99 PRO B N 1
ATOM 2787 C CA . PRO B 1 99 ? 6.188 -30.328 -12.266 1 95.69 99 PRO B CA 1
ATOM 2788 C C . PRO B 1 99 ? 6.301 -29.797 -10.828 1 95.69 99 PRO B C 1
ATOM 2790 O O . PRO B 1 99 ? 7.223 -30.188 -10.102 1 95.69 99 PRO B O 1
ATOM 2793 N N . PHE B 1 100 ? 5.402 -28.984 -10.398 1 97.6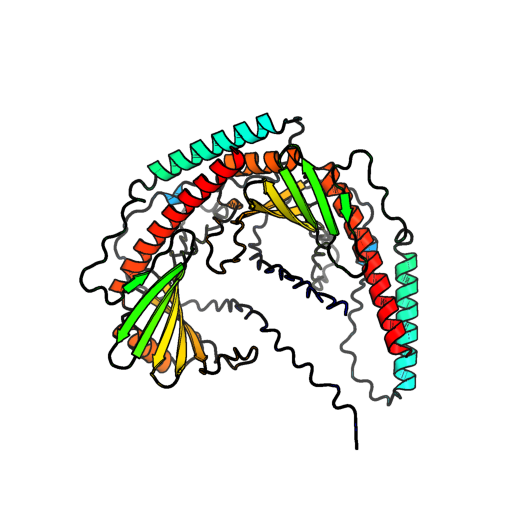9 100 PHE B N 1
ATOM 2794 C CA . PHE B 1 100 ? 5.551 -28.344 -9.094 1 97.69 100 PHE B CA 1
ATOM 2795 C C . PHE B 1 100 ? 4.469 -28.828 -8.133 1 97.69 100 PHE B C 1
ATOM 2797 O O . PHE B 1 100 ? 3.363 -29.172 -8.555 1 97.69 100 PHE B O 1
ATOM 2804 N N . LYS B 1 101 ? 4.859 -28.797 -6.852 1 96.5 101 LYS B N 1
ATOM 2805 C CA . LYS B 1 101 ? 3.867 -28.828 -5.781 1 96.5 101 LYS B CA 1
ATOM 2806 C C . LYS B 1 101 ? 3.33 -27.438 -5.477 1 96.5 101 LYS B C 1
ATOM 2808 O O . LYS B 1 101 ? 4.098 -26.469 -5.383 1 96.5 101 LYS B O 1
ATOM 2813 N N . ILE B 1 102 ? 2.02 -27.422 -5.27 1 96.19 102 ILE B N 1
ATOM 2814 C CA . ILE B 1 102 ? 1.393 -26.125 -5.094 1 96.19 102 ILE B CA 1
ATOM 2815 C C . ILE B 1 102 ? 0.948 -25.953 -3.643 1 96.19 102 ILE B C 1
ATOM 2817 O O . ILE B 1 102 ? 0.257 -26.812 -3.096 1 96.19 102 ILE B O 1
ATOM 2821 N N . GLN B 1 103 ? 1.367 -24.891 -3.049 1 95.75 103 GLN B N 1
ATOM 2822 C CA . GLN B 1 103 ? 0.858 -24.438 -1.754 1 95.75 103 GLN B CA 1
ATOM 2823 C C . GLN B 1 103 ? 0.061 -23.156 -1.887 1 95.75 103 GLN B C 1
ATOM 2825 O O . GLN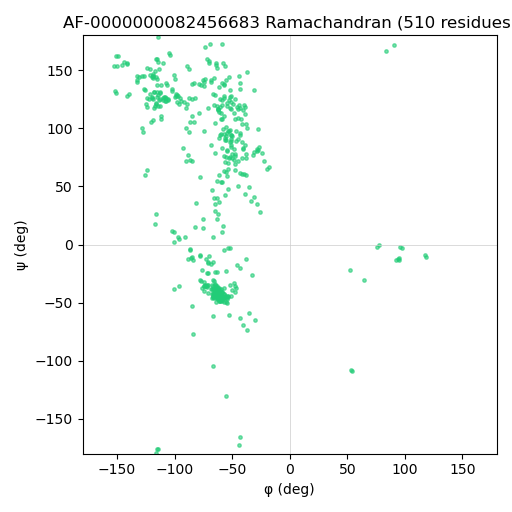 B 1 103 ? 0.633 -22.078 -2.121 1 95.75 103 GLN B O 1
ATOM 2830 N N . ASP B 1 104 ? -1.23 -23.266 -1.688 1 93.88 104 ASP B N 1
ATOM 2831 C CA . ASP B 1 104 ? -2.152 -22.141 -1.825 1 93.88 104 ASP B CA 1
ATOM 2832 C C . ASP B 1 104 ? -2.904 -21.875 -0.521 1 93.88 104 ASP B C 1
ATOM 2834 O O . ASP B 1 104 ? -3.834 -22.625 -0.181 1 93.88 104 ASP B O 1
ATOM 2838 N N . ASN B 1 105 ? -2.547 -20.828 0.182 1 91.69 105 ASN B N 1
ATOM 2839 C CA . ASN B 1 105 ? -3.195 -20.5 1.447 1 91.69 105 ASN B CA 1
ATOM 2840 C C . ASN B 1 105 ? -4.266 -19.422 1.268 1 91.69 105 ASN B C 1
ATOM 2842 O O . ASN B 1 105 ? -3.986 -18.344 0.745 1 91.69 105 ASN B O 1
ATOM 2846 N N . PRO B 1 106 ? -5.473 -19.719 1.761 1 89.31 106 PRO B N 1
ATOM 2847 C CA . PRO B 1 106 ? -6.512 -18.688 1.693 1 89.31 106 PRO B CA 1
ATOM 2848 C C . PRO B 1 106 ? -6.117 -17.406 2.418 1 89.31 106 PRO B C 1
ATOM 2850 O O . PRO B 1 106 ? -5.5 -17.469 3.484 1 89.31 106 PRO B O 1
ATOM 2853 N N . GLY B 1 107 ? -6.418 -16.281 1.847 1 88.56 107 GLY B N 1
ATOM 2854 C CA . GLY B 1 107 ? -6.113 -14.992 2.445 1 88.56 107 GLY B CA 1
ATOM 2855 C C . GLY B 1 107 ? -4.809 -14.398 1.95 1 88.56 107 GLY B C 1
ATOM 2856 O O . GLY B 1 107 ? -4.527 -13.227 2.188 1 88.56 107 GLY B O 1
ATOM 2857 N N . GLU B 1 108 ? -4.121 -15.219 1.308 1 90.5 108 GLU B N 1
ATOM 2858 C CA . GLU B 1 108 ? -2.848 -14.75 0.769 1 90.5 108 GLU B CA 1
ATOM 2859 C C . GLU B 1 108 ? -2.963 -14.43 -0.718 1 90.5 108 GLU B C 1
ATOM 2861 O O . GLU B 1 108 ? -3.674 -15.117 -1.454 1 90.5 108 GLU B O 1
ATOM 2866 N N . ARG B 1 109 ? -2.205 -13.414 -1.122 1 92.38 109 ARG B N 1
ATOM 2867 C CA . ARG B 1 109 ? -2.273 -13.008 -2.521 1 92.38 109 ARG B CA 1
ATOM 2868 C C . ARG B 1 109 ? -1.358 -13.867 -3.387 1 92.38 109 ARG B C 1
ATOM 2870 O O . ARG B 1 109 ? -1.432 -13.812 -4.617 1 92.38 109 ARG B O 1
ATOM 2877 N N . THR B 1 110 ? -0.466 -14.633 -2.76 1 95.12 110 THR B N 1
ATOM 2878 C CA . THR B 1 110 ? 0.518 -15.391 -3.525 1 95.12 110 THR B CA 1
ATOM 2879 C C . THR B 1 110 ? 0.317 -16.891 -3.328 1 95.12 110 THR B C 1
ATOM 2881 O O . THR B 1 110 ? -0.357 -17.312 -2.387 1 95.12 110 THR B O 1
ATOM 2884 N N . VAL B 1 111 ? 0.903 -17.656 -4.336 1 95.69 111 VAL B N 1
ATOM 2885 C CA . VAL B 1 111 ? 1.028 -19.109 -4.242 1 95.69 111 VAL B CA 1
ATOM 2886 C C . VAL B 1 111 ? 2.502 -19.5 -4.297 1 95.69 111 VAL B C 1
ATOM 2888 O O . VAL B 1 111 ? 3.295 -18.875 -5.004 1 95.69 111 VAL B O 1
ATOM 2891 N N . LEU B 1 112 ? 2.777 -20.531 -3.525 1 97.44 112 LEU B N 1
ATOM 2892 C CA . LEU B 1 112 ? 4.148 -21.031 -3.537 1 97.44 112 LEU B CA 1
ATOM 2893 C C . LEU B 1 112 ? 4.23 -22.375 -4.258 1 97.44 112 LEU B C 1
ATOM 2895 O O . LEU B 1 112 ? 3.484 -23.312 -3.939 1 97.44 112 LEU B O 1
ATOM 2899 N N . LEU B 1 113 ? 5.141 -22.406 -5.23 1 98 113 LEU B N 1
ATOM 2900 C CA . LEU B 1 113 ? 5.449 -23.641 -5.934 1 98 113 LEU B CA 1
ATOM 2901 C C . LEU B 1 113 ? 6.824 -24.172 -5.527 1 98 113 LEU B C 1
ATOM 2903 O O . LEU B 1 113 ? 7.781 -23.391 -5.414 1 98 113 LEU B O 1
ATOM 2907 N N . THR B 1 114 ? 6.875 -25.484 -5.352 1 98 114 THR B N 1
ATOM 2908 C CA . THR B 1 114 ? 8.156 -26.094 -5.008 1 98 114 THR B CA 1
ATOM 2909 C C . THR B 1 114 ? 8.43 -27.312 -5.883 1 98 114 THR B C 1
ATOM 2911 O O . THR B 1 114 ? 7.512 -28.078 -6.199 1 98 114 THR B O 1
ATOM 2914 N N . ARG B 1 115 ? 9.703 -27.516 -6.223 1 97.75 115 ARG B N 1
ATOM 2915 C CA . ARG B 1 115 ? 10.148 -28.625 -7.047 1 97.75 115 ARG B CA 1
ATOM 2916 C C . ARG B 1 115 ? 11.586 -29.016 -6.711 1 97.75 115 ARG B C 1
ATOM 2918 O O . ARG B 1 115 ? 12.438 -28.156 -6.512 1 97.75 115 ARG B O 1
ATOM 2925 N N . GLU B 1 116 ? 11.766 -30.312 -6.547 1 96.38 116 GLU B N 1
ATOM 2926 C CA . GLU B 1 116 ? 13.125 -30.844 -6.527 1 96.38 116 GLU B CA 1
ATOM 2927 C C . GLU B 1 116 ? 13.57 -31.281 -7.922 1 96.38 116 GLU B C 1
ATOM 2929 O O . GLU B 1 116 ? 12.922 -32.094 -8.562 1 96.38 116 GLU B O 1
ATOM 2934 N N . PHE B 1 117 ? 14.641 -30.719 -8.375 1 96.75 117 PHE B N 1
ATOM 2935 C CA . PHE B 1 117 ? 15.172 -30.984 -9.703 1 96.75 117 PHE B CA 1
ATOM 2936 C C . PHE B 1 117 ? 16.641 -31.359 -9.633 1 96.75 117 PHE B C 1
ATOM 2938 O O . PHE B 1 117 ? 17.516 -30.5 -9.562 1 96.75 117 PHE B O 1
ATOM 2945 N N . GLU B 1 118 ? 16.922 -32.625 -9.703 1 94.31 118 GLU B N 1
ATOM 2946 C CA . GLU B 1 118 ? 18.266 -33.188 -9.523 1 94.31 118 GLU B CA 1
ATOM 2947 C C . GLU B 1 118 ? 18.875 -32.719 -8.203 1 94.31 118 GLU B C 1
ATOM 2949 O O . GLU B 1 118 ? 18.375 -33.062 -7.133 1 94.31 118 GLU B O 1
ATOM 2954 N N . ASP B 1 119 ? 19.875 -31.828 -8.219 1 94 119 ASP B N 1
ATOM 2955 C CA . ASP B 1 119 ? 20.531 -31.375 -6.992 1 94 119 ASP B CA 1
ATOM 2956 C C . ASP B 1 119 ? 20.031 -29.984 -6.586 1 94 119 ASP B C 1
ATOM 2958 O O . ASP B 1 119 ? 20.594 -29.359 -5.684 1 94 119 ASP B O 1
ATOM 2962 N N . GLU B 1 120 ? 18.953 -29.578 -7.254 1 96.31 120 GLU B N 1
ATOM 2963 C CA . GLU B 1 120 ? 18.453 -28.219 -7.02 1 96.31 120 GLU B CA 1
ATOM 2964 C C . GLU B 1 120 ? 17.062 -28.234 -6.406 1 96.31 120 GLU B C 1
ATOM 2966 O O . GLU B 1 120 ? 16.281 -29.172 -6.645 1 96.31 120 GLU B O 1
ATOM 2971 N N . THR B 1 121 ? 16.891 -27.25 -5.539 1 96 121 THR B N 1
ATOM 2972 C CA . THR B 1 121 ? 15.547 -26.938 -5.078 1 96 121 THR B CA 1
ATOM 2973 C C . THR B 1 121 ? 15.031 -25.656 -5.719 1 96 121 THR B C 1
ATOM 2975 O O . THR B 1 121 ? 15.656 -24.609 -5.605 1 96 121 THR B O 1
ATOM 2978 N N . ILE B 1 122 ? 13.859 -25.797 -6.344 1 97.88 122 ILE B N 1
ATOM 2979 C CA . ILE B 1 122 ? 13.289 -24.641 -7.051 1 97.88 122 ILE B CA 1
ATOM 2980 C C . ILE B 1 122 ? 12.023 -24.188 -6.34 1 97.88 122 ILE B C 1
ATOM 2982 O O . ILE B 1 122 ? 11.117 -24.984 -6.078 1 97.88 122 ILE B O 1
ATOM 2986 N N . LYS B 1 123 ? 11.984 -22.922 -5.98 1 97.38 123 LYS B N 1
ATOM 2987 C CA . LYS B 1 123 ? 10.805 -22.281 -5.398 1 97.38 123 LYS B CA 1
ATOM 2988 C C . LYS B 1 123 ? 10.297 -21.156 -6.285 1 97.38 123 LYS B C 1
ATOM 2990 O O . LYS B 1 123 ? 11.078 -20.312 -6.73 1 97.38 123 LYS B O 1
ATOM 2995 N N . VAL B 1 124 ? 9 -21.172 -6.539 1 98.38 124 VAL B N 1
ATOM 2996 C CA . VAL B 1 124 ? 8.391 -20.109 -7.348 1 98.38 124 VAL B CA 1
ATOM 2997 C C . VAL B 1 124 ? 7.254 -19.453 -6.566 1 98.38 124 VAL B C 1
ATOM 2999 O O . VAL B 1 124 ? 6.285 -20.125 -6.191 1 98.38 124 VAL B O 1
ATOM 3002 N N . GLU B 1 125 ? 7.43 -18.219 -6.34 1 97.62 125 GLU B N 1
ATOM 3003 C CA . GLU B 1 125 ? 6.34 -17.422 -5.773 1 97.62 125 GLU B CA 1
ATOM 3004 C C . GLU B 1 125 ? 5.559 -16.703 -6.863 1 97.62 125 GLU B C 1
ATOM 3006 O O . GLU B 1 125 ? 6.121 -15.891 -7.605 1 97.62 125 GLU B O 1
ATOM 3011 N N . VAL B 1 126 ? 4.297 -17 -6.895 1 97.19 126 VAL B N 1
ATOM 3012 C CA . VAL B 1 126 ? 3.461 -16.422 -7.938 1 97.19 126 VAL B CA 1
ATOM 3013 C C . VAL B 1 126 ? 2.465 -15.445 -7.316 1 97.19 126 VAL B C 1
ATOM 3015 O O . VAL B 1 126 ? 1.775 -15.781 -6.352 1 97.19 126 VAL B O 1
ATOM 3018 N N . ASP B 1 127 ? 2.383 -14.25 -7.871 1 95.19 127 ASP B N 1
ATOM 3019 C CA . ASP B 1 127 ? 1.481 -13.227 -7.348 1 95.19 127 ASP B CA 1
ATOM 3020 C C . ASP B 1 127 ? 0.244 -13.078 -8.227 1 95.19 127 ASP B C 1
ATOM 3022 O O . ASP B 1 127 ? 0.238 -13.523 -9.375 1 95.19 127 ASP B O 1
ATOM 3026 N N . ILE B 1 128 ? -0.746 -12.461 -7.668 1 90.88 128 ILE B N 1
ATOM 3027 C CA . ILE B 1 128 ? -1.991 -12.258 -8.398 1 90.88 128 ILE B CA 1
ATOM 3028 C C . ILE B 1 128 ? -1.74 -11.359 -9.602 1 90.88 128 ILE B C 1
ATOM 3030 O O . ILE B 1 128 ? -0.808 -10.547 -9.602 1 90.88 128 ILE B O 1
ATOM 3034 N N . PRO B 1 129 ? -2.58 -11.484 -10.625 1 86.5 129 PRO B N 1
ATOM 3035 C CA . PRO B 1 129 ? -2.4 -10.711 -11.852 1 86.5 129 PRO B CA 1
ATOM 3036 C C . PRO B 1 129 ? -2.594 -9.211 -11.641 1 86.5 129 PRO B C 1
ATOM 3038 O O . PRO B 1 129 ? -3.367 -8.805 -10.773 1 86.5 129 PRO B O 1
ATOM 3041 N N . HIS B 1 130 ? -1.811 -8.43 -12.336 1 72.25 130 HIS B N 1
ATOM 3042 C CA . HIS B 1 130 ? -2.027 -6.992 -12.453 1 72.25 130 HIS B CA 1
ATOM 3043 C C . HIS B 1 130 ? -2.982 -6.668 -13.594 1 72.25 130 HIS B C 1
ATOM 3045 O O . HIS B 1 130 ? -2.795 -7.141 -14.719 1 72.25 130 HIS B O 1
ATOM 3051 N N 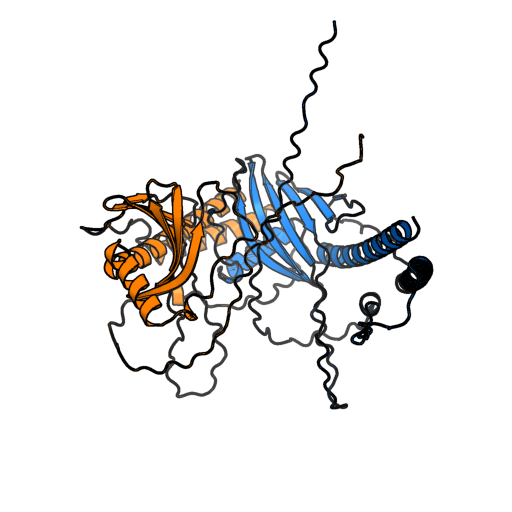. VAL B 1 131 ? -4.184 -6.32 -13.281 1 58.38 131 VAL B N 1
ATOM 3052 C CA . VAL B 1 131 ? -5.109 -5.949 -14.352 1 58.38 131 VAL B CA 1
ATOM 3053 C C . VAL B 1 131 ? -4.969 -4.461 -14.664 1 58.38 131 VAL B C 1
ATOM 3055 O O . VAL B 1 131 ? -5.043 -3.621 -13.758 1 58.38 131 VAL B O 1
ATOM 3058 N N . SER B 1 132 ? -4.188 -4.02 -15.688 1 48.03 132 SER B N 1
ATOM 3059 C CA . SER B 1 132 ? -4.16 -2.615 -16.094 1 48.03 132 SER B CA 1
ATOM 3060 C C . SER B 1 132 ? -5.531 -2.15 -16.562 1 48.03 132 SER B C 1
ATOM 3062 O O . SER B 1 132 ? -6.164 -2.812 -17.391 1 48.03 132 SER B O 1
ATOM 3064 N N . MET B 1 133 ? -6.391 -1.64 -15.867 1 41.81 133 MET B N 1
ATOM 3065 C CA . MET B 1 133 ? -7.566 -1.005 -16.469 1 41.81 133 MET B CA 1
ATOM 3066 C C . MET B 1 133 ? -7.16 0.109 -17.422 1 41.81 133 MET B C 1
ATOM 3068 O O . MET B 1 133 ? -6.316 0.942 -17.078 1 41.81 133 MET B O 1
ATOM 3072 N N . ASP B 1 134 ? -7.121 -0.076 -18.703 1 38.25 134 ASP B N 1
ATOM 3073 C CA . ASP B 1 134 ? -6.953 0.977 -19.688 1 38.25 134 ASP B CA 1
ATOM 3074 C C . ASP B 1 134 ? -7.797 2.199 -19.344 1 38.25 134 ASP B C 1
ATOM 3076 O O . ASP B 1 134 ? -8.977 2.07 -19 1 38.25 134 ASP B O 1
ATOM 3080 N N . ASP B 1 135 ? -7.266 3.213 -18.938 1 36.78 135 ASP B N 1
ATOM 3081 C CA . ASP B 1 135 ? -7.984 4.469 -19.109 1 36.78 135 ASP B CA 1
ATOM 3082 C C . ASP B 1 135 ? -8.57 4.578 -20.516 1 36.78 135 ASP B C 1
ATOM 3084 O O . ASP B 1 135 ? -7.832 4.52 -21.516 1 36.78 135 ASP B O 1
ATOM 3088 N N . GLU B 1 136 ? -9.82 4.141 -20.844 1 34.66 136 GLU B N 1
ATOM 3089 C CA . GLU B 1 136 ? -10.516 4.57 -22.047 1 34.66 136 GLU B CA 1
ATOM 3090 C C . GLU B 1 136 ? -10.32 6.062 -22.297 1 34.66 136 GLU B C 1
ATOM 3092 O O . GLU B 1 136 ? -10.945 6.895 -21.625 1 34.66 136 GLU B O 1
ATOM 3097 N N . GLU B 1 137 ? -9.297 6.676 -22.484 1 33.78 137 GLU B N 1
ATOM 3098 C CA . GLU B 1 137 ? -9.406 7.961 -23.172 1 33.78 137 GLU B CA 1
ATOM 3099 C C . GLU B 1 137 ? -10.359 7.867 -24.359 1 33.78 137 GLU B C 1
ATOM 3101 O O . GLU B 1 137 ? -10.523 6.797 -24.953 1 33.78 137 GLU B O 1
ATOM 3106 N N . ASP B 1 138 ? -11.242 8.977 -24.562 1 32.34 138 ASP B N 1
ATOM 3107 C CA . ASP B 1 138 ? -12.156 9.406 -25.609 1 32.34 138 ASP B CA 1
ATOM 3108 C C . ASP B 1 138 ? -11.508 9.273 -26.984 1 32.34 138 ASP B C 1
ATOM 3110 O O . ASP B 1 138 ? -10.594 10.031 -27.328 1 32.34 138 ASP B O 1
ATOM 3114 N N . ASP B 1 139 ? -11.25 8.234 -27.609 1 33.09 139 ASP B N 1
ATOM 3115 C CA . ASP B 1 139 ? -11.07 8.219 -29.047 1 33.09 139 ASP B CA 1
ATOM 3116 C C . ASP B 1 139 ? -12.305 8.766 -29.766 1 33.09 139 ASP B C 1
ATOM 3118 O O . ASP B 1 139 ? -13.359 8.125 -29.766 1 33.09 139 ASP B O 1
ATOM 3122 N N . ASN B 1 140 ? -12.594 10.086 -29.828 1 31.3 140 ASN B N 1
ATOM 3123 C CA . ASN B 1 140 ? -13.383 10.578 -30.953 1 31.3 140 ASN B CA 1
ATOM 3124 C C . ASN B 1 140 ? -12.977 9.906 -32.281 1 31.3 140 ASN B C 1
ATOM 3126 O O . ASN B 1 140 ? -13.602 10.141 -33.312 1 31.3 140 ASN B O 1
ATOM 3130 N N . ASP B 1 141 ? -11.836 10.062 -32.969 1 33.12 141 ASP B N 1
ATOM 3131 C CA . ASP B 1 141 ? -11.875 9.703 -34.375 1 33.12 141 ASP B CA 1
ATOM 3132 C C . ASP B 1 141 ? -12.422 8.289 -34.562 1 33.12 141 ASP B C 1
ATOM 3134 O O . ASP B 1 141 ? -12.078 7.379 -33.812 1 33.12 141 ASP B O 1
ATOM 3138 N N . ALA B 1 142 ? -13.602 8.055 -35.438 1 31.84 142 ALA B N 1
ATOM 3139 C CA . ALA B 1 142 ? -14.492 7.02 -35.969 1 31.84 142 ALA B CA 1
ATOM 3140 C C . ALA B 1 142 ? -13.719 5.742 -36.281 1 31.84 142 ALA B C 1
ATOM 3142 O O . ALA B 1 142 ? -14.234 4.637 -36.094 1 31.84 142 ALA B O 1
ATOM 3143 N N . ASN B 1 143 ? -12.922 5.699 -37.344 1 31.22 143 ASN B N 1
ATOM 3144 C CA . ASN B 1 143 ? -12.633 4.465 -38.062 1 31.22 143 ASN B CA 1
ATOM 3145 C C . ASN B 1 143 ? -11.844 3.482 -37.188 1 31.22 143 ASN B C 1
ATOM 3147 O O . ASN B 1 143 ? -11.352 2.469 -37.688 1 31.22 143 ASN B O 1
ATOM 3151 N N . ASP B 1 144 ? -10.883 3.965 -36.375 1 32.59 144 ASP B N 1
ATOM 3152 C CA . ASP B 1 144 ? -9.758 3.09 -36.062 1 32.59 144 ASP B CA 1
ATOM 3153 C C . ASP B 1 144 ? -10.211 1.912 -35.188 1 32.59 144 ASP B C 1
ATOM 3155 O O . ASP B 1 144 ? -11.188 2.021 -34.438 1 32.59 144 ASP B O 1
ATOM 3159 N N . GLU B 1 145 ? -9.68 0.69 -35.469 1 34.31 145 GLU B N 1
ATOM 3160 C CA . GLU B 1 145 ? -9.688 -0.654 -34.906 1 34.31 145 GLU B CA 1
ATOM 3161 C C . GLU B 1 145 ? -9.625 -0.607 -33.375 1 34.31 145 GLU B C 1
ATOM 3163 O O . GLU B 1 145 ? -8.758 0.053 -32.812 1 34.31 145 GLU B O 1
ATOM 3168 N N . ASN B 1 146 ? -10.758 -0.477 -32.688 1 35.53 146 ASN B N 1
ATOM 3169 C CA . ASN B 1 146 ? -11.031 -0.711 -31.266 1 35.53 146 ASN B CA 1
ATOM 3170 C C . ASN B 1 146 ? -10.055 -1.721 -30.672 1 35.53 146 ASN B C 1
ATOM 3172 O O . ASN B 1 146 ? -10.336 -2.92 -30.641 1 35.53 146 ASN B O 1
ATOM 3176 N N . GLU B 1 147 ? -8.828 -1.807 -31.234 1 35.25 147 GLU B N 1
ATOM 3177 C CA . GLU B 1 147 ? -7.855 -2.598 -30.484 1 35.25 147 GLU B CA 1
ATOM 3178 C C . GLU B 1 147 ? -7.93 -2.285 -29 1 35.25 147 GLU B C 1
ATOM 3180 O O . GLU B 1 147 ? -7.574 -1.186 -28.562 1 35.25 147 GLU B O 1
ATOM 3185 N N . SER B 1 148 ? -9.07 -2.527 -28.344 1 39.16 148 SER B N 1
ATOM 3186 C CA . SER B 1 148 ? -9.094 -2.611 -26.891 1 39.16 148 SER B CA 1
ATOM 3187 C C . SER B 1 148 ? -7.699 -2.836 -26.328 1 39.16 148 SER B C 1
ATOM 3189 O O . SER B 1 148 ? -7.059 -3.85 -26.625 1 39.16 148 SER B O 1
ATOM 3191 N N . ASN B 1 149 ? -6.797 -1.998 -26.406 1 40.78 149 ASN B N 1
ATOM 3192 C CA . ASN B 1 149 ? -5.465 -2.068 -25.812 1 40.78 149 ASN B CA 1
ATOM 3193 C C . ASN B 1 149 ? -5.488 -2.805 -24.469 1 40.78 149 ASN B C 1
ATOM 3195 O O . ASN B 1 149 ? -5.605 -2.182 -23.406 1 40.78 149 ASN B O 1
ATOM 3199 N N . ASP B 1 150 ? -6.301 -3.875 -24.281 1 46.28 150 ASP B N 1
ATOM 3200 C CA . ASP B 1 150 ? -6.262 -4.832 -23.188 1 46.28 150 ASP B CA 1
ATOM 3201 C C . ASP B 1 150 ? -4.82 -5.152 -22.781 1 46.28 150 ASP B C 1
ATOM 3203 O O . ASP B 1 150 ? -4.078 -5.758 -23.562 1 46.28 150 ASP B O 1
ATOM 3207 N N . GLU B 1 151 ? -4.18 -4.254 -22.109 1 56.66 151 GLU B N 1
ATOM 3208 C CA . GLU B 1 151 ? -2.887 -4.727 -21.625 1 56.66 151 GLU B CA 1
ATOM 3209 C C . GLU B 1 151 ? -2.967 -6.176 -21.172 1 56.66 151 GLU B C 1
ATOM 3211 O O . GLU B 1 151 ? -3.914 -6.562 -20.484 1 56.66 151 GLU B O 1
ATOM 3216 N N . PRO B 1 152 ? -2.193 -7.047 -21.828 1 64.06 152 PRO B N 1
ATOM 3217 C CA . PRO B 1 152 ? -2.23 -8.477 -21.5 1 64.06 152 PRO B CA 1
ATOM 3218 C C . PRO B 1 152 ? -2.059 -8.742 -20 1 64.06 152 PRO B C 1
ATOM 3220 O O . PRO B 1 152 ? -1.345 -8 -19.328 1 64.06 152 PRO B O 1
ATOM 3223 N N . ASN B 1 153 ? -2.998 -9.508 -19.484 1 82.62 153 ASN B N 1
ATOM 3224 C CA . ASN B 1 153 ? -2.885 -9.992 -18.109 1 82.62 153 ASN B CA 1
ATOM 3225 C C . ASN B 1 153 ? -1.526 -10.641 -17.859 1 82.62 153 ASN B C 1
ATOM 3227 O O . ASN B 1 153 ? -1.01 -11.367 -18.703 1 82.62 153 ASN B O 1
ATOM 3231 N N . SER B 1 154 ? -0.87 -10.133 -16.922 1 93.19 154 SER B N 1
ATOM 3232 C CA . SER B 1 154 ? 0.422 -10.703 -16.562 1 93.19 154 SER B CA 1
ATOM 3233 C C . SER B 1 154 ? 0.46 -11.102 -15.094 1 93.19 154 SER B C 1
ATOM 3235 O O . SER B 1 154 ? -0.301 -10.578 -14.281 1 93.19 154 SER B O 1
ATOM 3237 N N . ILE B 1 155 ? 1.277 -12.086 -14.852 1 95 155 ILE B N 1
ATOM 3238 C CA . ILE B 1 155 ? 1.472 -12.523 -13.469 1 95 155 ILE B CA 1
ATOM 3239 C C . ILE B 1 155 ? 2.945 -12.398 -13.094 1 95 155 ILE B C 1
ATOM 3241 O O . ILE B 1 155 ? 3.824 -12.852 -13.828 1 95 155 ILE B O 1
ATOM 3245 N N . PRO B 1 156 ? 3.211 -11.773 -12.008 1 96.44 156 PRO B N 1
ATOM 3246 C CA . PRO B 1 156 ? 4.59 -11.711 -11.516 1 96.44 156 PRO B CA 1
ATOM 3247 C C . PRO B 1 156 ? 5.027 -12.992 -10.812 1 96.44 156 PRO B C 1
ATOM 3249 O O . PRO B 1 156 ? 4.258 -13.57 -10.047 1 96.44 156 PRO B O 1
ATOM 3252 N N . LEU B 1 157 ? 6.234 -13.398 -11.102 1 97.81 157 LEU B N 1
ATOM 3253 C CA . LEU B 1 157 ? 6.836 -14.555 -10.445 1 97.81 157 LEU B CA 1
ATOM 3254 C C . LEU B 1 157 ? 8.211 -14.203 -9.875 1 97.81 157 LEU B C 1
ATOM 3256 O O . LEU B 1 157 ? 8.945 -13.422 -10.469 1 97.81 157 LEU B O 1
ATOM 3260 N N . VAL B 1 158 ? 8.477 -14.805 -8.773 1 97.31 158 VAL B N 1
ATOM 3261 C CA . VAL B 1 158 ? 9.844 -14.844 -8.266 1 97.31 158 VAL B CA 1
ATOM 3262 C C . VAL B 1 158 ? 10.336 -16.281 -8.188 1 97.31 158 VAL B C 1
ATOM 3264 O O . VAL B 1 158 ? 9.766 -17.109 -7.465 1 97.31 158 VAL B O 1
ATOM 3267 N N . VAL B 1 159 ? 11.352 -16.562 -8.945 1 98.25 159 VAL B N 1
ATOM 3268 C CA . VAL B 1 159 ? 11.898 -17.906 -9.023 1 98.25 159 VAL B CA 1
ATOM 3269 C C . VAL B 1 159 ? 13.219 -17.969 -8.266 1 98.25 159 VAL B C 1
ATOM 3271 O O . VAL B 1 159 ? 14.164 -17.25 -8.586 1 98.25 159 VAL B O 1
ATOM 3274 N N . SER B 1 160 ? 13.289 -18.844 -7.359 1 96.44 160 SER B N 1
ATOM 3275 C CA . SER B 1 160 ? 14.5 -19.047 -6.57 1 96.44 160 SER B CA 1
ATOM 3276 C C . SER B 1 160 ? 15.047 -20.453 -6.738 1 96.44 160 SER B C 1
ATOM 3278 O O . SER B 1 160 ? 14.328 -21.438 -6.527 1 96.44 160 SER B O 1
ATOM 3280 N N . ILE B 1 161 ? 16.281 -20.484 -7.105 1 96.88 161 ILE B N 1
ATOM 3281 C CA . ILE B 1 161 ? 16.953 -21.766 -7.285 1 96.88 161 ILE B CA 1
ATOM 3282 C C . ILE B 1 161 ? 18.094 -21.891 -6.281 1 96.88 161 ILE B C 1
ATOM 3284 O O . ILE B 1 161 ? 18.984 -21.047 -6.227 1 96.88 161 ILE B O 1
ATOM 3288 N N . SER B 1 162 ? 18.016 -22.859 -5.52 1 94.38 162 SER B N 1
ATOM 3289 C CA . SER B 1 162 ? 19.062 -23.094 -4.535 1 94.38 162 SER B CA 1
ATOM 3290 C C . SER B 1 162 ? 19.75 -24.438 -4.758 1 94.38 162 SER B C 1
ATOM 3292 O O . SER B 1 162 ? 19.109 -25.375 -5.234 1 94.38 162 SER B O 1
ATOM 3294 N N . LYS B 1 163 ? 21.047 -24.297 -4.434 1 89.62 163 LYS B N 1
ATOM 3295 C CA . LYS B 1 163 ? 21.844 -25.531 -4.43 1 89.62 163 LYS B CA 1
ATOM 3296 C C . LYS B 1 163 ? 22.328 -25.859 -3.023 1 89.62 163 LYS B C 1
ATOM 3298 O O . LYS B 1 163 ? 22.188 -25.047 -2.104 1 89.62 163 LYS B O 1
ATOM 3303 N N . GLY B 1 164 ? 22.656 -26.938 -2.588 1 78.5 164 GLY B N 1
ATOM 3304 C CA . GLY B 1 164 ? 23.109 -27.391 -1.282 1 78.5 164 GLY B CA 1
ATOM 3305 C C . GLY B 1 164 ? 24.109 -26.453 -0.642 1 78.5 164 GLY B C 1
ATOM 3306 O O . GLY B 1 164 ? 24.25 -26.438 0.582 1 78.5 164 GLY B O 1
ATOM 3307 N N . SER B 1 165 ? 24.812 -25.578 -1.337 1 72.75 165 SER B N 1
ATOM 3308 C CA . SER B 1 165 ? 25.844 -24.688 -0.833 1 72.75 165 SER B CA 1
ATOM 3309 C C . SER B 1 165 ? 25.234 -23.484 -0.106 1 72.75 165 SER B C 1
ATOM 3311 O O . SER B 1 165 ? 25.938 -22.719 0.554 1 72.75 165 SER B O 1
ATOM 3313 N N . GLY B 1 166 ? 23.969 -23.281 -0.185 1 78.19 166 GLY B N 1
ATOM 3314 C CA . GLY B 1 166 ? 23.297 -22.172 0.478 1 78.19 166 GLY B CA 1
ATOM 3315 C C . GLY B 1 166 ? 23.125 -20.953 -0.419 1 78.19 166 GLY B C 1
ATOM 3316 O O . GLY B 1 166 ? 22.406 -20.031 -0.071 1 78.19 166 GLY B O 1
ATOM 3317 N N . GLN B 1 167 ? 23.812 -20.938 -1.567 1 85.06 167 GLN B N 1
ATOM 3318 C CA . GLN B 1 167 ? 23.656 -19.828 -2.51 1 85.06 167 GLN B CA 1
ATOM 3319 C C . GLN B 1 167 ? 22.312 -19.922 -3.242 1 85.06 167 GLN B C 1
ATOM 3321 O O . GLN B 1 167 ? 21.859 -21.016 -3.574 1 85.06 167 GLN B O 1
ATOM 3326 N N . LEU B 1 168 ? 21.75 -18.703 -3.387 1 90.56 168 LEU B N 1
ATOM 3327 C CA . LEU B 1 168 ? 20.453 -18.656 -4.023 1 90.56 168 LEU B CA 1
ATOM 3328 C C . LEU B 1 168 ? 20.484 -17.766 -5.258 1 90.56 168 LEU B C 1
ATOM 3330 O O . LEU B 1 168 ? 21 -16.641 -5.207 1 90.56 168 LEU B O 1
ATOM 3334 N N . MET B 1 169 ? 20.078 -18.328 -6.367 1 93.25 169 MET B N 1
ATOM 3335 C CA . MET B 1 169 ? 19.844 -17.531 -7.566 1 93.25 169 MET B CA 1
ATOM 3336 C C . MET B 1 169 ? 18.375 -17.172 -7.707 1 93.25 169 MET B C 1
ATOM 3338 O O . MET B 1 169 ? 17.516 -18.047 -7.703 1 93.25 169 MET B O 1
ATOM 3342 N N . GLU B 1 170 ? 18.172 -15.891 -7.883 1 94.75 170 GLU B N 1
ATOM 3343 C CA . GLU B 1 170 ? 16.781 -15.453 -7.891 1 94.75 170 GLU B CA 1
ATOM 3344 C C . GLU B 1 170 ? 16.453 -14.672 -9.164 1 94.75 170 GLU B C 1
ATOM 3346 O O . GLU B 1 170 ? 17.188 -13.758 -9.547 1 94.75 170 GLU B O 1
ATOM 3351 N N . PHE B 1 171 ? 15.305 -15.016 -9.805 1 96.94 171 PHE B N 1
ATOM 3352 C CA . PHE B 1 171 ? 14.82 -14.359 -11.016 1 96.94 171 PHE B CA 1
ATOM 3353 C C . PHE B 1 171 ? 13.508 -13.633 -10.742 1 96.94 171 PHE B C 1
ATOM 3355 O O . PHE B 1 171 ? 12.586 -14.203 -10.156 1 96.94 171 PHE B O 1
ATOM 3362 N N . GLY B 1 172 ? 13.422 -12.328 -11.117 1 96.44 172 GLY B N 1
ATOM 3363 C CA . GLY B 1 172 ? 12.141 -11.68 -11.32 1 96.44 172 GLY B CA 1
ATOM 3364 C C . GLY B 1 172 ? 11.57 -11.891 -12.711 1 96.44 172 GLY B C 1
ATOM 3365 O O . GLY B 1 172 ? 12.227 -11.586 -13.703 1 96.44 172 GLY B O 1
ATOM 3366 N N . VAL B 1 173 ? 10.336 -12.398 -12.711 1 97.38 173 VAL B N 1
ATOM 3367 C CA . VAL B 1 173 ? 9.781 -12.812 -13.992 1 97.38 173 VAL B CA 1
ATOM 3368 C C . VAL B 1 173 ? 8.367 -12.258 -14.141 1 97.38 173 VAL B C 1
ATOM 3370 O O . VAL B 1 173 ? 7.59 -12.234 -13.188 1 97.38 173 VAL B O 1
ATOM 3373 N N . THR B 1 174 ? 8.062 -11.82 -15.328 1 96.31 174 THR B N 1
ATOM 3374 C CA . THR B 1 174 ? 6.691 -11.484 -15.711 1 96.31 174 THR B CA 1
ATOM 3375 C C . THR B 1 174 ? 6.168 -12.453 -16.766 1 96.31 174 THR B C 1
ATOM 3377 O O . THR B 1 174 ? 6.719 -12.539 -17.859 1 96.31 174 THR B O 1
ATOM 3380 N N . ALA B 1 175 ? 5.113 -13.133 -16.391 1 96.44 175 ALA B N 1
ATOM 3381 C CA . ALA B 1 175 ? 4.566 -14.141 -17.281 1 96.44 175 ALA B CA 1
ATOM 3382 C C . ALA B 1 175 ? 3.322 -13.625 -18 1 96.44 175 ALA B C 1
ATOM 3384 O O . ALA B 1 175 ? 2.432 -13.047 -17.375 1 96.44 175 ALA B O 1
ATOM 3385 N N . PHE B 1 176 ? 3.336 -13.844 -19.281 1 93.62 176 PHE B N 1
ATOM 3386 C CA . PHE B 1 176 ? 2.197 -13.562 -20.141 1 93.62 176 PHE B CA 1
ATOM 3387 C C . PHE B 1 176 ? 1.626 -14.844 -20.734 1 93.62 176 PHE B C 1
ATOM 3389 O O . PHE B 1 176 ? 2.059 -15.945 -20.375 1 93.62 176 PHE B O 1
ATOM 3396 N N . ALA B 1 177 ? 0.6 -14.609 -21.484 1 88.56 177 ALA B N 1
ATOM 3397 C CA . ALA B 1 177 ? 0.115 -15.789 -22.203 1 88.56 177 ALA B CA 1
ATOM 3398 C C . ALA B 1 177 ? 1.189 -16.359 -23.125 1 88.56 177 ALA B C 1
ATOM 3400 O O . ALA B 1 177 ? 1.743 -15.633 -23.953 1 88.56 177 ALA B O 1
ATOM 3401 N N . ASP B 1 178 ? 1.586 -17.484 -22.922 1 93.75 178 ASP B N 1
ATOM 3402 C CA . ASP B 1 178 ? 2.436 -18.312 -23.766 1 93.75 178 ASP B CA 1
ATOM 3403 C C . ASP B 1 178 ? 3.893 -17.859 -23.688 1 93.75 178 ASP B C 1
ATOM 3405 O O . ASP B 1 178 ? 4.754 -18.406 -24.375 1 93.75 178 ASP B O 1
ATOM 3409 N N . GLU B 1 179 ? 4.094 -16.828 -22.953 1 94.44 179 GLU B N 1
ATOM 3410 C CA . GLU B 1 179 ? 5.477 -16.359 -22.906 1 94.44 179 GLU B CA 1
ATOM 3411 C C . GLU B 1 179 ? 5.789 -15.719 -21.562 1 94.44 179 GLU B C 1
ATOM 3413 O O . GLU B 1 179 ? 4.879 -15.43 -20.781 1 94.44 179 GLU B O 1
ATOM 3418 N N . PHE B 1 180 ? 7.098 -15.602 -21.297 1 96.75 180 PHE B N 1
ATOM 3419 C CA . PHE B 1 180 ? 7.504 -14.891 -20.094 1 96.75 180 PHE B CA 1
ATOM 3420 C C . PHE B 1 180 ? 8.758 -14.055 -20.359 1 96.75 180 PHE B C 1
ATOM 3422 O O . PHE B 1 180 ? 9.492 -14.32 -21.312 1 96.75 180 PHE B O 1
ATOM 3429 N N . THR B 1 181 ? 8.883 -13.016 -19.531 1 95.88 181 THR B N 1
ATOM 3430 C CA . THR B 1 181 ? 10.07 -12.172 -19.562 1 95.88 181 THR B CA 1
ATOM 3431 C C . THR B 1 181 ? 10.812 -12.219 -18.219 1 95.88 181 THR B C 1
ATOM 3433 O O . THR B 1 181 ? 10.188 -12.359 -17.172 1 95.88 181 THR B O 1
ATOM 3436 N N . ILE B 1 182 ? 12.102 -12.141 -18.359 1 97.5 182 ILE B N 1
ATOM 3437 C CA . ILE B 1 182 ? 12.914 -12.039 -17.141 1 97.5 182 ILE B CA 1
ATOM 3438 C C . ILE B 1 182 ? 13.219 -10.57 -16.844 1 97.5 182 ILE B C 1
ATOM 3440 O O . ILE B 1 182 ? 13.773 -9.867 -17.688 1 97.5 182 ILE B O 1
ATOM 3444 N N . ASP B 1 183 ? 12.922 -10.172 -15.703 1 94.81 183 ASP B N 1
ATOM 3445 C CA . ASP B 1 183 ? 13.047 -8.766 -15.336 1 94.81 183 ASP B CA 1
ATOM 3446 C C . ASP B 1 183 ? 14.328 -8.523 -14.547 1 94.81 183 ASP B C 1
ATOM 3448 O O . ASP B 1 183 ? 14.953 -7.461 -14.672 1 94.81 183 ASP B O 1
ATOM 3452 N N . SER B 1 184 ? 14.617 -9.469 -13.734 1 94.25 184 SER B N 1
ATOM 3453 C CA . SER B 1 184 ? 15.773 -9.281 -12.859 1 94.25 184 SER B CA 1
ATOM 3454 C C . SER B 1 184 ? 16.438 -10.617 -12.531 1 94.25 184 SER B C 1
ATOM 3456 O O . SER B 1 184 ? 15.82 -11.672 -12.648 1 94.25 184 SER B O 1
ATOM 3458 N N . LEU B 1 185 ? 17.719 -10.492 -12.25 1 94.94 185 LEU B N 1
ATOM 3459 C CA . LEU B 1 185 ? 18.531 -11.625 -11.844 1 94.94 185 LEU B CA 1
ATOM 3460 C C . LEU B 1 185 ? 19.5 -11.227 -10.727 1 94.94 185 LEU B C 1
ATOM 3462 O O . LEU B 1 185 ? 20.156 -10.188 -10.812 1 94.94 185 LEU B O 1
ATOM 3466 N N . SER B 1 186 ? 19.453 -12.07 -9.656 1 90.75 186 SER B N 1
ATOM 3467 C CA . SER B 1 186 ? 20.359 -11.766 -8.555 1 90.75 186 SER B CA 1
ATOM 3468 C C . SER B 1 186 ? 20.859 -13.047 -7.891 1 90.75 186 SER B C 1
ATOM 3470 O O . SER B 1 186 ? 20.234 -14.102 -8.008 1 90.75 186 SER B O 1
ATOM 3472 N N . ILE B 1 187 ? 22 -12.938 -7.289 1 88.75 187 ILE B N 1
ATOM 3473 C CA . ILE B 1 187 ? 22.562 -14.031 -6.5 1 88.75 187 ILE B CA 1
ATOM 3474 C C . ILE B 1 187 ? 22.609 -13.625 -5.027 1 88.75 187 ILE B C 1
ATOM 3476 O O . ILE B 1 187 ? 23.062 -12.531 -4.695 1 88.75 187 ILE B O 1
ATOM 3480 N N . LYS B 1 188 ? 22 -14.438 -4.262 1 83.25 188 LYS B N 1
ATOM 3481 C CA . LYS B 1 188 ? 21.984 -14.156 -2.828 1 83.25 188 LYS B CA 1
ATOM 3482 C C . LYS B 1 188 ? 22.812 -15.188 -2.062 1 83.25 188 LYS B C 1
ATOM 3484 O O . LYS B 1 188 ? 22.812 -16.375 -2.402 1 83.25 188 LYS B O 1
ATOM 3489 N N . GLN B 1 189 ? 23.547 -14.664 -1.138 1 77.19 189 GLN B N 1
ATOM 3490 C CA . GLN B 1 189 ? 24.359 -15.555 -0.307 1 77.19 189 GLN B CA 1
ATOM 3491 C C . GLN B 1 189 ? 23.578 -16.016 0.925 1 77.19 189 GLN B C 1
ATOM 3493 O O . GLN B 1 189 ? 22.609 -15.367 1.327 1 77.19 189 GLN B O 1
ATOM 3498 N N . PRO B 1 190 ? 23.953 -17.203 1.449 1 68.81 190 PRO B N 1
ATOM 3499 C CA . PRO B 1 190 ? 23.219 -17.797 2.568 1 68.81 190 PRO B CA 1
ATOM 3500 C C . PRO B 1 190 ? 23.094 -16.859 3.766 1 68.81 190 PRO B C 1
ATOM 3502 O O . PRO B 1 190 ? 22.109 -16.922 4.504 1 68.81 190 PRO B O 1
ATOM 3505 N N . ASP B 1 191 ? 24.203 -16.281 4.086 1 60.44 191 ASP B N 1
ATOM 3506 C CA . ASP B 1 191 ? 24.188 -15.602 5.375 1 60.44 191 ASP B CA 1
ATOM 3507 C C . ASP B 1 191 ? 23.203 -14.43 5.363 1 60.44 191 ASP B C 1
ATOM 3509 O O . ASP B 1 191 ? 23 -13.766 6.383 1 60.44 191 ASP B O 1
ATOM 3513 N N . GLY B 1 192 ? 22.219 -14.617 4.539 1 55.97 192 GLY B N 1
ATOM 3514 C CA . GLY B 1 192 ? 20.969 -13.875 4.566 1 55.97 192 GLY B CA 1
ATOM 3515 C C . GLY B 1 192 ? 21.172 -12.367 4.551 1 55.97 192 GLY B C 1
ATOM 3516 O O . GLY B 1 192 ? 20.25 -11.617 4.863 1 55.97 192 GLY B O 1
ATOM 3517 N N . THR B 1 193 ? 22.438 -11.906 5 1 52.84 193 THR B N 1
ATOM 3518 C CA . THR B 1 193 ? 22.328 -10.477 5.266 1 52.84 193 THR B CA 1
ATOM 3519 C C . THR B 1 193 ? 21.844 -9.727 4.031 1 52.84 193 THR B C 1
ATOM 3521 O O . THR B 1 193 ? 22.469 -9.789 2.971 1 52.84 193 THR B O 1
ATOM 3524 N N . GLU B 1 194 ? 20.609 -9.992 3.793 1 53.94 194 GLU B N 1
ATOM 3525 C CA . GLU B 1 194 ? 20.078 -9.094 2.781 1 53.94 194 GLU B CA 1
ATOM 3526 C C . GLU B 1 194 ? 20.891 -7.801 2.703 1 53.94 194 GLU B C 1
ATOM 3528 O O . GLU B 1 194 ? 20.797 -6.957 3.596 1 53.94 194 GLU B O 1
ATOM 3533 N N . GLU B 1 195 ? 22 -7.949 2.201 1 55.34 195 GLU B N 1
ATOM 3534 C CA . GLU B 1 195 ? 22.828 -6.758 2.076 1 55.34 195 GLU B CA 1
ATOM 3535 C C . GLU B 1 195 ? 22.109 -5.66 1.295 1 55.34 195 GLU B C 1
ATOM 3537 O O . GLU B 1 195 ? 21.703 -5.871 0.146 1 55.34 195 GLU B O 1
ATOM 3542 N N . GLN B 1 196 ? 21.406 -4.848 1.992 1 58.25 196 GLN B N 1
ATOM 3543 C CA . GLN B 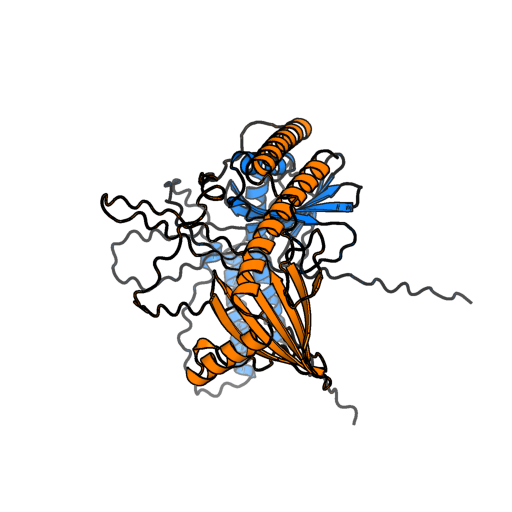1 196 ? 20.688 -3.688 1.468 1 58.25 196 GLN B CA 1
ATOM 3544 C C . GLN B 1 196 ? 21.438 -3.072 0.287 1 58.25 196 GLN B C 1
ATOM 3546 O O . GLN B 1 196 ? 20.812 -2.525 -0.628 1 58.25 196 GLN B O 1
ATOM 3551 N N . LEU B 1 197 ? 22.688 -3.283 0.298 1 62.5 197 LEU B N 1
ATOM 3552 C CA . LEU B 1 197 ? 23.453 -2.557 -0.705 1 62.5 197 LEU B CA 1
ATOM 3553 C C . LEU B 1 197 ? 24.109 -3.52 -1.689 1 62.5 197 LEU B C 1
ATOM 3555 O O . LEU B 1 197 ? 25.078 -3.166 -2.355 1 62.5 197 LEU B O 1
ATOM 3559 N N . ALA B 1 198 ? 23.453 -4.68 -1.803 1 69 198 ALA B N 1
ATOM 3560 C CA . ALA B 1 198 ? 24.109 -5.652 -2.68 1 69 198 ALA B CA 1
ATOM 3561 C C . ALA B 1 198 ? 23.938 -5.266 -4.145 1 69 198 ALA B C 1
ATOM 3563 O O . ALA B 1 198 ? 22.906 -4.691 -4.527 1 69 198 ALA B O 1
ATOM 3564 N N . TYR B 1 199 ? 25.031 -5.391 -4.84 1 77.75 199 TYR B N 1
ATOM 3565 C CA . TYR B 1 199 ? 24.922 -5.242 -6.289 1 77.75 199 TYR B CA 1
ATOM 3566 C C . TYR B 1 199 ? 23.969 -6.277 -6.875 1 77.75 199 TYR B C 1
ATOM 3568 O O . TYR B 1 199 ? 24.234 -7.48 -6.801 1 77.75 199 TYR B O 1
ATOM 3576 N N . GLU B 1 200 ? 22.859 -5.785 -7.387 1 76.31 200 GLU B N 1
ATOM 3577 C CA . GLU B 1 200 ? 21.812 -6.688 -7.875 1 76.31 200 GLU B CA 1
ATOM 3578 C C . GLU B 1 200 ? 22.016 -6.996 -9.359 1 76.31 200 GLU B C 1
ATOM 3580 O O . GLU B 1 200 ? 21.312 -7.852 -9.914 1 76.31 200 GLU B O 1
ATOM 3585 N N . GLY B 1 201 ? 23.031 -6.594 -9.953 1 81.62 201 GLY B N 1
ATOM 3586 C CA . GLY B 1 201 ? 23.25 -6.793 -11.375 1 81.62 201 GLY B CA 1
ATOM 3587 C C . GLY B 1 201 ? 22.562 -5.75 -12.234 1 81.62 201 GLY B C 1
ATOM 3588 O O . GLY B 1 201 ? 21.797 -4.926 -11.734 1 81.62 201 GLY B O 1
ATOM 3589 N N . PRO B 1 202 ? 22.938 -5.719 -13.492 1 86.69 202 PRO B N 1
ATOM 3590 C CA . PRO B 1 202 ? 22.266 -4.809 -14.422 1 86.69 202 PRO B CA 1
ATOM 3591 C C . PRO B 1 202 ? 20.828 -5.223 -14.719 1 86.69 202 PRO B C 1
ATOM 3593 O O . PRO B 1 202 ? 20.375 -6.277 -14.266 1 86.69 202 PRO B O 1
ATOM 3596 N N . ASP B 1 203 ? 20.266 -4.27 -15.43 1 90.25 203 ASP B N 1
ATOM 3597 C CA . ASP B 1 203 ? 18.969 -4.68 -15.953 1 90.25 203 ASP B CA 1
ATOM 3598 C C . ASP B 1 203 ? 19.094 -5.883 -16.875 1 90.25 203 ASP B C 1
ATOM 3600 O O . ASP B 1 203 ? 19.984 -5.918 -17.734 1 90.25 203 ASP B O 1
ATOM 3604 N N . PHE B 1 204 ? 18.234 -6.746 -16.672 1 95.75 204 PHE B N 1
ATOM 3605 C CA . PHE B 1 204 ? 18.328 -7.98 -17.453 1 95.75 204 PHE B CA 1
ATOM 3606 C C . PHE B 1 204 ? 18.297 -7.695 -18.938 1 95.75 204 PHE B C 1
ATOM 3608 O O . PHE B 1 204 ? 19 -8.344 -19.719 1 95.75 204 PHE B O 1
ATOM 3615 N N . SER B 1 205 ? 17.484 -6.707 -19.281 1 92.88 205 SER B N 1
ATOM 3616 C CA . SER B 1 205 ? 17.312 -6.371 -20.688 1 92.88 205 SER B CA 1
ATOM 3617 C C . SER B 1 205 ? 18.594 -5.777 -21.266 1 92.88 205 SER B C 1
ATOM 3619 O O . SER B 1 205 ? 18.734 -5.691 -22.5 1 92.88 205 SER B O 1
ATOM 3621 N N . ASP B 1 206 ? 19.453 -5.371 -20.422 1 92.94 206 ASP B N 1
ATOM 3622 C CA . ASP B 1 206 ? 20.703 -4.781 -20.875 1 92.94 206 ASP B CA 1
ATOM 3623 C C . ASP B 1 206 ? 21.75 -5.855 -21.172 1 92.94 206 ASP B C 1
ATOM 3625 O O . ASP B 1 206 ? 22.797 -5.574 -21.766 1 92.94 206 ASP B O 1
ATOM 3629 N N . LEU B 1 207 ? 21.469 -6.98 -20.797 1 95.31 207 LEU B N 1
ATOM 3630 C CA . LEU B 1 207 ? 22.422 -8.07 -21.016 1 95.31 207 LEU B CA 1
ATOM 3631 C C . LEU B 1 207 ? 22.484 -8.453 -22.484 1 95.31 207 LEU B C 1
ATOM 3633 O O . LEU B 1 207 ? 21.547 -8.172 -23.25 1 95.31 207 LEU B O 1
ATOM 3637 N N . ASP B 1 208 ? 23.594 -9.109 -22.859 1 96.25 208 ASP B N 1
ATOM 3638 C CA . ASP B 1 208 ? 23.734 -9.648 -24.203 1 96.25 208 ASP B CA 1
ATOM 3639 C C . ASP B 1 208 ? 22.578 -10.578 -24.547 1 96.25 208 ASP B C 1
ATOM 3641 O O . ASP B 1 208 ? 22.141 -11.375 -23.719 1 96.25 208 ASP B O 1
ATOM 3645 N N . GLU B 1 209 ? 22.156 -10.492 -25.781 1 96.44 209 GLU B N 1
ATOM 3646 C CA . GLU B 1 209 ? 21 -11.258 -26.219 1 96.44 209 GLU B CA 1
ATOM 3647 C C . GLU B 1 209 ? 21.219 -12.758 -26.031 1 96.44 209 GLU B C 1
ATOM 3649 O O . GLU B 1 209 ? 20.297 -13.484 -25.672 1 96.44 209 GLU B O 1
ATOM 3654 N N . ASN B 1 210 ? 22.422 -13.242 -26.344 1 97.75 210 ASN B N 1
ATOM 3655 C CA . ASN B 1 210 ? 22.703 -14.664 -26.172 1 97.75 210 ASN B CA 1
ATOM 3656 C C . ASN B 1 210 ? 22.609 -15.086 -24.719 1 97.75 210 ASN B C 1
ATOM 3658 O O . ASN B 1 210 ? 22.141 -16.188 -24.422 1 97.75 210 ASN B O 1
ATOM 3662 N N . LEU B 1 211 ? 23.016 -14.219 -23.875 1 97.12 211 LEU B N 1
ATOM 3663 C CA . LEU B 1 211 ? 22.906 -14.492 -22.453 1 97.12 211 LEU B CA 1
ATOM 3664 C C . LEU B 1 211 ? 21.453 -14.523 -22.016 1 97.12 211 LEU B C 1
ATOM 3666 O O . LEU B 1 211 ? 21.047 -15.391 -21.234 1 97.12 211 LEU B O 1
ATOM 3670 N N . GLN B 1 212 ? 20.688 -13.594 -22.516 1 97.25 212 GLN B N 1
ATOM 3671 C CA . GLN B 1 212 ? 19.25 -13.562 -22.219 1 97.25 212 GLN B CA 1
ATOM 3672 C C . GLN B 1 212 ? 18.578 -14.852 -22.656 1 97.25 212 GLN B C 1
ATOM 3674 O O . GLN B 1 212 ? 17.844 -15.469 -21.875 1 97.25 212 GLN B O 1
ATOM 3679 N N . LYS B 1 213 ? 18.859 -15.266 -23.875 1 97.62 213 LYS B N 1
ATOM 3680 C CA . LYS B 1 213 ? 18.266 -16.484 -24.422 1 97.62 213 LYS B CA 1
ATOM 3681 C C . LYS B 1 213 ? 18.656 -17.703 -23.609 1 97.62 213 LYS B C 1
ATOM 3683 O O . LYS B 1 213 ? 17.844 -18.594 -23.375 1 97.62 213 LYS B O 1
ATOM 3688 N N . ALA B 1 214 ? 19.891 -17.797 -23.219 1 98.31 214 ALA B N 1
ATOM 3689 C CA . ALA B 1 214 ? 20.391 -18.922 -22.438 1 98.31 214 ALA B CA 1
ATOM 3690 C C . ALA B 1 214 ? 19.656 -19.031 -21.094 1 98.31 214 ALA B C 1
ATOM 3692 O O . ALA B 1 214 ? 19.328 -20.125 -20.656 1 98.31 214 ALA B O 1
ATOM 3693 N N . PHE B 1 215 ? 19.391 -17.922 -20.5 1 98.12 215 PHE B N 1
ATOM 3694 C CA . PHE B 1 215 ? 18.688 -17.953 -19.219 1 98.12 215 PHE B CA 1
ATOM 3695 C C . PHE B 1 215 ? 17.219 -18.312 -19.406 1 98.12 215 PHE B C 1
ATOM 3697 O O . PHE B 1 215 ? 16.609 -18.969 -18.547 1 98.12 215 PHE B O 1
ATOM 3704 N N . HIS B 1 216 ? 16.641 -17.859 -20.484 1 98 216 HIS B N 1
ATOM 3705 C CA . HIS B 1 216 ? 15.281 -18.281 -20.781 1 98 216 HIS B CA 1
ATOM 3706 C C . HIS B 1 216 ? 15.195 -19.797 -20.859 1 98 216 HIS B C 1
ATOM 3708 O O . HIS B 1 216 ? 14.32 -20.406 -20.234 1 98 216 HIS B O 1
ATOM 3714 N N . LYS B 1 217 ? 16.109 -20.375 -21.625 1 98.31 217 LYS B N 1
ATOM 3715 C CA . LYS B 1 217 ? 16.156 -21.828 -21.75 1 98.31 217 LYS B CA 1
ATOM 3716 C C . LYS B 1 217 ? 16.438 -22.484 -20.406 1 98.31 217 LYS B C 1
ATOM 3718 O O . LYS B 1 217 ? 15.883 -23.547 -20.109 1 98.31 217 LYS B O 1
ATOM 3723 N N . TYR B 1 218 ? 17.281 -21.844 -19.641 1 98.5 218 TYR B N 1
ATOM 3724 C CA . TYR B 1 218 ? 17.641 -22.312 -18.312 1 98.5 218 TYR B CA 1
ATOM 3725 C C . TYR B 1 218 ? 16.391 -22.484 -17.438 1 98.5 218 TYR B C 1
ATOM 3727 O O . TYR B 1 218 ? 16.203 -23.531 -16.797 1 98.5 218 TYR B O 1
ATOM 3735 N N . LEU B 1 219 ? 15.492 -21.562 -17.453 1 98.38 219 LEU B N 1
ATOM 3736 C CA . LEU B 1 219 ? 14.266 -21.609 -16.672 1 98.38 219 LEU B CA 1
ATOM 3737 C C . LEU B 1 219 ? 13.266 -22.594 -17.266 1 98.38 219 LEU B C 1
ATOM 3739 O O . LEU B 1 219 ? 12.57 -23.312 -16.547 1 98.38 219 LEU B O 1
ATOM 3743 N N . GLU B 1 220 ? 13.211 -22.703 -18.562 1 98 220 GLU B N 1
ATOM 3744 C CA . GLU B 1 220 ? 12.289 -23.625 -19.234 1 98 220 GLU B CA 1
ATOM 3745 C C . GLU B 1 220 ? 12.547 -25.062 -18.812 1 98 220 GLU B C 1
ATOM 3747 O O . GLU B 1 220 ? 11.609 -25.797 -18.5 1 98 220 GLU B O 1
ATOM 3752 N N . VAL B 1 221 ? 13.773 -25.422 -18.812 1 97.81 221 VAL B N 1
ATOM 3753 C CA . VAL B 1 221 ? 14.164 -26.781 -18.484 1 97.81 221 VAL B CA 1
ATOM 3754 C C . VAL B 1 221 ? 13.812 -27.094 -17.031 1 97.81 221 VAL B C 1
ATOM 3756 O O . VAL B 1 221 ? 13.508 -28.234 -16.688 1 97.81 221 VAL B O 1
ATOM 3759 N N . ARG B 1 222 ? 13.711 -26.062 -16.266 1 97.75 222 ARG B N 1
ATOM 3760 C CA . ARG B 1 222 ? 13.461 -26.25 -14.844 1 97.75 222 ARG B CA 1
ATOM 3761 C C . ARG B 1 222 ? 11.977 -26.125 -14.523 1 97.75 222 ARG B C 1
ATOM 3763 O O . ARG B 1 222 ? 11.586 -26.156 -13.359 1 97.75 222 ARG B O 1
ATOM 3770 N N . GLY B 1 223 ? 11.203 -25.984 -15.508 1 97.25 223 GLY B N 1
ATOM 3771 C CA . GLY B 1 223 ? 9.766 -26.125 -15.305 1 97.25 223 GLY B CA 1
ATOM 3772 C C . GLY B 1 223 ? 9 -24.859 -15.617 1 97.25 223 GLY B C 1
ATOM 3773 O O . GLY B 1 223 ? 7.766 -24.859 -15.617 1 97.25 223 GLY B O 1
ATOM 3774 N N . ILE B 1 224 ? 9.711 -23.766 -15.805 1 97.88 224 ILE B N 1
ATOM 3775 C CA . ILE B 1 224 ? 9.039 -22.531 -16.188 1 97.88 224 ILE B CA 1
ATOM 3776 C C . ILE B 1 224 ? 8.852 -22.5 -17.703 1 97.88 224 ILE B C 1
ATOM 3778 O O . ILE B 1 224 ? 9.555 -21.766 -18.406 1 97.88 224 ILE B O 1
ATOM 3782 N N . ASN B 1 225 ? 7.977 -23.297 -18.188 1 96.19 225 ASN B N 1
ATOM 3783 C CA . ASN B 1 225 ? 7.723 -23.406 -19.609 1 96.19 225 ASN B CA 1
ATOM 3784 C C . ASN B 1 225 ? 6.32 -22.922 -19.969 1 96.19 225 ASN B C 1
ATOM 3786 O O . ASN B 1 225 ? 5.574 -22.469 -19.109 1 96.19 225 ASN B O 1
ATOM 3790 N N . ARG B 1 226 ? 5.992 -23.062 -21.188 1 94.88 226 ARG B N 1
ATOM 3791 C CA . ARG B 1 226 ? 4.746 -22.516 -21.719 1 94.88 226 ARG B CA 1
ATOM 3792 C C . ARG B 1 226 ? 3.541 -23.141 -21.016 1 94.88 226 ARG B C 1
ATOM 3794 O O . ARG B 1 226 ? 2.617 -22.438 -20.625 1 94.88 226 ARG B O 1
ATOM 3801 N N . SER B 1 227 ? 3.566 -24.438 -20.875 1 94.56 227 SER B N 1
ATOM 3802 C CA . SER B 1 227 ? 2.453 -25.141 -20.25 1 94.56 227 SER B CA 1
ATOM 3803 C C . SER B 1 227 ? 2.268 -24.703 -18.797 1 94.56 227 SER B C 1
ATOM 3805 O O . SER B 1 227 ? 1.146 -24.438 -18.359 1 94.56 227 SER B O 1
ATOM 3807 N N . THR B 1 228 ? 3.34 -24.625 -18.109 1 96.19 228 THR B N 1
ATOM 3808 C CA . THR B 1 228 ? 3.299 -24.203 -16.719 1 96.19 228 THR B CA 1
ATOM 3809 C C . THR B 1 228 ? 2.752 -22.781 -16.594 1 96.19 228 THR B C 1
ATOM 3811 O O . THR B 1 228 ? 1.87 -22.531 -15.766 1 96.19 228 THR B O 1
ATOM 3814 N N . ILE B 1 229 ? 3.209 -21.891 -17.406 1 95.25 229 ILE B N 1
ATOM 3815 C CA . ILE B 1 229 ? 2.824 -20.484 -17.344 1 95.25 229 ILE B CA 1
ATOM 3816 C C . ILE B 1 229 ? 1.333 -20.344 -17.656 1 95.25 229 ILE B C 1
ATOM 3818 O O . ILE B 1 229 ? 0.619 -19.609 -16.969 1 95.25 229 ILE B O 1
ATOM 3822 N N . ASN B 1 230 ? 0.899 -21.047 -18.641 1 92.88 230 ASN B N 1
ATOM 3823 C CA . ASN B 1 230 ? -0.507 -20.969 -19.016 1 92.88 230 ASN B CA 1
ATOM 3824 C C . ASN B 1 230 ? -1.417 -21.516 -17.922 1 92.88 230 ASN B C 1
ATOM 3826 O O . ASN B 1 230 ? -2.465 -20.922 -17.625 1 92.88 230 ASN B O 1
ATOM 3830 N N . PHE B 1 231 ? -1.005 -22.594 -17.391 1 94.44 231 PHE B N 1
ATOM 3831 C CA . PHE B 1 231 ? -1.766 -23.141 -16.266 1 94.44 231 PHE B CA 1
ATOM 3832 C C . PHE B 1 231 ? -1.835 -22.141 -15.117 1 94.44 231 PHE B C 1
ATOM 3834 O O . PHE B 1 231 ? -2.906 -21.906 -14.555 1 94.44 231 PHE B O 1
ATOM 3841 N N . LEU B 1 232 ? -0.662 -21.547 -14.805 1 94.88 232 LEU B N 1
ATOM 3842 C CA . LEU B 1 232 ? -0.584 -20.609 -13.68 1 94.88 232 LEU B CA 1
ATOM 3843 C C . LEU B 1 232 ? -1.438 -19.375 -13.945 1 94.88 232 LEU B C 1
ATOM 3845 O O . LEU B 1 232 ? -2.02 -18.812 -13.016 1 94.88 232 LEU B O 1
ATOM 3849 N N . GLN B 1 233 ? -1.483 -18.922 -15.141 1 91.56 233 GLN B N 1
ATOM 3850 C CA . GLN B 1 233 ? -2.33 -17.797 -15.5 1 91.56 233 GLN B CA 1
ATOM 3851 C C . GLN B 1 233 ? -3.783 -18.047 -15.102 1 91.56 233 GLN B C 1
ATOM 3853 O O . GLN B 1 233 ? -4.402 -17.219 -14.43 1 91.56 233 GLN B O 1
ATOM 3858 N N . GLU B 1 234 ? -4.219 -19.156 -15.5 1 89.19 234 GLU B N 1
ATOM 3859 C CA . GLU B 1 234 ? -5.602 -19.516 -15.195 1 89.19 234 GLU B CA 1
ATOM 3860 C C . GLU B 1 234 ? -5.809 -19.703 -13.695 1 89.19 234 GLU B C 1
ATOM 3862 O O . GLU B 1 234 ? -6.805 -19.234 -13.141 1 89.19 234 GLU B O 1
ATOM 3867 N N . TYR B 1 235 ? -4.895 -20.406 -13.156 1 92.62 235 TYR B N 1
ATOM 3868 C CA . TYR B 1 235 ? -4.965 -20.688 -11.727 1 92.62 235 TYR B CA 1
ATOM 3869 C C . TYR B 1 235 ? -5.027 -19.406 -10.914 1 92.62 235 TYR B C 1
ATOM 3871 O O . TYR B 1 235 ? -5.832 -19.281 -9.992 1 92.62 235 TYR B O 1
ATOM 3879 N N . MET B 1 236 ? -4.246 -18.453 -11.289 1 92.62 236 MET B N 1
ATOM 3880 C CA . MET B 1 236 ? -4.145 -17.234 -10.492 1 92.62 236 MET B CA 1
ATOM 3881 C C . MET B 1 236 ? -5.344 -16.328 -10.734 1 92.62 236 MET B C 1
ATOM 3883 O O . MET B 1 236 ? -5.734 -15.555 -9.852 1 92.62 236 MET B O 1
ATOM 3887 N N . ILE B 1 237 ? -5.867 -16.391 -11.883 1 88.31 237 ILE B N 1
ATOM 3888 C CA . ILE B 1 237 ? -7.105 -15.672 -12.133 1 88.31 237 ILE B CA 1
ATOM 3889 C C . ILE B 1 237 ? -8.203 -16.203 -11.211 1 88.31 237 ILE B C 1
ATOM 3891 O O . ILE B 1 237 ? -8.938 -15.414 -10.602 1 88.31 237 ILE B O 1
ATOM 3895 N N . ALA B 1 238 ? -8.266 -17.469 -11.164 1 89.06 238 ALA B N 1
ATOM 3896 C CA . ALA B 1 238 ? -9.266 -18.094 -10.297 1 89.06 238 ALA B CA 1
ATOM 3897 C C . ALA B 1 238 ? -9.023 -17.75 -8.836 1 89.06 238 ALA B C 1
ATOM 3899 O O . ALA B 1 238 ? -9.961 -17.453 -8.094 1 89.06 238 ALA B O 1
ATOM 3900 N N . LYS B 1 239 ? -7.777 -17.812 -8.461 1 91.88 239 LYS B N 1
ATOM 3901 C CA . LYS B 1 239 ? -7.461 -17.469 -7.078 1 91.88 239 LYS B CA 1
ATOM 3902 C C . LYS B 1 239 ? -7.848 -16.031 -6.762 1 91.88 239 LYS B C 1
ATOM 3904 O O . LYS B 1 239 ? -8.398 -15.75 -5.691 1 91.88 239 LYS B O 1
ATOM 3909 N N . ASP B 1 240 ? -7.516 -15.148 -7.637 1 90.44 240 ASP B N 1
ATOM 3910 C CA . ASP B 1 240 ? -7.859 -13.742 -7.441 1 90.44 240 ASP B CA 1
ATOM 3911 C C . ASP B 1 240 ? -9.359 -13.57 -7.219 1 90.44 240 ASP B C 1
ATOM 3913 O O . ASP B 1 240 ? -9.773 -12.844 -6.312 1 90.44 240 ASP B O 1
ATOM 3917 N N . SER B 1 241 ? -10.117 -14.211 -8.023 1 88.81 241 SER B N 1
ATOM 3918 C CA . SER B 1 241 ? -11.57 -14.133 -7.914 1 88.81 241 SER B CA 1
ATOM 3919 C C . SER B 1 241 ? -12.047 -14.688 -6.574 1 88.81 241 SER B C 1
ATOM 3921 O O . SER B 1 241 ? -12.906 -14.094 -5.922 1 88.81 241 SER B O 1
ATOM 3923 N N . LYS B 1 242 ? -11.484 -15.766 -6.219 1 91.19 242 LYS B N 1
ATOM 3924 C CA . LYS B 1 242 ? -11.844 -16.391 -4.949 1 91.19 242 LYS B CA 1
ATOM 3925 C C . LYS B 1 242 ? -11.5 -15.477 -3.773 1 91.19 242 LYS B C 1
ATOM 3927 O O . LYS B 1 242 ? -12.297 -15.312 -2.852 1 91.19 242 LYS B O 1
ATOM 3932 N N . GLU B 1 243 ? -10.305 -14.961 -3.836 1 91.94 243 GLU B N 1
ATOM 3933 C CA . GLU B 1 243 ? -9.875 -14.07 -2.764 1 91.94 243 GLU B CA 1
ATOM 3934 C C . GLU B 1 243 ? -10.734 -12.812 -2.715 1 91.94 243 GLU B C 1
ATOM 3936 O O . GLU B 1 243 ? -11.008 -12.281 -1.635 1 91.94 243 GLU B O 1
ATOM 3941 N N . TYR B 1 244 ? -11.133 -12.344 -3.855 1 92.25 244 TYR B N 1
ATOM 3942 C CA . TYR B 1 244 ? -12.023 -11.188 -3.904 1 92.25 244 TYR B CA 1
ATOM 3943 C C . TYR B 1 244 ? -13.344 -11.484 -3.197 1 92.25 244 TYR B C 1
ATOM 3945 O O . TYR B 1 244 ? -13.805 -10.68 -2.383 1 92.25 244 TYR B O 1
ATOM 3953 N N . MET B 1 245 ? -13.859 -12.594 -3.488 1 92.62 245 MET B N 1
ATOM 3954 C CA . MET B 1 245 ? -15.109 -12.992 -2.852 1 92.62 245 MET B CA 1
ATOM 3955 C C . MET B 1 245 ? -14.938 -13.109 -1.34 1 92.62 245 MET B C 1
ATOM 3957 O O . MET B 1 245 ? -15.789 -12.641 -0.579 1 92.62 245 MET B O 1
ATOM 3961 N N . ASN B 1 246 ? -13.891 -13.758 -0.98 1 92.5 246 ASN B N 1
ATOM 3962 C CA . ASN B 1 246 ? -13.609 -13.891 0.447 1 92.5 246 ASN B CA 1
ATOM 3963 C C . ASN B 1 246 ? -13.453 -12.523 1.112 1 92.5 246 ASN B C 1
ATOM 3965 O O . ASN B 1 246 ? -13.906 -12.328 2.242 1 92.5 246 ASN B O 1
ATOM 3969 N N . TRP B 1 247 ? -12.812 -11.656 0.469 1 92.44 247 TRP B N 1
ATOM 3970 C CA . TRP B 1 247 ? -12.625 -10.289 0.954 1 92.44 247 TRP B CA 1
ATOM 3971 C C . TRP B 1 247 ? -13.961 -9.594 1.171 1 92.44 247 TRP B C 1
ATOM 3973 O O . TRP B 1 247 ? -14.195 -9 2.227 1 92.44 247 TRP B O 1
ATOM 3983 N N . LEU B 1 248 ? -14.844 -9.719 0.218 1 94.56 248 LEU B N 1
ATOM 3984 C CA . LEU B 1 248 ? -16.172 -9.141 0.323 1 94.56 248 LEU B CA 1
ATOM 3985 C C . LEU B 1 248 ? -16.938 -9.742 1.495 1 94.56 248 LEU B C 1
ATOM 3987 O O . LEU B 1 248 ? -17.609 -9.023 2.236 1 94.56 248 LEU B O 1
ATOM 3991 N N . LYS B 1 249 ? -16.844 -10.984 1.608 1 94.19 249 LYS B N 1
ATOM 3992 C CA . LYS B 1 249 ? -17.516 -11.672 2.705 1 94.19 249 LYS B CA 1
ATOM 3993 C C . LYS B 1 249 ? -17 -11.188 4.059 1 94.19 249 LYS B C 1
ATOM 3995 O O . LYS B 1 249 ? -17.781 -10.977 4.988 1 94.19 249 LYS B O 1
ATOM 4000 N N . ASN B 1 250 ? -15.734 -11.055 4.156 1 91.75 250 ASN B N 1
ATOM 4001 C CA . ASN B 1 250 ? -15.133 -10.578 5.395 1 91.75 250 ASN B CA 1
ATOM 4002 C C . ASN B 1 250 ? -15.57 -9.148 5.711 1 91.75 250 ASN B C 1
ATOM 4004 O O . ASN B 1 250 ? -15.82 -8.812 6.871 1 91.75 250 ASN B O 1
ATOM 4008 N N . LEU B 1 251 ? -15.648 -8.336 4.691 1 94.19 251 LEU B N 1
ATOM 4009 C CA . LEU B 1 251 ? -16.141 -6.977 4.871 1 94.19 251 LEU B CA 1
ATOM 4010 C C . LEU B 1 251 ? -17.562 -6.98 5.402 1 94.19 251 LEU B C 1
ATOM 4012 O O . LEU B 1 251 ? -17.891 -6.254 6.348 1 94.19 251 LEU B O 1
ATOM 4016 N N . LYS B 1 252 ? -18.359 -7.773 4.75 1 95.44 252 LYS B N 1
ATOM 4017 C CA . LYS B 1 252 ? -19.766 -7.859 5.156 1 95.44 252 LYS B CA 1
ATOM 4018 C C . LYS B 1 252 ? -19.891 -8.312 6.609 1 95.44 252 LYS B C 1
ATOM 4020 O O . LYS B 1 252 ? -20.656 -7.73 7.383 1 95.44 252 LYS B O 1
ATOM 4025 N N . LYS B 1 253 ? -19.156 -9.297 6.961 1 92.94 253 LYS B N 1
ATOM 4026 C CA . LYS B 1 253 ? -19.188 -9.805 8.328 1 92.94 253 LYS B CA 1
ATOM 4027 C C . LYS B 1 253 ? -18.766 -8.734 9.32 1 92.94 253 LYS B C 1
ATOM 4029 O O . LYS B 1 253 ? -19.344 -8.609 10.398 1 92.94 253 LYS B O 1
ATOM 4034 N N . PHE B 1 254 ? -17.797 -8 9.031 1 93.69 254 PHE B N 1
ATOM 4035 C CA . PHE B 1 254 ? -17.312 -6.938 9.898 1 93.69 254 PHE B CA 1
ATOM 4036 C C . PHE B 1 254 ? -18.391 -5.895 10.141 1 93.69 254 PHE B C 1
ATOM 4038 O O . PHE B 1 254 ? -18.609 -5.461 11.273 1 93.69 254 PHE B O 1
ATOM 4045 N N . VAL B 1 255 ? -19 -5.461 9.023 1 94.19 255 VAL B N 1
ATOM 4046 C CA . VAL B 1 255 ? -19.984 -4.391 9.109 1 94.19 255 VAL B CA 1
ATOM 4047 C C . VAL B 1 255 ? -21.219 -4.875 9.875 1 94.19 255 VAL B C 1
ATOM 4049 O O . VAL B 1 255 ? -21.828 -4.117 10.633 1 94.19 255 VAL B O 1
ATOM 4052 N N . GLU B 1 256 ? -21.562 -6.094 9.711 1 91.75 256 GLU B N 1
ATOM 4053 C CA . GLU B 1 256 ? -22.766 -6.66 10.32 1 91.75 256 GLU B CA 1
ATOM 4054 C C . GLU B 1 256 ? -22.594 -6.84 11.828 1 91.75 256 GLU B C 1
ATOM 4056 O O . GLU B 1 256 ? -23.562 -6.883 12.57 1 91.75 256 GLU B O 1
ATOM 4061 N N . HIS B 1 257 ? -21.328 -6.961 12.242 1 82.56 257 HIS B N 1
ATOM 4062 C CA . HIS B 1 257 ? -21.125 -7.25 13.656 1 82.56 257 HIS B CA 1
ATOM 4063 C C . HIS B 1 257 ? -20.484 -6.07 14.375 1 82.56 257 HIS B C 1
ATOM 4065 O O . HIS B 1 257 ? -20.766 -5.824 15.547 1 82.56 257 HIS B O 1
#

InterPro domains:
  IPR003428 Mitochondrial glycoprotein [PF02330] (74-255)
  IPR003428 Mitochondrial glycoprotein [PTHR10826] (39-256)
  IPR036561 Mitochondrial glycoprotein superfamily [G3DSA:3.10.280.10] (59-255)
  IPR036561 Mitochondrial glycoprotein superfamily [SSF54529] (65-256)

Nearest PDB structures (foldseek):
  7pkq-assembly1_M  TM=8.463E-01  e=4.431E-12  Chlamydomonas reinhardtii
  7pkq-assembly1_N  TM=8.341E-01  e=7.109E-12  Chlamydomonas reinhardtii
  7pkq-assembly1_L  TM=8.013E-01  e=2.185E-11  Chlamydomonas reinhardtii
  6szw-assembly1_A  TM=8.521E-01  e=2.196E-09  Homo sapiens
  1p32-assembly1_B  TM=8.369E-01  e=2.196E-09  Homo sapiens

Organism: Cannabis sativa (NCBI:txid3483)

Radius of gyration: 27.78 Å; Cα contacts (8 Å, |Δi|>4): 609; chains: 2; bounding box: 73×70×88 Å

Secondary structure (DSSP, 8-state):
-----------------------------------------GGGGS------------S---HHHHHHHHHHHHHHHHHHHHHH-GGGG----PPTT--SEEE--TT-S-EEEEEEETTEEEEEEE---B-----------TTS---------BEEEEEEEEETTS-EEEEEEEEETTEEEEEEEEEE-TT----TTB---S-GGGS-HHHHHHHHHHHHHTT-SHHHHHHHHHHHHHHHHHHHHHHHHHHHHHHH-/-----------------------------------------GGG-S------------S---HHHHHHHHHHHHHHHHHHHHHHSGGGG---PPPTT--SEEE--TTBSEEEEEEEETTEEEEEEEEPPB-----------SSS---------BEEEEEEEEETTS-EEEEEEEEETTEEEEEEEEEE-TT----TT----S-GGGS-HHHHHHHHHHHHHTT-SHHHHHHHHHHHHHHHHHHHHHHHHHHHHHHH-

Sequence (514 aa):
MAFNSLLRRASSTVLPLAIRTVGSSKAFHGVAVSTVQKGNLSRDLIRRSFVPFLRFSTESSSKRSADEKLVQVLESELQCAEETEPGHDGVEEIPAGFPFKIQDNPGERTVLLTREFEDETIKVEVDIPHVSMDDEEDDNDANDENESNDEPNSIPLVVSISKGSGQLMEFGVTAFADEFTIDSLSIKQPDGTEEQLAYEGPDFSDLDENLQKAFHKYLEVRGINRSTINFLQEYMIAKDSKEYMNWLKNLKKFVEHMAFNSLLRRASSTVLPLAIRTVGSSKAFHGVAVSTVQKGNLSRDLIRRSFVPFLRFSTESSSKRSADEKLVQVLESELQCAEETEPGHDGVEEIPAGFPFKIQDNPGERTVLLTREFEDETIKVEVDIPHVSMDDEEDDNDANDENESNDEPNSIPLVVSISKGSGQLMEFGVTAFADEFTIDSLSIKQPDGTEEQLAYEGPDFSDLDENLQKAFHKYLEVRGINRSTINFLQEYMIAKDSKEYMNWLKNLKKFVEH

Solvent-accessible surface area (backbone atoms only — not comparable to full-atom values): 31007 Å² total; per-residue (Å²): 137,84,83,78,82,80,78,79,82,80,77,78,75,75,72,78,77,78,73,81,73,77,76,77,72,78,79,71,82,75,75,83,73,80,78,81,75,74,87,72,58,67,75,58,64,69,58,72,65,73,69,59,84,67,66,80,66,83,66,84,66,52,68,64,59,49,47,51,49,48,45,52,52,46,51,52,50,50,52,50,51,47,66,66,43,63,60,48,79,52,70,69,75,77,57,89,81,58,76,56,47,80,47,75,51,88,92,50,72,47,36,42,32,41,34,81,55,91,77,30,44,39,38,34,41,35,41,51,62,52,73,61,73,64,77,75,67,85,72,76,74,78,80,63,78,76,66,70,70,68,55,73,60,30,31,46,33,40,40,36,40,30,42,91,84,46,43,32,41,37,34,35,32,43,34,35,84,56,34,56,45,69,58,35,50,37,74,42,67,55,87,58,68,78,52,92,44,48,52,50,64,68,60,38,83,73,47,55,61,68,52,50,51,33,51,51,49,45,41,31,61,72,53,63,33,47,67,49,44,42,51,47,52,52,46,34,52,40,46,49,51,41,51,49,52,52,49,51,51,52,49,42,54,57,69,76,100,132,85,75,82,85,72,77,79,74,74,74,74,70,60,62,78,77,72,77,71,76,75,76,73,73,77,72,85,74,86,83,80,84,78,73,82,80,70,89,82,56,73,82,69,60,73,69,77,62,76,72,64,82,60,61,70,71,88,67,90,54,52,67,66,58,34,44,52,51,36,44,51,42,46,52,52,51,52,52,50,51,45,66,75,45,66,60,50,79,53,70,69,74,77,57,89,82,59,75,55,46,81,48,77,52,90,64,40,41,42,34,43,32,40,31,80,54,93,78,29,42,39,36,34,41,37,40,48,59,55,76,64,74,64,77,79,69,85,74,72,80,81,81,67,79,79,64,70,69,65,59,74,62,31,31,45,33,40,39,36,42,31,42,90,84,45,42,31,40,38,35,36,31,44,34,34,82,70,42,71,44,68,58,35,50,38,76,42,63,56,84,55,65,72,54,51,77,56,86,50,67,68,59,40,82,73,47,57,68,69,59,50,52,51,50,52,52,54,40,32,77,72,53,62,33,51,68,48,44,44,51,46,52,53,46,35,52,42,47,47,52,40,48,48,52,52,50,51,51,52,50,41,53,57,69,76,101